Protein AF-A0A947JL37-F1 (afdb_monomer)

Structure (mmCIF, N/CA/C/O backbone):
data_AF-A0A947JL37-F1
#
_entry.id   AF-A0A947JL37-F1
#
loop_
_atom_site.group_PDB
_atom_site.id
_atom_site.type_symbol
_atom_site.label_atom_id
_atom_site.label_alt_id
_atom_site.label_comp_id
_atom_site.label_asym_id
_atom_site.label_entity_id
_atom_site.label_seq_id
_atom_site.pdbx_PDB_ins_code
_atom_site.Cartn_x
_atom_site.Cartn_y
_atom_site.Cartn_z
_atom_site.occupancy
_atom_site.B_iso_or_equiv
_atom_site.auth_seq_id
_atom_site.auth_comp_id
_atom_site.auth_asym_id
_atom_site.auth_atom_id
_atom_site.pdbx_PDB_model_num
ATOM 1 N N . MET A 1 1 ? 0.013 11.831 -14.196 1.00 80.06 1 MET A N 1
ATOM 2 C CA . MET A 1 1 ? 1.381 11.402 -14.538 1.00 80.06 1 MET A CA 1
ATOM 3 C C . MET A 1 1 ? 1.893 10.666 -13.314 1.00 80.06 1 MET A C 1
ATOM 5 O O . MET A 1 1 ? 1.554 11.117 -12.227 1.00 80.06 1 MET A O 1
ATOM 9 N N . GLY A 1 2 ? 2.532 9.510 -13.460 1.00 93.44 2 GLY A N 1
ATOM 10 C CA . GLY A 1 2 ? 3.187 8.797 -12.359 1.00 93.44 2 GLY A CA 1
ATOM 11 C C . GLY A 1 2 ? 4.707 8.927 -12.438 1.00 93.44 2 GLY A C 1
ATOM 12 O O . GLY A 1 2 ? 5.221 9.512 -13.392 1.00 93.44 2 GLY A O 1
ATOM 13 N N . ALA A 1 3 ? 5.422 8.359 -11.465 1.00 97.00 3 ALA A N 1
ATOM 14 C CA . ALA A 1 3 ? 6.880 8.365 -11.437 1.00 97.00 3 ALA A CA 1
ATOM 15 C C . ALA A 1 3 ? 7.470 7.023 -10.971 1.00 97.00 3 ALA A C 1
ATOM 17 O O . ALA A 1 3 ? 6.905 6.344 -10.113 1.00 97.00 3 ALA A O 1
ATOM 18 N N . PHE A 1 4 ? 8.621 6.639 -11.530 1.00 97.12 4 PHE A N 1
ATOM 19 C CA . PHE A 1 4 ? 9.271 5.352 -11.266 1.00 97.12 4 PHE A CA 1
ATOM 20 C C . PHE A 1 4 ? 10.782 5.494 -11.081 1.00 97.12 4 PHE A C 1
ATOM 22 O O . PHE A 1 4 ? 11.431 6.266 -11.783 1.00 97.12 4 PHE A O 1
ATOM 29 N N . ILE A 1 5 ? 11.357 4.677 -10.196 1.00 96.56 5 ILE A N 1
ATOM 30 C CA . ILE A 1 5 ? 12.802 4.444 -10.099 1.00 96.56 5 ILE A CA 1
ATOM 31 C C . ILE A 1 5 ? 13.090 3.023 -10.585 1.00 96.56 5 ILE A C 1
ATOM 33 O O . ILE A 1 5 ? 12.584 2.046 -10.027 1.00 96.56 5 ILE A O 1
ATOM 37 N N . CYS A 1 6 ? 13.915 2.914 -11.624 1.00 96.06 6 CYS A N 1
ATOM 38 C CA . CYS A 1 6 ? 14.295 1.654 -12.252 1.00 96.06 6 CYS A CA 1
ATOM 39 C C . CYS A 1 6 ? 15.770 1.345 -11.979 1.00 96.06 6 CYS A C 1
ATOM 41 O O . CYS A 1 6 ? 16.661 2.111 -12.338 1.00 96.06 6 CYS A O 1
ATOM 43 N N . GLN A 1 7 ? 16.039 0.211 -11.351 1.00 94.50 7 GLN A N 1
ATOM 44 C CA . GLN A 1 7 ? 17.378 -0.296 -11.113 1.00 94.50 7 GLN A CA 1
ATOM 45 C C . GLN A 1 7 ? 17.944 -0.908 -12.395 1.00 94.50 7 GLN A C 1
ATOM 47 O O . GLN A 1 7 ? 17.289 -1.730 -13.043 1.00 94.50 7 GLN A O 1
ATOM 52 N N . ILE A 1 8 ? 19.180 -0.540 -12.723 1.00 93.25 8 ILE A N 1
ATOM 53 C CA . ILE A 1 8 ? 19.919 -1.033 -13.885 1.00 93.25 8 ILE A CA 1
ATOM 54 C C . ILE A 1 8 ? 21.416 -1.116 -13.560 1.00 93.25 8 ILE A C 1
ATOM 56 O O . ILE A 1 8 ? 21.914 -0.372 -12.715 1.00 93.25 8 ILE A O 1
ATOM 60 N N . SER A 1 9 ? 22.140 -2.041 -14.192 1.00 91.88 9 SER A N 1
ATOM 61 C CA . SER A 1 9 ? 23.600 -2.092 -14.073 1.00 91.88 9 SER A CA 1
ATOM 62 C C . SER A 1 9 ? 24.244 -0.945 -14.858 1.00 91.88 9 SER A C 1
ATOM 64 O O . SER A 1 9 ? 23.676 -0.451 -15.833 1.00 91.88 9 SER A O 1
ATOM 66 N N . GLU A 1 10 ? 25.452 -0.533 -14.481 1.00 91.19 10 GLU A N 1
ATOM 67 C CA . GLU A 1 10 ? 26.192 0.467 -15.259 1.00 91.19 10 GLU A CA 1
ATOM 68 C C . GLU A 1 10 ? 26.470 0.028 -16.705 1.00 91.19 10 GLU A C 1
ATOM 70 O O . GLU A 1 10 ? 26.347 0.840 -17.623 1.00 91.19 10 GLU A O 1
ATOM 75 N N . ARG A 1 11 ? 26.766 -1.260 -16.922 1.00 91.50 11 ARG A N 1
ATOM 76 C CA . ARG A 1 11 ? 26.969 -1.830 -18.263 1.00 91.50 11 ARG A CA 1
ATOM 77 C C . ARG A 1 11 ? 25.733 -1.629 -19.139 1.00 91.50 11 ARG A C 1
ATOM 79 O O . ARG A 1 11 ? 25.836 -1.145 -20.264 1.00 91.50 11 ARG A O 1
ATOM 86 N N . ASP A 1 12 ? 24.566 -1.989 -18.613 1.00 94.00 12 ASP A N 1
ATOM 87 C CA . ASP A 1 12 ? 23.320 -1.989 -19.381 1.00 94.00 12 ASP A CA 1
ATOM 88 C C . ASP A 1 12 ? 22.749 -0.570 -19.536 1.00 94.00 12 ASP A C 1
ATOM 90 O O . ASP A 1 12 ? 22.078 -0.278 -20.529 1.00 94.00 12 ASP A O 1
ATOM 94 N N . TRP A 1 13 ? 23.078 0.340 -18.608 1.00 95.06 13 TRP A N 1
ATOM 95 C CA . TRP A 1 13 ? 22.674 1.748 -18.649 1.00 95.06 13 TRP A CA 1
ATOM 96 C C . TRP A 1 13 ? 23.113 2.458 -19.931 1.00 95.06 13 TRP A C 1
ATOM 98 O O . TRP A 1 13 ? 22.328 3.198 -20.526 1.00 95.06 13 TRP A O 1
ATOM 108 N N . LEU A 1 14 ? 24.348 2.216 -20.379 1.00 93.44 14 LEU A N 1
ATOM 109 C CA . LEU A 1 14 ? 24.900 2.855 -21.575 1.00 93.44 14 LEU A CA 1
ATOM 110 C C . LEU A 1 14 ? 24.077 2.532 -22.828 1.00 93.44 14 LEU A C 1
ATOM 112 O O . LEU A 1 14 ? 23.792 3.426 -23.622 1.00 93.44 14 LEU A O 1
ATOM 116 N N . VAL A 1 15 ? 23.654 1.274 -22.966 1.00 96.06 15 VAL A N 1
ATOM 117 C CA . VAL A 1 15 ? 22.804 0.815 -24.072 1.00 96.06 15 VAL A CA 1
ATOM 118 C C . VAL A 1 15 ? 21.384 1.357 -23.908 1.00 96.06 15 VAL A C 1
ATOM 120 O O . VAL A 1 15 ? 20.814 1.917 -24.845 1.00 96.06 15 VAL A O 1
ATOM 123 N N . SER A 1 16 ? 20.821 1.246 -22.702 1.00 97.00 16 SER A N 1
ATOM 124 C CA . SER A 1 16 ? 19.453 1.672 -22.404 1.00 97.00 16 SER A CA 1
ATOM 125 C C . SER A 1 16 ? 19.209 3.154 -22.661 1.00 97.00 16 SER A C 1
ATOM 127 O O . SER A 1 16 ? 18.186 3.497 -23.253 1.00 97.00 16 SER A O 1
ATOM 129 N N . ARG A 1 17 ? 20.131 4.038 -22.257 1.00 95.50 17 ARG A N 1
ATOM 130 C CA . ARG A 1 17 ? 19.980 5.490 -22.448 1.00 95.50 17 ARG A CA 1
ATOM 131 C C . ARG A 1 17 ? 20.088 5.914 -23.913 1.00 95.50 17 ARG A C 1
ATOM 133 O O . ARG A 1 17 ? 19.388 6.832 -24.326 1.00 95.50 17 ARG A O 1
ATOM 140 N N . GLU A 1 18 ? 20.935 5.248 -24.704 1.00 95.94 18 GLU A N 1
ATOM 141 C CA . GLU A 1 18 ? 21.058 5.527 -26.139 1.00 95.94 18 GLU A CA 1
ATOM 142 C C . GLU A 1 18 ? 19.800 5.066 -26.877 1.00 95.94 18 GLU A C 1
ATOM 144 O O . GLU A 1 18 ? 19.229 5.833 -27.649 1.00 95.94 18 GLU A O 1
ATOM 149 N N . LEU A 1 19 ? 19.327 3.847 -26.607 1.00 97.69 19 LEU A N 1
ATOM 150 C CA . LEU A 1 19 ? 18.192 3.255 -27.318 1.00 97.69 19 LEU A CA 1
ATOM 151 C C . LEU A 1 19 ? 16.819 3.685 -26.776 1.00 97.69 19 LEU A C 1
ATO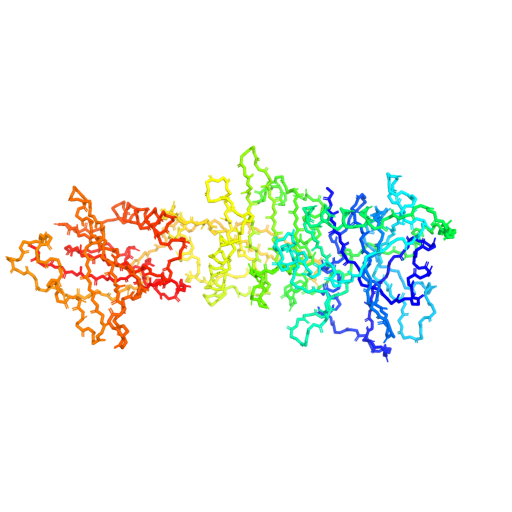M 153 O O . LEU A 1 19 ? 15.800 3.482 -27.440 1.00 97.69 19 LEU A O 1
ATOM 157 N N . GLY A 1 20 ? 16.768 4.279 -25.583 1.00 97.69 20 GLY A N 1
ATOM 158 C CA . GLY A 1 20 ? 15.524 4.667 -24.921 1.00 97.69 20 GLY A CA 1
ATOM 159 C C . GLY A 1 20 ? 14.643 3.462 -24.594 1.00 97.69 20 GLY A C 1
ATOM 160 O O . GLY A 1 20 ? 13.456 3.454 -24.933 1.00 97.69 20 GLY A O 1
ATOM 161 N N . ILE A 1 21 ? 15.239 2.428 -23.993 1.00 98.38 21 ILE A N 1
ATOM 162 C CA . ILE A 1 21 ? 14.574 1.177 -23.602 1.00 98.38 21 ILE A CA 1
ATOM 163 C C . ILE A 1 21 ? 15.078 0.686 -22.247 1.00 98.38 21 ILE A C 1
ATOM 165 O O . ILE A 1 21 ? 16.282 0.609 -21.993 1.00 98.38 21 ILE A O 1
ATOM 169 N N . TYR A 1 22 ? 14.142 0.314 -21.381 1.00 98.31 22 TYR A N 1
ATOM 170 C CA . TYR A 1 22 ? 14.415 -0.419 -20.152 1.00 98.31 22 TYR A CA 1
ATOM 171 C C . TYR A 1 22 ? 13.924 -1.859 -20.288 1.00 98.31 22 TYR A C 1
ATOM 173 O O . TYR A 1 22 ? 12.905 -2.104 -20.933 1.00 98.31 22 TYR A O 1
ATOM 181 N N . GLY A 1 23 ? 14.632 -2.798 -19.662 1.00 96.81 23 GLY A N 1
ATOM 182 C CA . GLY A 1 23 ? 14.244 -4.199 -19.574 1.00 96.81 23 GLY A CA 1
ATOM 183 C C . GLY A 1 23 ? 14.437 -4.731 -18.159 1.00 96.81 23 GLY A C 1
ATOM 184 O O . GLY A 1 23 ? 15.379 -4.355 -17.465 1.00 96.81 23 GLY A O 1
ATOM 185 N N . ASN A 1 24 ? 13.557 -5.639 -17.748 1.00 95.44 24 ASN A N 1
ATOM 186 C CA . ASN A 1 24 ? 13.650 -6.359 -16.487 1.00 95.44 24 ASN A CA 1
ATOM 187 C C . ASN A 1 24 ? 13.675 -7.874 -16.721 1.00 95.44 24 ASN A C 1
ATOM 189 O O . ASN A 1 24 ? 13.157 -8.387 -17.717 1.00 95.44 24 ASN A O 1
ATOM 193 N N . ARG A 1 25 ? 14.307 -8.575 -15.784 1.00 92.31 25 ARG A N 1
ATOM 194 C CA . ARG A 1 25 ? 14.711 -9.979 -15.893 1.00 92.31 25 ARG A CA 1
ATOM 195 C C . ARG A 1 25 ? 13.526 -10.934 -16.052 1.00 92.31 25 ARG A C 1
ATOM 197 O O . ARG A 1 25 ? 12.427 -10.667 -15.559 1.00 92.31 25 ARG A O 1
ATOM 204 N N . ILE A 1 26 ? 13.773 -12.063 -16.700 1.00 93.31 26 ILE A N 1
ATOM 205 C CA . ILE A 1 26 ? 12.921 -13.262 -16.648 1.00 93.31 26 ILE A CA 1
ATOM 206 C C . ILE A 1 26 ? 13.646 -14.428 -15.974 1.00 93.31 26 ILE A C 1
ATOM 208 O O . ILE A 1 26 ? 12.989 -15.335 -15.471 1.00 93.31 26 ILE A O 1
ATOM 212 N N . ASN A 1 27 ? 14.974 -14.356 -15.879 1.00 92.38 27 ASN A N 1
ATOM 213 C CA . ASN A 1 27 ? 15.826 -15.360 -15.270 1.00 92.38 27 ASN A CA 1
ATOM 214 C C . ASN A 1 27 ? 16.365 -14.902 -13.910 1.00 92.38 27 ASN A C 1
ATOM 216 O O . ASN A 1 27 ? 16.351 -13.719 -13.537 1.00 92.38 27 ASN A O 1
ATOM 220 N N . LYS A 1 28 ? 16.839 -15.868 -13.125 1.00 88.62 28 LYS A N 1
ATOM 221 C CA . LYS A 1 28 ? 17.571 -15.609 -11.887 1.00 88.62 28 LYS A CA 1
ATOM 222 C C . LYS A 1 28 ? 18.888 -14.885 -12.206 1.00 88.62 28 LYS A C 1
ATOM 224 O O . LYS A 1 28 ? 19.481 -15.126 -13.253 1.00 88.62 28 LYS A O 1
ATOM 229 N N . PRO A 1 29 ? 19.366 -13.995 -11.316 1.00 84.38 29 PRO A N 1
ATOM 230 C CA . PRO A 1 29 ? 20.639 -13.315 -11.534 1.00 84.38 29 PRO A CA 1
ATOM 231 C C . PRO A 1 29 ? 21.773 -14.318 -11.773 1.00 84.38 29 PRO A C 1
ATOM 233 O O . PRO A 1 29 ? 21.864 -15.310 -11.053 1.00 84.38 29 PRO A O 1
ATOM 236 N N . GLU A 1 30 ? 22.604 -14.035 -12.780 1.00 85.25 30 GLU A N 1
ATOM 237 C CA . GLU A 1 30 ? 23.769 -14.850 -13.169 1.00 85.25 30 GLU A CA 1
ATOM 238 C C . GLU A 1 30 ? 23.425 -16.308 -13.525 1.00 85.25 30 GLU A C 1
ATOM 240 O O . GLU A 1 30 ? 24.244 -17.214 -13.392 1.00 85.25 30 GLU A O 1
ATOM 245 N N . SER A 1 31 ? 22.194 -16.554 -13.982 1.00 89.88 31 SER A N 1
ATOM 246 C CA . SER A 1 31 ? 21.707 -17.886 -14.326 1.00 89.88 31 SER A CA 1
ATOM 247 C C . SER A 1 31 ? 20.745 -17.838 -15.510 1.00 89.88 31 SER A C 1
ATOM 249 O O . SER A 1 31 ? 20.025 -16.866 -15.707 1.00 89.88 31 SER A O 1
ATOM 251 N N . ARG A 1 32 ? 20.703 -18.923 -16.292 1.00 91.50 32 ARG A N 1
ATOM 252 C CA . ARG A 1 32 ? 19.689 -19.136 -17.344 1.00 91.50 32 ARG A CA 1
ATOM 253 C C . ARG A 1 32 ? 18.392 -19.747 -16.810 1.00 91.50 32 ARG A C 1
ATOM 255 O O . ARG A 1 32 ? 17.484 -20.024 -17.583 1.00 91.50 32 ARG A O 1
ATOM 262 N N . GLU A 1 33 ? 18.328 -20.023 -15.511 1.00 93.88 33 GLU A N 1
ATOM 263 C CA . GLU A 1 33 ? 17.132 -20.553 -14.869 1.00 93.88 33 GLU A CA 1
ATOM 264 C C . GLU A 1 33 ? 16.067 -19.459 -14.755 1.00 93.88 33 GLU A C 1
ATOM 266 O O . GLU A 1 33 ? 16.339 -18.387 -14.210 1.00 93.88 33 GLU A O 1
ATOM 271 N N . GLU A 1 34 ? 14.852 -19.742 -15.223 1.00 92.88 34 GLU A N 1
ATOM 272 C CA . GLU A 1 34 ? 13.731 -18.810 -15.124 1.00 92.88 34 GLU A CA 1
ATOM 273 C C . GLU A 1 34 ? 13.366 -18.489 -13.665 1.00 92.88 34 GLU A C 1
ATOM 275 O O . GLU A 1 34 ? 13.536 -19.283 -12.730 1.00 92.88 34 GLU A O 1
ATOM 280 N N . LEU A 1 35 ? 12.833 -17.288 -13.463 1.00 92.12 35 LEU A N 1
ATOM 281 C CA . LEU A 1 35 ? 12.198 -16.901 -12.215 1.00 92.12 35 LEU A CA 1
ATOM 282 C C . LEU A 1 35 ? 11.005 -17.814 -11.915 1.00 92.12 35 LEU A C 1
ATOM 284 O O . LEU A 1 35 ? 10.245 -18.203 -12.802 1.00 92.12 35 LEU A O 1
ATOM 288 N N . ARG A 1 36 ? 10.768 -18.082 -10.625 1.00 93.31 36 ARG A N 1
ATOM 289 C CA . ARG A 1 36 ? 9.523 -18.737 -10.203 1.00 93.31 36 ARG A CA 1
ATOM 290 C C . ARG A 1 36 ? 8.344 -17.875 -10.644 1.00 93.31 36 ARG A C 1
ATOM 292 O O . ARG A 1 36 ? 8.440 -16.647 -10.650 1.00 93.31 36 ARG A O 1
ATOM 299 N N . ASN A 1 37 ? 7.197 -18.499 -10.913 1.00 93.06 37 ASN A N 1
ATOM 300 C CA . ASN A 1 37 ? 6.044 -17.766 -11.440 1.00 93.06 37 ASN A CA 1
ATOM 301 C C . ASN A 1 37 ? 5.618 -16.583 -10.539 1.00 93.06 37 ASN A C 1
ATOM 303 O O . ASN A 1 37 ? 5.293 -15.508 -11.032 1.00 93.06 37 ASN A O 1
ATOM 307 N N . GLN A 1 38 ? 5.704 -16.740 -9.214 1.00 92.75 38 GLN A N 1
ATOM 308 C CA . GLN A 1 38 ? 5.426 -15.661 -8.259 1.00 92.75 38 GLN A CA 1
ATOM 309 C C . GLN A 1 38 ? 6.381 -14.462 -8.393 1.00 92.75 38 GLN A C 1
ATOM 311 O O . GLN A 1 38 ? 5.929 -13.319 -8.297 1.00 92.75 38 GLN A O 1
ATOM 316 N N . ASP A 1 39 ? 7.671 -14.712 -8.634 1.00 92.56 39 ASP A N 1
ATOM 317 C CA . ASP A 1 39 ? 8.686 -13.666 -8.795 1.00 92.56 39 ASP A CA 1
ATOM 318 C C . ASP A 1 39 ? 8.513 -12.965 -10.155 1.00 92.56 39 ASP A C 1
ATOM 320 O O . ASP A 1 39 ? 8.577 -11.741 -10.242 1.00 92.56 39 ASP A O 1
ATOM 324 N N . ARG A 1 40 ? 8.191 -13.720 -11.215 1.00 94.94 40 ARG A N 1
ATOM 325 C CA . ARG A 1 40 ? 7.839 -13.154 -12.529 1.00 94.94 40 ARG A CA 1
ATOM 326 C C . ARG A 1 40 ? 6.605 -12.249 -12.439 1.00 94.94 40 ARG A C 1
ATOM 328 O O . ARG A 1 40 ? 6.603 -11.148 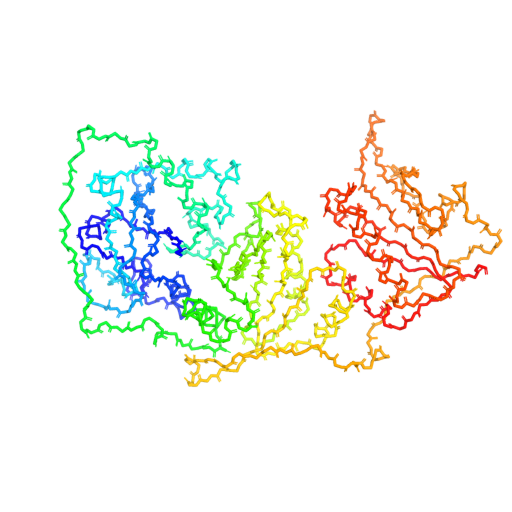-12.981 1.00 94.94 40 ARG A O 1
ATOM 335 N N . LEU A 1 41 ? 5.561 -12.676 -11.728 1.00 96.06 41 LEU A N 1
ATOM 336 C CA . LEU A 1 41 ? 4.359 -11.864 -11.516 1.00 96.06 41 LEU A CA 1
ATOM 337 C C . LEU A 1 41 ? 4.632 -10.632 -10.638 1.00 96.06 41 LEU A C 1
ATOM 339 O O . LEU A 1 41 ? 3.982 -9.610 -10.837 1.00 96.06 41 LEU A O 1
ATOM 343 N N . SER A 1 42 ? 5.609 -10.691 -9.725 1.00 94.94 42 SER A N 1
ATOM 344 C CA . SER A 1 42 ? 6.110 -9.517 -8.988 1.00 94.94 42 SER A CA 1
ATOM 345 C C . SER A 1 42 ? 6.753 -8.494 -9.938 1.00 94.94 42 SER A C 1
ATOM 347 O O . SER A 1 42 ? 6.398 -7.316 -9.910 1.00 94.94 42 SER A O 1
ATOM 349 N N . VAL A 1 43 ? 7.597 -8.952 -10.876 1.00 95.44 43 VAL A N 1
ATOM 350 C CA . VAL A 1 43 ? 8.173 -8.102 -11.938 1.00 95.44 43 VAL A CA 1
ATOM 351 C C . VAL A 1 43 ? 7.080 -7.463 -12.798 1.00 95.44 43 VAL A C 1
ATOM 353 O O . VAL A 1 43 ? 7.129 -6.263 -13.070 1.00 95.44 43 VAL A O 1
ATOM 356 N N . ILE A 1 44 ? 6.068 -8.240 -13.200 1.00 97.25 44 ILE A N 1
ATOM 357 C CA . ILE A 1 44 ? 4.937 -7.723 -13.980 1.00 97.25 44 ILE A CA 1
ATOM 358 C C . ILE A 1 44 ? 4.154 -6.681 -13.172 1.00 97.25 44 ILE A C 1
ATOM 360 O O . ILE A 1 44 ? 3.897 -5.599 -13.691 1.00 97.25 44 ILE A O 1
ATOM 364 N N . ARG A 1 45 ? 3.816 -6.962 -11.905 1.00 96.56 45 ARG A N 1
ATOM 365 C CA . ARG A 1 45 ? 3.115 -6.034 -10.996 1.00 96.56 45 ARG A CA 1
ATOM 366 C C . ARG A 1 45 ? 3.821 -4.678 -10.903 1.00 96.56 45 ARG A C 1
ATOM 368 O O . ARG A 1 45 ? 3.148 -3.653 -10.920 1.00 96.56 45 ARG A O 1
ATOM 375 N N . ASP A 1 46 ? 5.150 -4.677 -10.826 1.00 95.50 46 ASP A N 1
ATOM 376 C CA . ASP A 1 46 ? 5.950 -3.456 -10.688 1.00 95.50 46 ASP A CA 1
ATOM 377 C C . ASP A 1 46 ? 5.986 -2.605 -11.974 1.00 95.50 46 ASP A C 1
ATOM 379 O O . ASP A 1 46 ? 6.067 -1.380 -11.902 1.00 95.50 46 ASP A O 1
ATOM 383 N N . LEU A 1 47 ? 5.904 -3.237 -13.150 1.00 97.06 47 LEU A N 1
ATOM 384 C CA . LEU A 1 47 ? 6.003 -2.576 -14.460 1.00 97.06 47 LEU A CA 1
ATOM 385 C C . LEU A 1 47 ? 4.650 -2.217 -15.081 1.00 97.06 47 LEU A C 1
ATOM 387 O O . LEU A 1 47 ? 4.545 -1.239 -15.819 1.00 97.06 47 LEU A O 1
ATOM 391 N N . ILE A 1 48 ? 3.611 -3.013 -14.824 1.00 97.50 48 ILE A N 1
ATOM 392 C CA . ILE A 1 48 ? 2.337 -2.932 -15.550 1.00 97.50 48 ILE A CA 1
ATOM 393 C C . ILE A 1 48 ? 1.619 -1.595 -15.340 1.00 97.50 48 ILE A C 1
ATOM 395 O O . ILE A 1 48 ? 0.806 -1.213 -16.176 1.00 97.50 48 ILE A O 1
ATOM 399 N N . GLY A 1 49 ? 1.944 -0.864 -14.271 1.00 96.56 49 GLY A N 1
ATOM 400 C CA . GLY A 1 49 ? 1.408 0.466 -13.989 1.00 96.56 49 GLY A CA 1
ATOM 401 C C . GLY A 1 49 ? 1.979 1.602 -14.851 1.00 96.56 49 GLY A C 1
ATOM 402 O O . GLY A 1 49 ? 1.408 2.688 -14.812 1.00 96.56 49 GLY A O 1
ATOM 403 N N . ILE A 1 50 ? 3.064 1.374 -15.607 1.00 97.38 50 ILE A N 1
ATOM 404 C CA . ILE A 1 50 ? 3.709 2.390 -16.460 1.00 97.38 50 ILE A CA 1
ATOM 405 C C . ILE A 1 50 ? 2.820 2.741 -17.655 1.00 97.38 50 ILE A C 1
ATOM 407 O O . ILE A 1 50 ? 2.314 1.854 -18.356 1.00 97.38 50 ILE A O 1
ATOM 411 N N . ARG A 1 51 ? 2.696 4.039 -17.930 1.00 94.75 51 ARG A N 1
ATOM 412 C CA . ARG A 1 51 ? 2.062 4.599 -19.128 1.00 94.75 51 ARG A CA 1
ATOM 413 C C . ARG A 1 51 ? 2.901 5.726 -19.728 1.00 94.75 51 ARG A C 1
ATOM 415 O O . ARG A 1 51 ? 3.825 6.242 -19.109 1.00 94.75 51 ARG A O 1
ATOM 422 N N . GLU A 1 52 ? 2.538 6.115 -20.942 1.00 96.88 52 GLU A N 1
ATOM 423 C CA . GLU A 1 52 ? 3.142 7.254 -21.629 1.00 96.88 52 GLU A CA 1
ATOM 424 C C . GLU A 1 52 ? 3.005 8.543 -20.811 1.00 96.88 52 GLU A C 1
ATOM 426 O O . GLU A 1 52 ? 1.971 8.790 -20.182 1.00 96.88 52 GLU A O 1
ATOM 431 N N . GLY A 1 53 ? 4.070 9.340 -20.802 1.00 96.88 53 GLY A N 1
ATOM 432 C CA . GLY A 1 53 ? 4.188 10.558 -20.011 1.00 96.88 53 GLY A CA 1
ATOM 433 C C . GLY A 1 53 ? 4.720 10.346 -18.593 1.00 96.88 53 GLY A C 1
ATOM 434 O O . GLY A 1 53 ? 5.107 11.318 -17.960 1.00 96.88 53 GLY A O 1
ATOM 435 N N . ASP A 1 54 ? 4.755 9.121 -18.055 1.00 97.75 54 ASP A N 1
ATOM 436 C CA . ASP A 1 54 ? 5.251 8.907 -16.689 1.00 97.75 54 ASP A CA 1
ATOM 437 C C . ASP A 1 54 ? 6.748 9.240 -16.565 1.00 97.75 54 ASP A C 1
ATOM 439 O O . ASP A 1 54 ? 7.543 8.941 -17.457 1.00 97.75 54 ASP A O 1
ATOM 443 N N . LEU A 1 55 ? 7.143 9.824 -15.433 1.00 98.12 55 LEU A N 1
ATOM 444 C CA . LEU A 1 55 ? 8.534 10.155 -15.143 1.00 98.12 55 LEU A CA 1
ATOM 445 C C . LEU A 1 55 ? 9.330 8.903 -14.771 1.00 98.12 55 LEU A C 1
ATOM 447 O O . LEU A 1 55 ? 8.871 8.044 -14.015 1.00 98.12 55 LEU A O 1
ATOM 451 N N . VAL A 1 56 ? 10.559 8.816 -15.266 1.00 98.06 56 VAL A N 1
ATOM 452 C CA . VAL A 1 56 ? 11.444 7.675 -15.043 1.00 98.06 56 VAL A CA 1
ATOM 453 C C . VAL A 1 56 ? 12.822 8.158 -14.613 1.00 98.06 56 VAL A C 1
ATOM 455 O O . VAL A 1 56 ? 13.491 8.923 -15.310 1.00 98.06 56 VAL A O 1
ATOM 458 N N . PHE A 1 57 ? 13.258 7.649 -13.467 1.00 97.75 57 PHE A N 1
ATOM 459 C CA . PHE A 1 57 ? 14.598 7.806 -12.921 1.00 97.75 57 PHE A CA 1
ATOM 460 C C . PHE A 1 57 ? 15.304 6.453 -12.924 1.00 97.75 57 PHE A C 1
ATOM 462 O O . PHE A 1 57 ? 14.664 5.406 -12.786 1.00 97.75 57 PHE A O 1
ATOM 469 N N . PHE A 1 58 ? 16.631 6.459 -13.027 1.00 97.19 58 PHE A N 1
ATOM 470 C CA . PHE A 1 58 ? 17.414 5.224 -13.032 1.00 97.19 58 PHE A CA 1
ATOM 471 C C . PHE A 1 58 ? 18.357 5.149 -11.840 1.00 97.19 58 PHE A C 1
ATOM 473 O O . PHE A 1 58 ? 19.250 5.981 -11.708 1.00 97.19 58 PHE A O 1
ATOM 480 N N . HIS A 1 59 ? 18.186 4.125 -11.004 1.00 95.62 59 HIS A N 1
ATOM 481 C CA . HIS A 1 59 ? 19.179 3.723 -10.015 1.00 95.62 59 HIS A CA 1
ATOM 482 C C . HIS A 1 59 ? 20.243 2.874 -10.724 1.00 95.62 59 HIS A C 1
ATOM 484 O O . HIS A 1 59 ? 20.051 1.680 -10.961 1.00 95.62 59 HIS A O 1
ATOM 490 N N . VAL A 1 60 ? 21.353 3.505 -11.101 1.00 94.38 60 VAL A N 1
ATOM 491 C CA . VAL A 1 60 ? 22.469 2.841 -11.779 1.00 94.38 60 VAL A CA 1
ATOM 492 C C . VAL A 1 60 ? 23.413 2.268 -10.729 1.00 94.38 60 VAL A C 1
ATOM 494 O O . VAL A 1 60 ? 24.116 3.015 -10.039 1.00 94.38 60 VAL A O 1
ATOM 497 N N . VAL A 1 61 ? 23.409 0.940 -10.623 1.00 90.25 61 VAL A N 1
ATOM 498 C CA . VAL A 1 61 ? 24.211 0.185 -9.658 1.00 90.25 61 VAL A CA 1
ATOM 499 C C . VAL A 1 61 ? 25.628 0.018 -10.184 1.00 90.25 61 VAL A C 1
ATOM 501 O O . VAL A 1 61 ? 25.830 -0.472 -11.300 1.00 90.25 61 VAL A O 1
ATOM 504 N N . ARG A 1 62 ? 26.602 0.400 -9.355 1.00 85.25 62 ARG A N 1
ATOM 505 C CA . ARG A 1 62 ? 28.036 0.283 -9.635 1.00 85.25 62 ARG A CA 1
ATOM 506 C C . ARG A 1 62 ? 28.692 -0.649 -8.620 1.00 85.25 62 ARG A C 1
ATOM 508 O O . ARG A 1 62 ? 28.410 -0.562 -7.431 1.00 85.25 62 ARG A O 1
ATOM 515 N N . SER A 1 63 ? 29.556 -1.543 -9.096 1.00 72.50 63 SER A N 1
ATOM 516 C CA . SER A 1 63 ? 30.229 -2.542 -8.250 1.00 72.50 63 SER A CA 1
ATOM 517 C C . SER A 1 63 ? 31.467 -1.992 -7.535 1.00 72.50 63 SER A C 1
ATOM 519 O O . SER A 1 63 ? 31.846 -2.521 -6.496 1.00 72.50 63 SER A O 1
ATOM 521 N N . ALA A 1 64 ? 32.108 -0.966 -8.105 1.00 68.69 64 ALA A N 1
ATOM 522 C CA . ALA A 1 64 ? 33.370 -0.399 -7.619 1.00 68.69 64 ALA A CA 1
ATOM 523 C C . ALA A 1 64 ? 33.229 1.007 -7.004 1.00 68.69 64 ALA A C 1
ATOM 525 O O . ALA A 1 64 ? 34.121 1.438 -6.284 1.00 68.69 64 ALA A O 1
ATOM 526 N N . ASP A 1 65 ? 32.105 1.687 -7.252 1.00 76.31 65 ASP A N 1
ATOM 527 C CA . ASP A 1 65 ? 31.856 3.081 -6.871 1.00 76.31 65 ASP A CA 1
ATOM 528 C C . ASP A 1 65 ? 30.475 3.243 -6.222 1.00 76.31 65 ASP A C 1
ATOM 530 O O . ASP A 1 65 ? 29.652 2.325 -6.217 1.00 76.31 65 ASP A O 1
ATOM 534 N N . GLN A 1 66 ? 30.181 4.446 -5.717 1.00 84.19 66 GLN A N 1
ATOM 535 C CA . GLN A 1 66 ? 28.839 4.772 -5.242 1.00 84.19 66 GLN A CA 1
ATOM 536 C C . GLN A 1 66 ? 27.806 4.653 -6.371 1.00 84.19 66 GLN A C 1
ATOM 538 O O . GLN A 1 66 ? 27.993 5.157 -7.482 1.00 84.19 66 GLN A O 1
ATOM 543 N N . SER A 1 67 ? 26.691 3.984 -6.065 1.00 91.62 67 SER A N 1
ATOM 544 C CA . SER A 1 67 ? 25.542 3.904 -6.967 1.00 91.62 67 SER A CA 1
ATOM 545 C C . SER A 1 67 ? 24.872 5.273 -7.101 1.00 91.62 67 SER A C 1
ATOM 547 O O . SER A 1 67 ? 24.932 6.112 -6.198 1.00 91.62 67 SER A O 1
ATOM 549 N N . THR A 1 68 ? 24.233 5.504 -8.245 1.00 93.88 68 THR A N 1
ATOM 550 C CA . THR A 1 68 ? 23.739 6.836 -8.633 1.00 93.88 68 THR A CA 1
ATOM 551 C C . THR A 1 68 ? 22.268 6.803 -9.017 1.00 93.88 68 THR A C 1
ATOM 553 O O . THR A 1 68 ? 21.780 5.782 -9.498 1.00 93.88 68 THR A O 1
ATOM 556 N N . ILE A 1 69 ? 21.567 7.922 -8.839 1.00 95.00 69 ILE A N 1
ATOM 557 C CA . ILE A 1 69 ? 20.242 8.150 -9.428 1.00 95.00 69 ILE A CA 1
ATOM 558 C C . ILE A 1 69 ? 20.410 9.113 -10.595 1.00 95.00 69 ILE A C 1
ATOM 560 O O . ILE A 1 69 ? 21.014 10.172 -10.432 1.00 95.00 69 ILE A O 1
ATOM 564 N N . ARG A 1 70 ? 19.903 8.740 -11.771 1.00 93.50 70 ARG A N 1
ATOM 565 C CA . ARG A 1 70 ? 20.127 9.474 -13.020 1.00 93.50 70 ARG A CA 1
ATOM 566 C C . ARG A 1 70 ? 18.845 9.896 -13.716 1.00 93.50 70 ARG A C 1
ATOM 568 O O . ARG A 1 70 ? 17.858 9.156 -13.725 1.00 93.50 70 ARG A O 1
ATOM 575 N N . GLY A 1 71 ? 18.975 11.023 -14.418 1.00 82.19 71 GLY A N 1
ATOM 576 C CA . GLY A 1 71 ? 18.045 11.506 -15.431 1.00 82.19 71 GLY A CA 1
ATOM 577 C C . GLY A 1 71 ? 16.776 12.161 -14.919 1.00 82.19 71 GLY A C 1
ATOM 578 O O . GLY A 1 71 ? 16.494 12.165 -13.732 1.00 82.19 71 GLY A O 1
ATOM 579 N N . ILE A 1 72 ? 16.002 12.679 -15.866 1.00 94.94 72 ILE A N 1
ATOM 580 C CA . ILE A 1 72 ? 14.573 12.963 -15.734 1.00 94.94 72 ILE A CA 1
ATOM 581 C C . ILE A 1 72 ? 13.981 12.505 -17.069 1.00 94.94 72 ILE A C 1
ATOM 583 O O . ILE A 1 72 ? 13.944 13.265 -18.030 1.00 94.94 72 ILE A O 1
ATOM 587 N N . TYR A 1 73 ? 13.668 11.217 -17.197 1.00 97.81 73 TYR A N 1
ATOM 588 C CA . TYR A 1 73 ? 13.164 10.645 -18.449 1.00 97.81 73 TYR A CA 1
ATOM 589 C C . TYR A 1 73 ? 11.640 10.568 -18.434 1.00 97.81 73 TYR A C 1
ATOM 591 O O . TYR A 1 73 ? 11.016 10.616 -17.380 1.00 97.81 73 TYR A O 1
ATOM 599 N N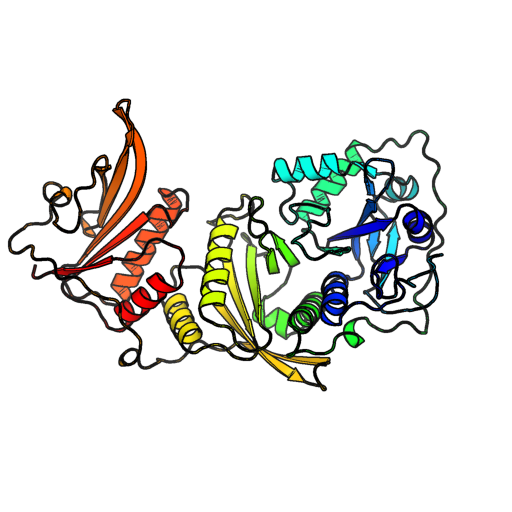 . GLU A 1 74 ? 11.053 10.413 -19.612 1.00 98.00 74 GLU A N 1
ATOM 600 C CA . GLU A 1 74 ? 9.619 10.236 -19.810 1.00 98.00 74 GLU A CA 1
ATOM 601 C C . GLU A 1 74 ? 9.374 8.889 -20.500 1.00 98.00 74 GLU A C 1
ATOM 603 O O . GLU A 1 74 ? 9.998 8.579 -21.522 1.00 98.00 74 GLU A O 1
ATOM 608 N N . ALA A 1 75 ? 8.479 8.070 -19.952 1.00 98.25 75 ALA A N 1
ATOM 609 C CA . ALA A 1 75 ? 8.009 6.860 -20.609 1.00 98.25 75 ALA A CA 1
ATOM 610 C C . ALA A 1 75 ? 7.248 7.230 -21.891 1.00 98.25 75 ALA A C 1
ATOM 612 O O . ALA A 1 75 ? 6.380 8.096 -21.892 1.00 98.25 75 ALA A O 1
ATOM 613 N N . ARG A 1 76 ? 7.553 6.545 -22.995 1.00 97.75 76 ARG A N 1
ATOM 614 C CA . ARG A 1 76 ? 6.903 6.738 -24.307 1.00 97.75 76 ARG A CA 1
ATOM 615 C C . ARG A 1 76 ? 6.212 5.480 -24.822 1.00 97.75 76 ARG A C 1
ATOM 617 O O . ARG A 1 76 ? 5.869 5.397 -25.994 1.00 97.75 76 ARG A O 1
ATOM 624 N N . SER A 1 77 ? 6.059 4.484 -23.958 1.00 97.81 77 SER A N 1
ATOM 625 C CA . SER A 1 77 ? 5.193 3.343 -24.209 1.00 97.81 77 SER A CA 1
ATOM 626 C C . SER A 1 77 ? 4.610 2.820 -22.902 1.00 97.81 77 SER A C 1
ATOM 628 O O . SER A 1 77 ? 5.185 2.999 -21.826 1.00 97.81 77 SER A O 1
ATOM 630 N N . LYS A 1 78 ? 3.515 2.065 -23.008 1.00 96.94 78 LYS A N 1
ATOM 631 C CA . LYS A 1 78 ? 3.122 1.108 -21.964 1.00 96.94 78 LYS A CA 1
ATOM 632 C C . LYS A 1 78 ? 4.184 0.006 -21.839 1.00 96.94 78 LYS A C 1
ATOM 634 O O . LYS A 1 78 ? 4.990 -0.196 -22.753 1.00 96.94 78 LYS A O 1
ATOM 639 N N . ALA A 1 79 ? 4.176 -0.718 -20.723 1.00 97.75 79 ALA A N 1
ATOM 640 C CA . ALA A 1 79 ? 5.039 -1.882 -20.563 1.00 97.75 79 ALA A CA 1
ATOM 641 C C . ALA A 1 79 ? 4.598 -3.051 -21.471 1.00 97.75 79 ALA A C 1
ATOM 643 O O . ALA A 1 79 ? 3.404 -3.300 -21.646 1.00 97.75 79 ALA A O 1
ATOM 644 N N . PHE A 1 80 ? 5.560 -3.783 -22.029 1.00 98.19 80 PHE A N 1
ATOM 645 C CA . PHE A 1 80 ? 5.356 -4.889 -22.967 1.00 98.19 80 PHE A CA 1
ATOM 646 C C . PHE A 1 80 ? 6.347 -6.032 -22.720 1.00 98.19 80 PHE A C 1
ATOM 648 O O . PHE A 1 80 ? 7.302 -5.903 -21.955 1.00 98.19 80 PHE A O 1
ATOM 655 N N . PHE A 1 81 ? 6.109 -7.166 -23.370 1.00 98.19 81 PHE A N 1
ATOM 656 C CA . PHE A 1 81 ? 6.989 -8.326 -23.374 1.00 98.19 81 PHE A CA 1
ATOM 657 C C . PHE A 1 81 ? 7.637 -8.509 -24.750 1.00 98.19 81 PHE A C 1
ATOM 659 O O . PHE A 1 81 ? 6.928 -8.645 -25.748 1.00 98.19 81 PHE A O 1
ATOM 666 N N . ASP A 1 82 ? 8.968 -8.557 -24.804 1.00 97.81 82 ASP A N 1
ATOM 667 C CA . ASP A 1 82 ? 9.745 -8.807 -26.024 1.00 97.81 82 ASP A CA 1
ATOM 668 C C . ASP A 1 82 ? 11.094 -9.459 -25.687 1.00 97.81 82 ASP A C 1
ATOM 670 O O . ASP A 1 82 ? 11.909 -8.877 -24.982 1.00 97.81 82 ASP A O 1
ATOM 674 N N . SER A 1 83 ? 11.358 -10.653 -26.216 1.00 95.94 83 SER A N 1
ATOM 675 C CA . SER A 1 83 ? 12.584 -11.420 -25.956 1.00 95.94 83 SER A CA 1
ATOM 676 C C . SER A 1 83 ? 13.728 -11.142 -26.942 1.00 95.94 83 SER A C 1
ATOM 678 O O . SER A 1 83 ? 14.730 -11.855 -26.933 1.00 95.94 83 SER A O 1
ATOM 680 N N . THR A 1 84 ? 13.606 -10.143 -27.821 1.00 95.81 84 THR A N 1
ATOM 681 C CA . THR A 1 84 ? 14.661 -9.782 -28.788 1.00 95.81 84 THR A CA 1
ATOM 682 C C . THR A 1 84 ? 15.933 -9.340 -28.059 1.00 95.81 84 THR A C 1
ATOM 684 O O . THR A 1 84 ? 15.858 -8.438 -27.233 1.00 95.81 84 THR A O 1
ATOM 687 N N . LYS A 1 85 ? 17.111 -9.912 -28.345 1.00 95.56 85 LYS A N 1
ATOM 688 C CA . LYS A 1 85 ? 18.361 -9.546 -27.644 1.00 95.56 85 LYS A CA 1
ATOM 689 C C . LYS A 1 85 ? 18.755 -8.083 -27.934 1.00 95.56 85 LYS A C 1
ATOM 691 O O . LYS A 1 85 ? 18.988 -7.734 -29.086 1.00 95.56 85 LYS A O 1
ATOM 696 N N . ILE A 1 86 ? 18.834 -7.257 -26.885 1.00 96.31 86 ILE A N 1
ATOM 697 C CA . ILE A 1 86 ? 19.255 -5.839 -26.942 1.00 96.31 86 ILE A CA 1
ATOM 698 C C . ILE A 1 86 ? 20.564 -5.628 -26.180 1.00 96.31 86 ILE A C 1
ATOM 700 O O . ILE A 1 86 ? 21.497 -5.022 -26.699 1.00 96.31 86 ILE A O 1
ATOM 704 N N . TRP A 1 87 ? 20.636 -6.149 -24.955 1.00 95.81 87 TRP A N 1
ATOM 705 C CA . TRP A 1 87 ? 21.833 -6.100 -24.121 1.00 95.81 87 TRP A CA 1
ATOM 706 C C . TRP A 1 87 ? 22.716 -7.319 -24.372 1.00 95.81 87 TRP A C 1
ATOM 708 O O . TRP A 1 87 ? 22.223 -8.408 -24.689 1.00 95.81 87 TRP A O 1
ATOM 718 N N . ASP A 1 88 ? 24.026 -7.146 -24.208 1.00 93.94 88 ASP A N 1
ATOM 719 C CA . ASP A 1 88 ? 24.974 -8.255 -24.275 1.00 93.94 88 ASP A CA 1
ATOM 720 C C . ASP A 1 88 ? 25.116 -8.944 -22.913 1.00 93.94 88 ASP A C 1
ATOM 722 O O . ASP A 1 88 ? 26.144 -8.875 -22.240 1.00 93.94 88 ASP A O 1
ATOM 726 N N . ASP A 1 89 ? 24.025 -9.576 -22.485 1.00 92.06 89 ASP A N 1
ATOM 727 C CA . ASP A 1 89 ? 23.995 -10.422 -21.300 1.00 92.06 89 ASP A CA 1
ATOM 728 C C . ASP A 1 89 ? 23.928 -11.909 -21.709 1.00 92.06 89 ASP A C 1
ATOM 730 O O . ASP A 1 89 ? 23.142 -12.276 -22.591 1.00 92.06 89 ASP A O 1
ATOM 734 N N . PRO A 1 90 ? 24.778 -12.783 -21.135 1.00 92.38 90 PRO A N 1
ATOM 735 C CA . PRO A 1 90 ? 24.815 -14.201 -21.496 1.00 92.38 90 PRO A CA 1
ATOM 736 C C . PRO A 1 90 ? 23.712 -15.045 -20.829 1.00 92.38 90 PRO A C 1
ATOM 738 O O . PRO A 1 90 ? 23.557 -16.228 -21.174 1.00 92.38 90 PRO A O 1
ATOM 741 N N . TYR A 1 91 ? 22.978 -14.468 -19.874 1.00 92.81 91 TYR A N 1
ATOM 742 C CA . TYR A 1 91 ? 22.003 -15.149 -19.027 1.00 92.81 91 TYR A CA 1
ATOM 743 C C . TYR A 1 91 ? 20.565 -14.706 -19.290 1.00 92.81 91 TYR A C 1
ATOM 745 O O . TYR A 1 91 ? 19.673 -15.546 -19.199 1.00 92.81 91 TYR A O 1
ATOM 753 N N . ASP A 1 92 ? 20.318 -13.440 -19.632 1.00 93.44 92 ASP A N 1
ATOM 754 C CA . ASP A 1 92 ? 18.962 -12.898 -19.785 1.00 93.44 92 ASP A CA 1
ATOM 755 C C . ASP A 1 92 ? 18.817 -11.974 -21.013 1.00 93.44 92 ASP A C 1
ATOM 757 O O . ASP A 1 92 ? 19.765 -11.369 -21.503 1.00 93.44 92 ASP A O 1
ATOM 761 N N . THR A 1 93 ? 17.593 -11.868 -21.526 1.00 94.88 93 THR A N 1
ATOM 762 C CA . THR A 1 93 ? 17.206 -10.923 -22.590 1.00 94.88 93 THR A CA 1
ATOM 763 C C . THR A 1 93 ? 16.503 -9.683 -22.038 1.00 94.88 93 THR A C 1
ATOM 765 O O . THR A 1 93 ? 16.274 -8.729 -22.780 1.00 94.88 93 THR A O 1
ATOM 768 N N . PHE A 1 94 ? 16.153 -9.692 -20.750 1.00 96.25 94 PHE A N 1
ATOM 769 C CA . PHE A 1 94 ? 15.367 -8.686 -20.045 1.00 96.25 94 PHE A CA 1
ATOM 770 C C . PHE A 1 94 ? 14.055 -8.356 -20.779 1.00 96.25 94 PHE A C 1
ATOM 772 O O . PHE A 1 94 ? 13.896 -7.250 -21.311 1.00 96.25 94 PHE A O 1
ATOM 779 N N . PRO A 1 95 ? 13.122 -9.322 -20.892 1.00 97.25 95 PRO A N 1
ATOM 780 C CA . PRO A 1 95 ? 12.019 -9.212 -21.837 1.00 97.25 95 PRO A CA 1
ATOM 781 C C . PRO A 1 95 ? 10.861 -8.332 -21.367 1.00 97.25 95 PRO A C 1
ATOM 783 O O . PRO A 1 95 ? 10.063 -7.899 -22.193 1.00 97.25 95 PRO A O 1
ATOM 786 N N . HIS A 1 96 ? 10.752 -8.045 -20.068 1.00 97.81 96 HIS A N 1
ATOM 787 C CA . HIS A 1 96 ? 9.715 -7.163 -19.531 1.00 97.81 96 HIS A CA 1
ATOM 788 C C . HIS A 1 96 ? 10.174 -5.709 -19.677 1.00 97.81 96 HIS A C 1
ATOM 790 O O . HIS A 1 96 ? 11.050 -5.261 -18.938 1.00 97.81 96 HIS A O 1
ATOM 796 N N . ARG A 1 97 ? 9.634 -4.989 -20.659 1.00 98.00 97 ARG A N 1
ATOM 797 C CA . ARG A 1 97 ? 10.215 -3.744 -21.176 1.00 98.00 97 ARG A CA 1
ATOM 798 C C . ARG A 1 97 ? 9.243 -2.583 -21.170 1.00 98.00 97 ARG A C 1
ATOM 800 O O . ARG A 1 97 ? 8.033 -2.774 -21.176 1.00 98.00 97 ARG A O 1
ATOM 807 N N . PHE A 1 98 ? 9.793 -1.380 -21.236 1.00 98.50 98 PHE A N 1
ATOM 808 C CA . PHE A 1 98 ? 9.094 -0.185 -21.699 1.00 98.50 98 PHE A CA 1
ATOM 809 C C . PHE A 1 98 ? 10.092 0.728 -22.417 1.00 98.50 98 PHE A C 1
ATOM 811 O O . PHE A 1 98 ? 11.307 0.630 -22.216 1.00 98.50 98 PHE A O 1
ATOM 818 N N . LEU A 1 99 ? 9.582 1.611 -23.269 1.00 98.69 99 LEU A N 1
ATOM 819 C CA . LEU A 1 99 ? 10.381 2.612 -23.959 1.00 98.69 99 LEU A CA 1
ATOM 820 C C . LEU A 1 99 ? 10.331 3.940 -23.210 1.00 98.69 99 LEU A C 1
ATOM 822 O O . LEU A 1 99 ? 9.295 4.324 -22.668 1.00 98.69 99 LEU A O 1
ATOM 826 N N . PHE A 1 100 ? 11.435 4.676 -23.236 1.00 98.38 100 PHE A N 1
ATOM 827 C CA . PHE A 1 100 ? 11.530 6.015 -22.662 1.00 98.38 100 PHE A CA 1
ATOM 828 C C . PHE A 1 100 ? 12.282 6.971 -23.593 1.00 98.38 100 PHE A C 1
ATOM 830 O O . PHE A 1 100 ? 12.899 6.551 -24.576 1.00 98.38 100 PHE A O 1
ATOM 837 N N . LYS A 1 101 ? 12.196 8.267 -23.303 1.00 97.75 101 LYS A N 1
ATOM 838 C CA . LYS A 1 101 ? 12.922 9.353 -23.973 1.00 97.75 101 LYS A CA 1
ATOM 839 C C . LYS A 1 101 ? 13.388 10.386 -22.938 1.00 97.75 101 LYS A C 1
ATOM 841 O O . LYS A 1 101 ? 12.822 10.437 -21.847 1.00 97.75 101 LYS A O 1
ATOM 846 N N . PRO A 1 102 ? 14.416 11.201 -23.231 1.00 97.25 102 PRO A N 1
ATOM 847 C CA . PRO A 1 102 ? 14.724 12.379 -22.418 1.00 97.25 102 PRO A CA 1
ATOM 848 C C . PRO A 1 102 ? 13.488 13.272 -22.260 1.00 97.25 102 PRO A C 1
ATOM 850 O O . PRO A 1 102 ? 12.806 13.517 -23.256 1.00 97.25 102 PRO A O 1
ATOM 853 N N . HIS A 1 103 ? 13.212 13.763 -21.049 1.00 96.19 103 HIS A N 1
ATOM 854 C CA . HIS A 1 103 ? 12.129 14.726 -20.839 1.00 96.19 103 HIS A CA 1
ATOM 855 C C . HIS A 1 103 ? 12.436 16.033 -21.574 1.00 96.19 103 HIS A C 1
ATOM 857 O O . HIS A 1 103 ? 13.580 16.495 -21.572 1.00 96.19 103 HIS A O 1
ATOM 863 N N . GLU A 1 104 ? 11.426 16.637 -22.199 1.00 93.19 104 GLU A N 1
ATOM 864 C CA . GLU A 1 104 ? 11.615 17.784 -23.097 1.00 93.19 104 GLU A CA 1
ATOM 865 C C . GLU A 1 104 ? 12.190 19.002 -22.365 1.00 93.19 104 GLU A C 1
ATOM 867 O O . GLU A 1 104 ? 13.176 19.583 -22.818 1.00 93.19 104 GLU A O 1
ATOM 872 N N . GLU A 1 105 ? 11.655 19.316 -21.185 1.00 93.44 105 GLU A N 1
ATOM 873 C CA . GLU A 1 105 ? 12.106 20.452 -20.365 1.00 93.44 105 GLU A CA 1
ATOM 874 C C . GLU A 1 105 ? 13.479 20.233 -19.706 1.00 93.44 105 GLU A C 1
ATOM 876 O O . GLU A 1 105 ? 14.196 21.188 -19.424 1.00 93.44 105 GLU A O 1
ATOM 881 N N . PHE A 1 106 ? 13.883 18.976 -19.490 1.00 92.50 106 PHE A N 1
ATOM 882 C CA . PHE A 1 106 ? 15.128 18.616 -18.791 1.00 92.50 106 PHE A CA 1
ATOM 883 C C . PHE A 1 106 ? 16.130 17.924 -19.720 1.00 92.50 106 PHE A C 1
ATOM 885 O O . PHE A 1 106 ? 16.992 17.153 -19.283 1.00 92.50 106 PHE A O 1
ATOM 892 N N . LYS A 1 107 ? 16.011 18.180 -21.026 1.00 90.25 107 LYS A N 1
ATOM 893 C CA . LYS A 1 107 ? 16.756 17.470 -22.065 1.00 90.25 107 LYS A CA 1
ATOM 894 C C . LYS A 1 107 ? 18.264 17.580 -21.876 1.00 90.25 107 LYS A C 1
ATOM 896 O O . LYS A 1 107 ? 18.960 16.581 -22.028 1.00 90.25 107 LYS A O 1
ATOM 901 N N . ASP A 1 108 ? 18.772 18.754 -21.513 1.00 88.62 108 ASP A N 1
ATOM 902 C CA . ASP A 1 108 ? 20.208 18.948 -21.300 1.00 88.62 108 ASP A CA 1
ATOM 903 C C . ASP A 1 108 ? 20.743 18.114 -20.136 1.00 88.62 108 ASP A C 1
ATOM 905 O O . ASP A 1 108 ? 21.767 17.451 -20.297 1.00 88.62 108 ASP A O 1
ATOM 909 N N . LEU A 1 109 ? 20.008 18.062 -19.021 1.00 90.19 109 LEU A N 1
ATOM 910 C CA . LEU A 1 109 ? 20.344 17.252 -17.849 1.00 90.19 109 LEU A CA 1
ATOM 911 C C . LEU A 1 109 ? 20.377 15.760 -18.195 1.00 90.19 109 LEU A C 1
ATOM 913 O O . LEU A 1 109 ? 21.289 15.036 -17.786 1.00 90.19 109 LEU A O 1
ATOM 917 N N . CYS A 1 110 ? 19.401 15.313 -18.987 1.00 91.31 110 CYS A N 1
ATOM 918 C CA . CYS A 1 110 ? 19.337 13.939 -19.465 1.00 91.31 110 CYS A CA 1
ATOM 919 C C . CYS A 1 110 ? 20.515 13.614 -20.373 1.00 91.31 110 CYS A C 1
ATOM 921 O O . CYS A 1 110 ? 21.218 12.646 -20.114 1.00 91.31 110 CYS A O 1
ATOM 923 N N . LEU A 1 111 ? 20.748 14.419 -21.415 1.00 90.31 111 LEU A N 1
ATOM 924 C CA . LEU A 1 111 ? 21.778 14.168 -22.426 1.00 90.31 111 LEU A CA 1
ATOM 925 C C . LEU A 1 111 ? 23.198 14.281 -21.872 1.00 90.31 111 LEU A C 1
ATOM 927 O O . LEU A 1 111 ? 24.100 13.634 -22.398 1.00 90.31 111 LEU A O 1
ATOM 931 N N . SER A 1 112 ? 23.395 15.075 -20.820 1.00 88.31 112 SER A N 1
ATOM 932 C CA . SER A 1 112 ? 24.663 15.179 -20.100 1.00 88.31 112 SER A CA 1
ATOM 933 C C . SER A 1 112 ? 24.870 14.063 -19.070 1.00 88.31 112 SER A C 1
ATOM 935 O O . SER A 1 112 ? 25.835 14.134 -18.313 1.00 88.31 112 SER A O 1
ATOM 937 N N . ASP A 1 113 ? 23.950 13.091 -18.981 1.00 87.06 113 ASP A N 1
ATOM 938 C CA . ASP A 1 113 ? 24.004 11.969 -18.036 1.00 87.06 113 ASP A CA 1
ATOM 939 C C . ASP A 1 113 ? 24.187 12.430 -16.581 1.00 87.06 113 ASP A C 1
ATOM 941 O O . ASP A 1 113 ? 24.965 11.870 -15.809 1.00 87.06 113 ASP A O 1
ATOM 945 N N . SER A 1 114 ? 23.487 13.507 -16.213 1.00 89.19 114 SER A N 1
ATOM 946 C CA . SER A 1 114 ? 23.559 14.047 -14.859 1.00 89.19 114 SER A CA 1
ATOM 947 C C . SER A 1 114 ? 22.940 13.095 -13.843 1.00 89.19 114 SER A C 1
ATOM 949 O O . SER A 1 114 ? 21.986 12.361 -14.128 1.00 89.19 114 SER A O 1
ATOM 951 N N . TYR A 1 115 ? 23.521 13.113 -12.650 1.00 92.62 115 TYR A N 1
ATOM 952 C CA . TYR A 1 115 ? 23.214 12.174 -11.593 1.00 92.62 115 TYR A CA 1
ATOM 953 C C . TYR A 1 115 ? 23.415 12.802 -10.219 1.00 92.62 115 TYR A C 1
ATOM 955 O O . TYR A 1 115 ? 24.158 13.770 -10.080 1.00 92.62 115 TYR A O 1
ATOM 963 N N . ILE A 1 116 ? 22.797 12.177 -9.224 1.00 93.88 116 ILE A N 1
ATOM 964 C CA . ILE A 1 116 ? 23.093 12.358 -7.802 1.00 93.88 116 ILE A CA 1
ATOM 965 C C . ILE A 1 116 ? 23.580 11.039 -7.208 1.00 93.88 116 ILE A C 1
ATOM 967 O O . ILE A 1 116 ? 23.295 9.959 -7.745 1.00 93.88 116 ILE A O 1
ATOM 971 N N . ASN A 1 117 ? 24.297 11.105 -6.091 1.00 92.81 117 ASN A N 1
ATOM 972 C CA . ASN A 1 117 ? 24.663 9.898 -5.352 1.00 92.81 117 ASN A CA 1
ATOM 973 C C . ASN A 1 117 ? 23.441 9.366 -4.589 1.00 92.81 117 ASN A C 1
ATOM 975 O O . ASN A 1 117 ? 22.647 10.136 -4.049 1.00 92.81 117 ASN A O 1
ATOM 979 N N . VAL A 1 118 ? 23.293 8.040 -4.496 1.00 91.75 118 VAL A N 1
ATOM 980 C CA . VAL A 1 118 ? 22.176 7.416 -3.751 1.00 91.75 118 VAL A CA 1
ATOM 981 C C . VAL A 1 118 ? 22.164 7.830 -2.270 1.00 91.75 118 VAL A C 1
ATOM 983 O O . VAL A 1 118 ? 21.097 7.920 -1.667 1.00 91.75 118 VAL A O 1
ATOM 986 N N . SER A 1 119 ? 23.320 8.165 -1.689 1.00 91.38 119 SER A N 1
ATOM 987 C CA . SER A 1 119 ? 23.420 8.695 -0.322 1.00 91.38 119 SER A CA 1
ATOM 988 C C . SER A 1 119 ? 22.601 9.974 -0.108 1.00 91.38 119 SER A C 1
ATOM 990 O O . SER A 1 119 ? 22.026 10.165 0.960 1.00 91.38 119 SER A O 1
ATOM 992 N N . GLU A 1 120 ? 22.474 10.829 -1.122 1.00 93.12 120 GLU A N 1
ATOM 993 C CA . GLU A 1 120 ? 21.689 12.064 -1.027 1.00 93.12 120 GLU A CA 1
ATOM 994 C C . GLU A 1 120 ? 20.186 11.799 -1.083 1.00 93.12 120 GLU A C 1
ATOM 996 O O . GLU A 1 120 ? 19.398 12.478 -0.423 1.00 93.12 120 GLU A O 1
ATOM 1001 N N . PHE A 1 121 ? 19.785 10.766 -1.825 1.00 92.50 121 PHE A N 1
ATOM 1002 C CA . PHE A 1 121 ? 18.421 10.253 -1.796 1.00 92.50 121 PHE A CA 1
ATOM 1003 C C . PHE A 1 121 ? 18.078 9.684 -0.413 1.00 92.50 121 PHE A C 1
ATOM 1005 O O . PHE A 1 121 ? 17.017 9.991 0.129 1.00 92.50 121 PHE A O 1
ATOM 1012 N N . TYR A 1 122 ? 18.991 8.933 0.210 1.00 92.00 122 TYR A N 1
ATOM 1013 C CA . TYR A 1 122 ? 18.806 8.453 1.583 1.00 92.00 122 TYR A CA 1
ATOM 1014 C C . TYR A 1 122 ? 18.734 9.589 2.601 1.00 92.00 122 TYR A C 1
ATOM 1016 O O . TYR A 1 122 ? 17.840 9.577 3.444 1.00 92.00 122 TYR A O 1
ATOM 1024 N N . ALA A 1 123 ? 19.543 10.639 2.452 1.00 93.38 123 ALA A N 1
ATOM 1025 C CA . ALA A 1 123 ? 19.418 11.831 3.287 1.00 93.38 123 ALA A CA 1
ATOM 1026 C C . ALA A 1 123 ? 18.021 12.480 3.180 1.00 93.38 123 ALA A C 1
ATOM 1028 O O . ALA A 1 123 ? 17.502 13.008 4.161 1.00 93.38 123 ALA A O 1
ATOM 1029 N N . LYS A 1 124 ? 17.361 12.425 2.012 1.00 93.19 124 LYS A N 1
ATOM 1030 C CA . LYS A 1 124 ? 15.972 12.899 1.860 1.00 93.19 124 LYS A CA 1
ATOM 1031 C C . LYS A 1 124 ? 14.938 11.985 2.511 1.00 93.19 124 LYS A C 1
ATOM 1033 O O . LYS A 1 124 ? 13.933 12.500 3.001 1.00 93.19 124 LYS A O 1
ATOM 1038 N N . ILE A 1 125 ? 15.173 10.673 2.534 1.00 90.00 125 ILE A N 1
ATOM 1039 C CA . ILE A 1 125 ? 14.344 9.726 3.294 1.00 90.00 125 ILE A CA 1
ATOM 1040 C C . ILE A 1 125 ? 14.455 10.025 4.791 1.00 90.00 125 ILE A C 1
ATOM 1042 O O . ILE A 1 125 ? 13.431 10.159 5.457 1.00 90.00 125 ILE A O 1
ATOM 1046 N N . GLU A 1 126 ? 15.673 10.207 5.306 1.00 89.19 126 GLU A N 1
ATOM 1047 C CA . GLU A 1 126 ? 15.921 10.553 6.715 1.00 89.19 126 GLU A CA 1
ATOM 1048 C C . GLU A 1 126 ? 15.284 11.895 7.102 1.00 89.19 126 GLU A C 1
ATOM 1050 O O . GLU A 1 126 ? 14.702 12.029 8.175 1.00 89.19 126 GLU A O 1
ATOM 1055 N N . GLN A 1 127 ? 15.312 12.874 6.192 1.00 90.25 127 GLN A N 1
ATOM 1056 C CA . GLN A 1 127 ? 14.609 14.156 6.336 1.00 90.25 127 GLN A CA 1
ATOM 1057 C C . GLN A 1 127 ? 13.089 14.058 6.131 1.00 90.25 127 GLN A C 1
ATOM 1059 O O . GLN A 1 127 ? 12.418 15.088 6.131 1.00 90.25 127 GLN A O 1
ATOM 1064 N N . LYS A 1 128 ? 12.555 12.859 5.881 1.00 87.81 128 LYS A N 1
ATOM 1065 C CA . LYS A 1 128 ? 11.139 12.583 5.597 1.00 87.81 128 LYS A CA 1
ATOM 1066 C C . LYS A 1 128 ? 10.544 13.304 4.387 1.00 87.81 128 LYS A C 1
ATOM 1068 O O . LYS A 1 128 ? 9.330 13.356 4.223 1.00 87.81 128 LYS A O 1
ATOM 1073 N N . LYS A 1 129 ? 11.400 13.796 3.492 1.00 90.62 129 LYS A N 1
ATOM 1074 C CA . LYS A 1 129 ? 11.001 14.433 2.227 1.00 90.62 129 LYS A CA 1
ATOM 1075 C C . LYS A 1 129 ? 10.678 13.417 1.138 1.00 90.62 129 LYS A C 1
ATOM 1077 O O . LYS A 1 129 ? 9.950 13.744 0.213 1.00 90.62 129 LYS A O 1
ATOM 1082 N N . ILE A 1 130 ? 11.225 12.207 1.259 1.00 91.19 130 ILE A N 1
ATOM 1083 C CA . ILE A 1 130 ? 10.861 11.049 0.444 1.00 91.19 130 ILE A CA 1
ATOM 1084 C C . ILE A 1 130 ? 10.164 10.045 1.353 1.00 91.19 130 ILE A C 1
ATOM 1086 O O . ILE A 1 130 ? 10.732 9.599 2.354 1.00 91.19 130 ILE A O 1
ATOM 1090 N N . TRP A 1 131 ? 8.915 9.719 1.030 1.00 89.06 131 TRP A N 1
ATOM 1091 C CA . TRP A 1 131 ? 8.044 8.956 1.928 1.00 89.06 131 TRP A CA 1
ATOM 1092 C C . TRP A 1 131 ? 7.593 7.612 1.357 1.00 89.06 131 TRP A C 1
ATOM 1094 O O . TRP A 1 131 ? 7.213 6.722 2.130 1.00 89.06 131 TRP A O 1
ATOM 1104 N N . SER A 1 132 ? 7.601 7.459 0.027 1.00 88.75 132 SER A N 1
ATOM 1105 C CA . SER A 1 132 ? 7.133 6.244 -0.652 1.00 88.75 132 SER A CA 1
ATOM 1106 C C . SER A 1 132 ? 8.171 5.117 -0.628 1.00 88.75 132 SER A C 1
ATOM 1108 O O . SER A 1 132 ? 7.813 3.949 -0.784 1.00 88.75 132 SER A O 1
ATOM 1110 N N . GLN A 1 133 ? 9.445 5.445 -0.377 1.00 86.50 133 GLN A N 1
ATOM 1111 C CA . GLN A 1 133 ? 10.574 4.512 -0.315 1.00 86.50 133 GLN A CA 1
ATOM 1112 C C . GLN A 1 133 ? 11.325 4.637 1.016 1.00 86.50 133 GLN A C 1
ATOM 1114 O O . GLN A 1 133 ? 11.475 5.737 1.535 1.00 86.50 133 GLN A O 1
ATOM 1119 N N . ALA A 1 134 ? 11.836 3.516 1.537 1.00 80.06 134 ALA A N 1
ATOM 1120 C CA . ALA A 1 134 ? 12.733 3.495 2.701 1.00 80.06 134 ALA A CA 1
ATOM 1121 C C . ALA A 1 134 ? 14.184 3.121 2.346 1.00 80.06 134 ALA A C 1
ATOM 1123 O O . ALA A 1 134 ? 15.110 3.416 3.088 1.00 80.06 134 ALA A O 1
ATOM 1124 N N . THR A 1 135 ? 14.395 2.463 1.208 1.00 79.81 135 THR A N 1
ATOM 1125 C CA . THR A 1 135 ? 15.716 2.057 0.706 1.00 79.81 135 THR A CA 1
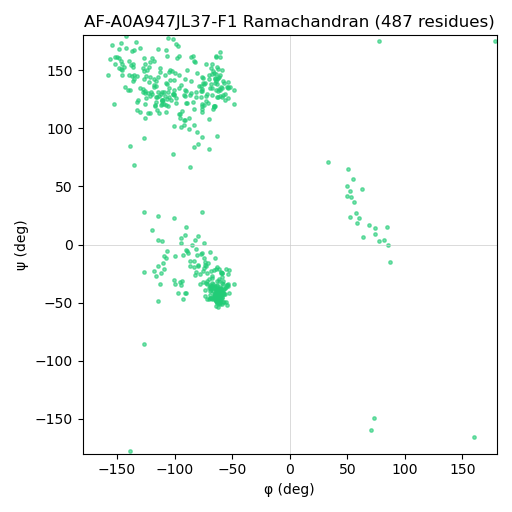ATOM 1126 C C . THR A 1 135 ? 15.630 1.882 -0.805 1.00 79.81 135 THR A C 1
ATOM 1128 O O . THR A 1 135 ? 14.526 1.698 -1.302 1.00 79.81 135 THR A O 1
ATOM 1131 N N . LEU A 1 136 ? 16.735 1.910 -1.550 1.00 78.62 136 LEU A N 1
ATOM 1132 C CA . LEU A 1 136 ? 16.803 1.443 -2.945 1.00 78.62 136 LEU A CA 1
ATOM 1133 C C . LEU A 1 136 ? 17.549 0.112 -3.063 1.00 78.62 136 LEU A C 1
ATOM 1135 O O . LEU A 1 136 ? 17.582 -0.490 -4.137 1.00 78.62 136 LEU A O 1
ATOM 1139 N N . GLU A 1 137 ? 18.111 -0.370 -1.959 1.00 68.56 137 GLU A N 1
ATOM 1140 C CA . GLU A 1 137 ? 18.858 -1.612 -1.900 1.00 68.56 137 GLU A CA 1
ATOM 1141 C C . GLU A 1 137 ? 17.947 -2.832 -1.770 1.00 68.56 137 GLU A C 1
ATOM 1143 O O . GLU A 1 137 ? 16.793 -2.771 -1.330 1.00 68.56 137 GLU A O 1
ATOM 1148 N N . ASN A 1 138 ? 18.506 -3.967 -2.182 1.00 56.97 138 ASN A N 1
ATOM 1149 C CA . ASN A 1 138 ? 17.902 -5.280 -2.033 1.00 56.97 138 ASN A CA 1
ATOM 1150 C C . ASN A 1 138 ? 18.195 -5.807 -0.621 1.00 56.97 138 ASN A C 1
ATOM 1152 O O . ASN A 1 138 ? 19.156 -6.553 -0.422 1.00 56.97 138 ASN A O 1
ATOM 1156 N N . GLU A 1 139 ? 17.393 -5.421 0.372 1.00 48.66 139 GLU A N 1
ATOM 1157 C CA . GLU A 1 139 ? 17.506 -6.020 1.704 1.00 48.66 139 GLU A CA 1
ATOM 1158 C C . GLU A 1 139 ? 17.145 -7.516 1.659 1.00 48.66 139 GLU A C 1
ATOM 1160 O O . GLU A 1 139 ? 16.223 -7.921 0.955 1.00 48.66 139 GLU A O 1
ATOM 1165 N N . ARG A 1 140 ? 17.834 -8.353 2.452 1.00 41.00 140 ARG A N 1
ATOM 1166 C CA . ARG A 1 140 ? 17.654 -9.825 2.467 1.00 41.00 140 ARG A CA 1
ATOM 1167 C C . ARG A 1 140 ? 16.202 -10.300 2.672 1.00 41.00 140 ARG A C 1
ATOM 1169 O O . ARG A 1 140 ? 15.900 -11.424 2.289 1.00 41.00 140 ARG A O 1
ATOM 1176 N N . ASN A 1 141 ? 15.337 -9.461 3.250 1.00 40.50 141 ASN A N 1
ATOM 1177 C CA . ASN A 1 141 ? 13.947 -9.783 3.595 1.00 40.50 141 ASN A CA 1
ATOM 1178 C C . ASN A 1 141 ? 12.901 -8.974 2.803 1.00 40.50 141 ASN A C 1
ATOM 1180 O O . ASN A 1 141 ? 11.713 -9.093 3.088 1.00 40.50 141 ASN A O 1
ATOM 1184 N N . ILE A 1 142 ? 13.322 -8.146 1.844 1.00 52.34 142 ILE A N 1
ATOM 1185 C CA . ILE A 1 142 ? 12.434 -7.390 0.952 1.00 52.34 142 ILE A CA 1
ATOM 1186 C C . ILE A 1 142 ? 12.531 -8.043 -0.433 1.00 52.34 142 ILE A C 1
ATOM 1188 O O . ILE A 1 142 ? 13.619 -8.454 -0.842 1.00 52.34 142 ILE A O 1
ATOM 1192 N N . GLU A 1 143 ? 11.408 -8.194 -1.150 1.00 54.28 143 GLU A N 1
ATOM 1193 C CA . GLU A 1 143 ? 11.432 -8.691 -2.535 1.00 54.28 143 GLU A CA 1
ATOM 1194 C C . GLU A 1 143 ? 12.501 -7.917 -3.336 1.00 54.28 143 GLU A C 1
ATOM 1196 O O . GLU A 1 143 ? 12.584 -6.691 -3.243 1.00 54.28 143 GLU A O 1
ATOM 1201 N N . LYS A 1 144 ? 13.349 -8.617 -4.106 1.00 64.62 144 LYS A N 1
ATOM 1202 C CA . LYS A 1 144 ? 14.398 -7.981 -4.924 1.00 64.62 144 LYS A CA 1
ATOM 1203 C C . LYS A 1 144 ? 13.761 -7.227 -6.095 1.00 64.62 144 LYS A C 1
ATOM 1205 O O . LYS A 1 144 ? 13.658 -7.760 -7.200 1.00 64.62 144 LYS A O 1
ATOM 1210 N N . ARG A 1 145 ? 13.295 -6.005 -5.838 1.00 77.44 145 ARG A N 1
ATOM 1211 C CA . ARG A 1 145 ? 12.514 -5.192 -6.777 1.00 77.44 145 ARG A CA 1
ATOM 1212 C C . ARG A 1 145 ? 13.408 -4.256 -7.569 1.00 77.44 145 ARG A C 1
ATOM 1214 O O . ARG A 1 145 ? 13.985 -3.317 -7.022 1.00 77.44 145 ARG A O 1
ATOM 1221 N N . ALA A 1 146 ? 13.468 -4.496 -8.875 1.00 87.94 146 ALA A N 1
ATOM 1222 C CA . ALA A 1 146 ? 14.206 -3.640 -9.794 1.00 87.94 146 ALA A CA 1
ATOM 1223 C C . ALA A 1 146 ? 13.401 -2.413 -10.245 1.00 87.94 146 ALA A C 1
ATOM 1225 O O . ALA A 1 146 ? 13.999 -1.449 -10.693 1.00 87.94 146 ALA A O 1
ATOM 1226 N N . VAL A 1 147 ? 12.072 -2.411 -10.130 1.00 93.62 147 VAL A N 1
ATOM 1227 C CA . VAL A 1 147 ? 11.232 -1.270 -10.523 1.00 93.62 147 VAL A CA 1
ATOM 1228 C C . VAL A 1 147 ? 10.373 -0.879 -9.338 1.00 93.62 147 VAL A C 1
ATOM 1230 O O . VAL A 1 147 ? 9.753 -1.732 -8.705 1.00 93.62 147 VAL A O 1
ATOM 1233 N N . ARG A 1 148 ? 10.358 0.412 -9.018 1.00 92.94 148 ARG A N 1
ATOM 1234 C CA . ARG A 1 148 ? 9.597 0.943 -7.890 1.00 92.94 148 ARG A CA 1
ATOM 1235 C C . ARG A 1 148 ? 8.826 2.161 -8.340 1.00 92.94 148 ARG A C 1
ATOM 1237 O O . ARG A 1 148 ? 9.425 3.121 -8.819 1.00 92.94 148 ARG A O 1
ATOM 1244 N N . LYS A 1 149 ? 7.508 2.126 -8.174 1.00 94.19 149 LYS A N 1
ATOM 1245 C CA . LYS A 1 149 ? 6.688 3.319 -8.340 1.00 94.19 149 LYS A CA 1
ATOM 1246 C C . LYS A 1 149 ? 6.860 4.216 -7.114 1.00 94.19 149 LYS A C 1
ATOM 1248 O O . LYS A 1 149 ? 6.847 3.720 -5.987 1.00 94.19 149 LYS A O 1
ATOM 1253 N N . ILE A 1 150 ? 7.056 5.506 -7.348 1.00 94.50 150 ILE A N 1
ATOM 1254 C CA . ILE A 1 150 ? 7.202 6.530 -6.312 1.00 94.50 150 ILE A CA 1
ATOM 1255 C C . ILE A 1 150 ? 6.095 7.569 -6.460 1.00 94.50 150 ILE A C 1
ATOM 1257 O O . ILE A 1 150 ? 5.482 7.680 -7.524 1.00 94.50 150 ILE A O 1
ATOM 1261 N N . SER A 1 151 ? 5.852 8.323 -5.393 1.00 93.69 151 SER A N 1
ATOM 1262 C CA . SER A 1 151 ? 4.894 9.423 -5.432 1.00 93.69 151 SER A CA 1
ATOM 1263 C C . SER A 1 151 ? 5.393 10.554 -6.335 1.00 93.69 151 SER A C 1
ATOM 1265 O O . SER A 1 151 ? 6.599 10.737 -6.544 1.00 93.69 151 SER A O 1
ATOM 1267 N N . ASN A 1 152 ? 4.462 11.351 -6.852 1.00 92.81 152 ASN A N 1
ATOM 1268 C CA . ASN A 1 152 ? 4.810 12.546 -7.621 1.00 92.81 152 ASN A CA 1
ATOM 1269 C C . ASN A 1 152 ? 5.570 13.584 -6.774 1.00 92.81 152 ASN A C 1
ATOM 1271 O O . ASN A 1 152 ? 6.426 14.297 -7.296 1.00 92.81 152 ASN A O 1
ATOM 1275 N N . GLU A 1 153 ? 5.298 13.659 -5.470 1.00 92.75 153 GLU A N 1
ATOM 1276 C CA . GLU A 1 153 ? 6.039 14.518 -4.544 1.00 92.75 153 GLU A CA 1
ATOM 1277 C C . GLU A 1 153 ? 7.496 14.069 -4.390 1.00 92.75 153 GLU A C 1
ATOM 1279 O O . GLU A 1 153 ? 8.404 14.899 -4.484 1.00 92.75 153 GLU A O 1
ATOM 1284 N N . ASP A 1 154 ? 7.730 12.762 -4.234 1.00 94.88 154 ASP A N 1
ATOM 1285 C CA . ASP A 1 154 ? 9.079 12.198 -4.130 1.00 94.88 154 ASP A CA 1
ATOM 1286 C C . ASP A 1 154 ? 9.861 12.428 -5.433 1.00 94.88 154 ASP A C 1
ATOM 1288 O O . ASP A 1 154 ? 11.041 12.782 -5.400 1.00 94.88 154 ASP A O 1
ATOM 1292 N N . ALA A 1 155 ? 9.200 12.299 -6.590 1.00 96.38 155 ALA A N 1
ATOM 1293 C CA . ALA A 1 155 ? 9.791 12.632 -7.886 1.00 96.38 155 ALA A CA 1
ATOM 1294 C C . ALA A 1 155 ? 10.231 14.104 -7.955 1.00 96.38 155 ALA A C 1
ATOM 1296 O O . ALA A 1 155 ? 11.326 14.401 -8.436 1.00 96.38 155 ALA A O 1
ATOM 1297 N N . GLY A 1 156 ? 9.419 15.020 -7.419 1.00 96.06 156 GLY A N 1
ATOM 1298 C CA . GLY A 1 156 ? 9.764 16.436 -7.305 1.00 96.06 156 GLY A CA 1
ATOM 1299 C C . GLY A 1 156 ? 11.021 16.683 -6.465 1.00 96.06 156 GLY A C 1
ATOM 1300 O O . GLY A 1 156 ? 11.850 17.516 -6.831 1.00 96.06 156 GLY A O 1
ATOM 1301 N N . GLU A 1 157 ? 11.217 15.944 -5.371 1.00 96.31 157 GLU A N 1
ATOM 1302 C CA . GLU A 1 157 ? 12.439 16.043 -4.562 1.00 96.31 157 GLU A CA 1
ATOM 1303 C C . GLU A 1 157 ? 13.681 15.514 -5.289 1.00 96.31 157 GLU A C 1
ATOM 1305 O O . GLU A 1 157 ? 14.746 16.127 -5.188 1.00 96.31 157 GLU A O 1
ATOM 1310 N N . ILE A 1 158 ? 13.553 14.435 -6.069 1.00 96.25 158 ILE A N 1
ATOM 1311 C CA . ILE A 1 158 ? 14.653 13.917 -6.900 1.00 96.25 158 ILE A CA 1
ATOM 1312 C C . ILE A 1 158 ? 15.035 14.937 -7.981 1.00 96.25 158 ILE A C 1
ATOM 1314 O O . ILE A 1 158 ? 16.219 15.209 -8.176 1.00 96.25 158 ILE A O 1
ATOM 1318 N N . ILE A 1 159 ? 14.049 15.554 -8.642 1.00 96.44 159 ILE A N 1
ATOM 1319 C CA . ILE A 1 159 ? 14.283 16.604 -9.646 1.00 96.44 159 ILE A CA 1
ATOM 1320 C C . ILE A 1 159 ? 15.043 17.784 -9.029 1.00 96.44 159 ILE A C 1
ATOM 1322 O O . ILE A 1 159 ? 16.031 18.239 -9.603 1.00 96.44 159 ILE A O 1
ATOM 1326 N N . LYS A 1 160 ? 14.638 18.254 -7.840 1.00 95.56 160 LYS A N 1
ATOM 1327 C CA . LYS A 1 160 ? 15.338 19.345 -7.136 1.00 95.56 160 LYS A CA 1
ATOM 1328 C C . LYS A 1 160 ? 16.803 19.009 -6.862 1.00 95.56 160 LYS A C 1
ATOM 1330 O O . LYS A 1 160 ? 17.657 19.874 -7.032 1.00 95.56 160 LYS A O 1
ATOM 1335 N N . LEU A 1 161 ? 17.094 17.776 -6.441 1.00 94.81 161 LEU A N 1
ATOM 1336 C CA . LEU A 1 161 ? 18.467 17.324 -6.204 1.00 94.81 161 LEU A CA 1
ATOM 1337 C C . LEU A 1 161 ? 19.289 17.307 -7.500 1.00 94.81 161 LEU A C 1
ATOM 1339 O O . LEU A 1 161 ? 20.376 17.873 -7.544 1.00 94.81 161 LEU A O 1
ATOM 1343 N N . LEU A 1 162 ? 18.742 16.734 -8.574 1.00 93.38 162 LEU A N 1
ATOM 1344 C CA . LEU A 1 162 ? 19.413 16.675 -9.874 1.00 93.38 162 LEU A CA 1
ATOM 1345 C C . LEU A 1 162 ? 19.696 18.065 -10.459 1.00 93.38 162 LEU A C 1
ATOM 1347 O O . LEU A 1 162 ? 20.749 18.265 -11.057 1.00 93.38 162 LEU A O 1
ATOM 1351 N N . LEU A 1 163 ? 18.775 19.018 -10.289 1.00 92.25 163 LEU A N 1
ATOM 1352 C CA . LEU A 1 163 ? 18.956 20.402 -10.734 1.00 92.25 163 LEU A CA 1
ATOM 1353 C C . LEU A 1 163 ? 19.994 21.154 -9.897 1.00 92.25 163 LEU A C 1
ATOM 1355 O O . LEU A 1 163 ? 20.750 21.945 -10.452 1.00 92.25 163 LEU A O 1
ATOM 1359 N N . ARG A 1 164 ? 20.050 20.909 -8.581 1.00 90.94 164 ARG A N 1
ATOM 1360 C CA . ARG A 1 164 ? 21.039 21.527 -7.683 1.00 90.94 164 ARG A CA 1
ATOM 1361 C C . ARG A 1 164 ? 22.470 21.191 -8.108 1.00 90.94 164 ARG A C 1
ATOM 1363 O O . ARG A 1 164 ? 23.322 22.073 -8.095 1.00 90.94 164 ARG A O 1
ATOM 1370 N N . ASP A 1 165 ? 22.710 19.942 -8.502 1.00 81.62 165 ASP A N 1
ATOM 1371 C CA . ASP A 1 165 ? 24.051 19.443 -8.845 1.00 81.62 165 ASP A CA 1
ATOM 1372 C C . ASP A 1 165 ? 24.352 19.527 -10.348 1.00 81.62 165 ASP A C 1
ATOM 1374 O O . ASP A 1 165 ? 25.383 19.049 -10.837 1.00 81.62 165 ASP A O 1
ATOM 1378 N N . PHE A 1 166 ? 23.442 20.131 -11.113 1.00 82.50 166 PHE A N 1
ATOM 1379 C CA . PHE A 1 166 ? 23.627 20.320 -12.535 1.00 82.50 166 PHE A CA 1
ATOM 1380 C C . PHE A 1 166 ? 24.611 21.462 -12.804 1.00 82.50 166 PHE A C 1
ATOM 1382 O O . PHE A 1 166 ? 24.315 22.633 -12.586 1.00 82.50 166 PHE A O 1
ATOM 1389 N N . SER A 1 167 ? 25.767 21.110 -13.367 1.00 71.44 167 SER A N 1
ATOM 1390 C CA . SER A 1 167 ? 26.649 22.053 -14.052 1.00 71.44 167 SER A CA 1
ATOM 1391 C C . SER A 1 167 ? 26.652 21.747 -15.547 1.00 71.44 167 SER A C 1
ATOM 1393 O O . SER A 1 167 ? 26.923 20.613 -15.959 1.00 71.44 167 SER A O 1
ATOM 1395 N N . ALA A 1 168 ? 26.317 22.761 -16.350 1.00 63.16 168 ALA A N 1
ATOM 1396 C CA . ALA A 1 168 ? 26.286 22.682 -17.810 1.00 63.16 168 ALA A CA 1
ATOM 1397 C C . ALA A 1 168 ? 27.693 22.691 -18.431 1.00 63.16 168 ALA A C 1
ATOM 1399 O O . ALA A 1 168 ? 27.877 22.267 -19.574 1.00 63.16 168 ALA A O 1
ATOM 1400 N N . GLU A 1 169 ? 28.694 23.161 -17.689 1.00 57.31 169 GLU A N 1
ATOM 1401 C CA . GLU A 1 169 ? 30.060 23.281 -18.174 1.00 57.31 169 GLU A CA 1
ATOM 1402 C C . GLU A 1 169 ? 30.729 21.896 -18.180 1.00 57.31 169 GLU A C 1
ATOM 1404 O O . GLU A 1 169 ? 30.752 21.200 -17.168 1.00 57.31 169 GLU A O 1
ATOM 1409 N N . SER A 1 170 ? 31.288 21.498 -19.331 1.00 51.91 170 SER A N 1
ATOM 1410 C CA . SER A 1 170 ? 32.179 20.336 -19.556 1.00 51.91 170 SER A CA 1
ATOM 1411 C C . SER A 1 170 ? 31.601 18.918 -19.749 1.00 51.91 170 SER A C 1
ATOM 1413 O O . SER A 1 170 ? 32.383 17.989 -19.953 1.00 51.91 170 SER A O 1
ATOM 1415 N N . LYS A 1 171 ? 30.279 18.692 -19.791 1.00 66.88 171 LYS A N 1
ATOM 1416 C CA . LYS A 1 171 ? 29.748 17.319 -19.974 1.00 66.88 171 LYS A CA 1
ATOM 1417 C C . LYS A 1 171 ? 29.551 16.925 -21.445 1.00 66.88 171 LYS A C 1
ATOM 1419 O O . LYS A 1 171 ? 28.769 17.538 -22.172 1.00 66.88 171 LYS A O 1
ATOM 1424 N N . GLN A 1 172 ? 30.216 15.849 -21.877 1.00 73.06 172 GLN A N 1
ATOM 1425 C CA . GLN A 1 172 ? 30.002 15.240 -23.194 1.00 73.06 172 GLN A CA 1
ATOM 1426 C C . GLN A 1 172 ? 28.585 14.656 -23.281 1.00 73.06 172 GLN A C 1
ATOM 1428 O O . GLN A 1 172 ? 28.227 13.753 -22.526 1.00 73.06 172 GLN A O 1
ATOM 1433 N N . LYS A 1 173 ? 27.779 15.158 -24.222 1.00 84.25 173 LYS A N 1
ATOM 1434 C CA . LYS A 1 173 ? 26.426 14.641 -24.464 1.00 84.25 173 LYS A CA 1
ATOM 1435 C C . LYS A 1 173 ? 26.480 13.295 -25.187 1.00 84.25 173 LYS A C 1
ATOM 1437 O O . LYS A 1 173 ? 27.243 13.142 -26.143 1.00 84.25 173 LYS A O 1
ATOM 1442 N N . TYR A 1 174 ? 25.648 12.338 -24.778 1.00 85.56 174 TYR A N 1
ATOM 1443 C CA . TYR A 1 174 ? 25.494 11.086 -25.524 1.00 85.56 174 TYR A CA 1
ATOM 1444 C C . TYR A 1 174 ? 24.509 11.241 -26.690 1.00 85.56 174 TYR A C 1
ATOM 1446 O O . TYR A 1 174 ? 23.654 12.131 -26.711 1.00 85.56 174 TYR A O 1
ATOM 1454 N N . LYS A 1 175 ? 24.631 10.357 -27.685 1.00 89.38 175 LYS A N 1
ATOM 1455 C CA . LYS A 1 175 ? 23.720 10.309 -28.830 1.00 89.38 175 LYS A CA 1
ATOM 1456 C C . LYS A 1 175 ? 22.504 9.456 -28.489 1.00 89.38 175 LYS A C 1
ATOM 1458 O O . LYS A 1 175 ? 22.652 8.322 -28.054 1.00 89.38 175 LYS A O 1
ATOM 1463 N N . VAL A 1 176 ? 21.315 9.987 -28.744 1.00 92.81 176 VAL A N 1
ATOM 1464 C CA . VAL A 1 176 ? 20.056 9.245 -28.624 1.00 92.81 176 VAL A CA 1
ATOM 1465 C C . VAL A 1 176 ? 19.716 8.602 -29.972 1.00 92.81 176 VAL A C 1
ATOM 1467 O O . VAL A 1 176 ? 19.766 9.262 -31.012 1.00 92.81 176 VAL A O 1
ATOM 1470 N N . ARG A 1 177 ? 19.349 7.321 -29.951 1.00 96.12 177 ARG A N 1
ATOM 1471 C CA . ARG A 1 177 ? 18.855 6.521 -31.079 1.00 96.12 177 ARG A CA 1
ATOM 1472 C C . ARG A 1 177 ? 17.644 5.707 -30.628 1.00 96.12 177 ARG A C 1
ATOM 1474 O O . ARG A 1 177 ? 17.721 4.489 -30.498 1.00 96.12 177 ARG A O 1
ATOM 1481 N N . LEU A 1 178 ? 16.544 6.406 -30.358 1.00 96.88 178 LEU A N 1
ATOM 1482 C CA . LEU A 1 178 ? 15.314 5.785 -29.874 1.00 96.88 178 LEU A CA 1
ATOM 1483 C C . LEU A 1 178 ? 14.870 4.657 -30.812 1.00 96.88 178 LEU A C 1
ATOM 1485 O O . LEU A 1 178 ? 14.721 4.872 -32.014 1.00 96.88 178 LEU A O 1
ATOM 1489 N N . ILE A 1 179 ? 14.665 3.467 -30.255 1.00 96.88 179 ILE A N 1
ATOM 1490 C CA . ILE A 1 179 ? 14.132 2.319 -30.999 1.00 96.88 179 ILE A CA 1
ATOM 1491 C C . ILE A 1 179 ? 12.604 2.341 -31.022 1.00 96.88 179 ILE A C 1
ATOM 1493 O O . ILE A 1 179 ? 11.980 2.968 -30.174 1.00 96.88 179 ILE A O 1
ATOM 1497 N N . GLU A 1 180 ? 11.975 1.614 -31.934 1.00 96.69 180 GLU A N 1
ATOM 1498 C CA . GLU A 1 180 ? 10.520 1.430 -31.920 1.00 96.69 180 GLU A CA 1
ATOM 1499 C C . GLU A 1 180 ? 10.123 0.103 -31.274 1.00 96.69 180 GLU A C 1
ATOM 1501 O O . GLU A 1 180 ? 10.936 -0.820 -31.163 1.00 96.69 180 GLU A O 1
ATOM 1506 N N . ILE A 1 181 ? 8.862 0.003 -30.839 1.00 94.00 181 ILE A N 1
ATOM 1507 C CA . ILE A 1 181 ? 8.320 -1.256 -30.317 1.00 94.00 181 ILE A CA 1
ATOM 1508 C C . ILE A 1 181 ? 8.386 -2.310 -31.426 1.00 94.00 181 ILE A C 1
ATOM 1510 O O . ILE A 1 181 ? 7.902 -2.106 -32.542 1.00 94.00 181 ILE A O 1
ATOM 1514 N N . SER A 1 182 ? 8.985 -3.458 -31.112 1.00 92.25 182 SER A N 1
ATOM 1515 C CA . SER A 1 182 ? 9.089 -4.576 -32.045 1.00 92.25 182 SER A CA 1
ATOM 1516 C C . SER A 1 182 ? 7.709 -5.112 -32.431 1.00 92.25 182 SER A C 1
ATOM 1518 O O . SER A 1 182 ? 6.824 -5.243 -31.588 1.00 92.25 182 SER A O 1
ATOM 1520 N N . LYS A 1 183 ? 7.529 -5.523 -33.692 1.00 91.3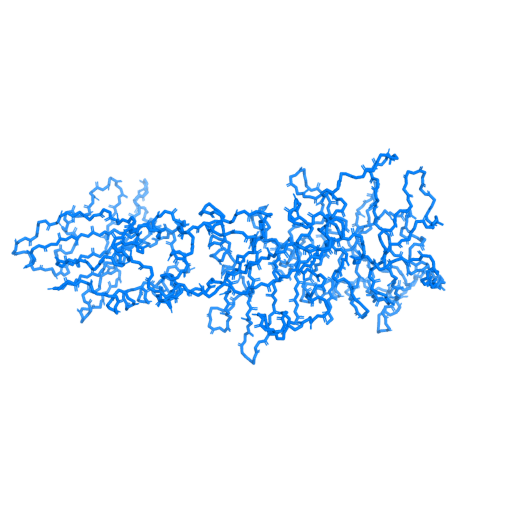8 183 LYS A N 1
ATOM 1521 C CA . LYS A 1 183 ? 6.265 -6.121 -34.169 1.00 91.38 183 LYS A CA 1
ATOM 1522 C C . LYS A 1 183 ? 5.892 -7.420 -33.445 1.00 91.38 183 LYS A C 1
ATOM 1524 O O . LYS A 1 183 ? 4.733 -7.816 -33.483 1.00 91.38 183 LYS A O 1
ATOM 1529 N N . VAL A 1 184 ? 6.865 -8.096 -32.827 1.00 93.12 184 VAL A N 1
ATOM 1530 C CA . VAL A 1 184 ? 6.635 -9.328 -32.050 1.00 93.12 184 VAL A CA 1
ATOM 1531 C C . VAL A 1 184 ? 6.351 -9.061 -30.570 1.00 93.12 184 VAL A C 1
ATOM 1533 O O . VAL A 1 184 ? 6.069 -10.006 -29.830 1.00 93.12 184 VAL A O 1
ATOM 1536 N N . ALA A 1 185 ? 6.433 -7.800 -30.131 1.00 96.31 185 ALA A N 1
ATOM 1537 C CA . ALA A 1 185 ? 6.146 -7.419 -28.759 1.00 96.31 185 ALA A CA 1
ATOM 1538 C C . ALA A 1 185 ? 4.679 -7.698 -28.413 1.00 96.31 185 ALA A C 1
ATOM 1540 O O . ALA A 1 185 ? 3.773 -7.507 -29.226 1.00 96.31 185 ALA A O 1
ATOM 1541 N N . LYS A 1 186 ? 4.442 -8.144 -27.180 1.00 97.25 186 LYS A N 1
ATOM 1542 C CA . LYS A 1 186 ? 3.103 -8.427 -26.650 1.00 97.25 186 LYS A CA 1
ATOM 1543 C C . LYS A 1 186 ? 2.790 -7.463 -25.520 1.00 97.25 186 LYS A C 1
ATOM 1545 O O . LYS A 1 186 ? 3.676 -7.149 -24.731 1.00 97.25 186 LYS A O 1
ATOM 1550 N N . ASP A 1 187 ? 1.535 -7.037 -25.397 1.00 95.81 187 ASP A N 1
ATOM 1551 C CA . ASP A 1 187 ? 1.103 -6.281 -24.218 1.00 95.81 187 ASP A CA 1
ATOM 1552 C C . ASP A 1 187 ? 1.401 -7.102 -22.955 1.00 95.81 187 ASP A C 1
ATOM 1554 O O . ASP A 1 187 ? 1.046 -8.284 -22.870 1.00 95.81 187 ASP A O 1
ATOM 1558 N N . LEU A 1 188 ? 2.055 -6.478 -21.974 1.00 96.81 188 LEU A N 1
ATOM 1559 C CA . LEU A 1 188 ? 2.424 -7.126 -20.721 1.00 96.81 188 LEU A CA 1
ATOM 1560 C C . LEU A 1 188 ? 1.192 -7.652 -19.961 1.00 96.81 188 LEU A C 1
ATOM 1562 O O . LEU A 1 188 ? 1.290 -8.632 -19.222 1.00 96.81 188 LEU A O 1
ATOM 1566 N N . ARG A 1 189 ? 0.006 -7.077 -20.199 1.00 96.69 189 ARG A N 1
ATOM 1567 C CA . ARG A 1 189 ? -1.280 -7.570 -19.686 1.00 96.69 189 ARG A CA 1
ATOM 1568 C C . ARG A 1 189 ? -1.548 -9.030 -20.047 1.00 96.69 189 ARG A C 1
ATOM 1570 O O . ARG A 1 189 ? -2.161 -9.743 -19.249 1.00 96.69 189 ARG A O 1
ATOM 1577 N N . LEU A 1 190 ? -1.107 -9.479 -21.223 1.00 96.19 190 LEU A N 1
ATOM 1578 C CA . LEU A 1 190 ? -1.284 -10.859 -21.690 1.00 96.19 190 LEU A CA 1
ATOM 1579 C C . LEU A 1 190 ? -0.372 -11.851 -20.957 1.00 96.19 190 LEU A C 1
ATOM 1581 O O . LEU A 1 190 ? -0.595 -13.058 -21.034 1.00 96.19 190 LEU A O 1
ATOM 1585 N N . CYS A 1 191 ? 0.641 -11.352 -20.246 1.00 96.12 191 CYS A N 1
ATOM 1586 C CA . CYS A 1 191 ? 1.566 -12.151 -19.450 1.00 96.12 191 CYS A CA 1
ATOM 1587 C C . CYS A 1 191 ? 1.075 -12.387 -18.014 1.00 96.12 191 CYS A C 1
ATOM 1589 O O . CYS A 1 191 ? 1.710 -13.162 -17.296 1.00 96.12 191 CYS A O 1
ATOM 1591 N N . ILE A 1 192 ? -0.022 -11.740 -17.594 1.00 97.25 192 ILE A N 1
ATOM 1592 C CA . ILE A 1 192 ? -0.666 -11.994 -16.301 1.00 97.25 192 ILE A CA 1
ATOM 1593 C C . ILE A 1 192 ? -1.452 -13.305 -16.391 1.00 97.25 192 ILE A C 1
ATOM 1595 O O . ILE A 1 192 ? -2.373 -13.444 -17.197 1.00 97.25 192 ILE A O 1
ATOM 1599 N N . ASP A 1 193 ? -1.104 -14.253 -15.528 1.00 96.38 193 ASP A N 1
ATOM 1600 C CA . ASP A 1 193 ? -1.778 -15.541 -15.382 1.00 96.38 193 ASP A CA 1
ATOM 1601 C C . ASP A 1 193 ? -1.919 -15.921 -13.906 1.00 96.38 193 ASP A C 1
ATOM 1603 O O . ASP A 1 193 ? -1.523 -15.171 -13.015 1.00 96.38 193 ASP A O 1
ATOM 1607 N N . SER A 1 194 ? -2.481 -17.103 -13.644 1.00 96.94 194 SER A N 1
ATOM 1608 C CA . SER A 1 194 ? -2.569 -17.680 -12.298 1.00 96.94 194 SER A CA 1
ATOM 1609 C C . SER A 1 194 ? -3.351 -16.822 -11.295 1.00 96.94 194 SER A C 1
ATOM 1611 O O . SER A 1 194 ? -3.187 -16.979 -10.080 1.00 96.94 194 SER A O 1
ATOM 1613 N N . ILE A 1 195 ? -4.236 -15.938 -11.772 1.00 97.19 195 ILE A N 1
ATOM 1614 C CA . ILE A 1 195 ? -5.137 -15.166 -10.918 1.00 97.19 195 ILE A CA 1
ATOM 1615 C C . ILE A 1 195 ? -5.992 -16.128 -10.105 1.00 97.19 195 ILE A C 1
ATOM 1617 O O . ILE A 1 195 ? -6.639 -17.040 -10.622 1.00 97.19 195 ILE A O 1
ATOM 1621 N N . GLY A 1 196 ? -5.963 -15.917 -8.793 1.00 94.50 196 GLY A N 1
ATOM 1622 C CA . GLY A 1 196 ? -6.603 -16.785 -7.826 1.00 94.50 196 GLY A CA 1
ATOM 1623 C C . GLY A 1 196 ? -5.772 -17.987 -7.378 1.00 94.50 196 GLY A C 1
ATOM 1624 O O . GLY A 1 196 ? -6.252 -18.744 -6.541 1.00 94.50 196 GLY A O 1
ATOM 1625 N N . SER A 1 197 ? -4.557 -18.160 -7.886 1.00 95.69 197 SER A N 1
ATOM 1626 C CA . SER A 1 197 ? -3.588 -19.127 -7.350 1.00 95.69 197 SER A CA 1
ATOM 1627 C C . SER A 1 197 ? -2.340 -18.437 -6.799 1.00 95.69 197 SER A C 1
ATOM 1629 O O . SER A 1 197 ? -1.717 -18.951 -5.876 1.00 95.69 197 SER A O 1
ATOM 1631 N N . ILE A 1 198 ? -2.001 -17.250 -7.314 1.00 95.81 198 ILE A N 1
ATOM 1632 C CA . ILE A 1 198 ? -0.853 -16.452 -6.873 1.00 95.81 198 ILE A CA 1
ATOM 1633 C C . ILE A 1 198 ? -1.316 -15.031 -6.534 1.00 95.81 198 ILE A C 1
ATOM 1635 O O . ILE A 1 198 ? -2.038 -14.403 -7.305 1.00 95.81 198 ILE A O 1
ATOM 1639 N N . GLU A 1 199 ? -0.872 -14.504 -5.393 1.00 94.88 199 GLU A N 1
ATOM 1640 C CA . GLU A 1 199 ? -1.291 -13.185 -4.894 1.00 94.88 199 GLU A CA 1
ATOM 1641 C C . GLU A 1 199 ? -0.800 -12.050 -5.810 1.00 94.88 199 GLU A C 1
ATOM 1643 O O . GLU A 1 199 ? -1.570 -11.173 -6.201 1.00 94.88 199 GLU A O 1
ATOM 1648 N N . ASN A 1 200 ? 0.454 -12.127 -6.270 1.00 95.81 200 ASN A N 1
ATOM 1649 C CA . ASN A 1 200 ? 1.023 -11.156 -7.210 1.00 95.81 200 ASN A CA 1
ATOM 1650 C C . ASN A 1 200 ? 0.260 -11.081 -8.542 1.00 95.81 200 ASN A C 1
ATOM 1652 O O . ASN A 1 200 ? 0.287 -10.037 -9.187 1.00 95.81 200 ASN A O 1
ATOM 1656 N N . ALA A 1 201 ? -0.474 -12.129 -8.937 1.00 97.50 201 ALA A N 1
ATOM 1657 C CA . ALA A 1 201 ? -1.300 -12.092 -10.141 1.00 97.50 201 ALA A CA 1
ATOM 1658 C C . ALA A 1 201 ? -2.489 -11.131 -10.006 1.00 97.50 201 ALA A C 1
ATOM 1660 O O . ALA A 1 201 ? -2.729 -10.318 -10.899 1.00 97.50 201 ALA A O 1
ATOM 1661 N N . ILE A 1 202 ? -3.225 -11.192 -8.886 1.00 97.88 202 ILE A N 1
ATOM 1662 C CA . ILE A 1 202 ? -4.362 -10.287 -8.669 1.00 97.88 202 ILE A CA 1
ATOM 1663 C C . ILE A 1 202 ? -3.887 -8.856 -8.393 1.00 97.88 202 ILE A C 1
ATOM 1665 O O . ILE A 1 202 ? -4.508 -7.911 -8.876 1.00 97.88 202 ILE A O 1
ATOM 1669 N N . LYS A 1 203 ? -2.741 -8.691 -7.712 1.00 97.69 203 LYS A N 1
ATOM 1670 C CA . LYS A 1 203 ? -2.090 -7.382 -7.543 1.00 97.69 203 LYS A CA 1
ATOM 1671 C C . LYS A 1 203 ? -1.713 -6.774 -8.899 1.00 97.69 203 LYS A C 1
ATOM 1673 O O . LYS A 1 203 ? -2.043 -5.622 -9.159 1.00 97.69 203 LYS A O 1
ATOM 1678 N N . ALA A 1 204 ? -1.074 -7.547 -9.783 1.00 97.94 204 ALA A N 1
ATOM 1679 C CA . ALA A 1 204 ? -0.715 -7.094 -11.127 1.00 97.94 204 ALA A CA 1
ATOM 1680 C C . ALA A 1 204 ? -1.947 -6.715 -11.962 1.00 97.94 204 ALA A C 1
ATOM 1682 O O . ALA A 1 204 ? -1.930 -5.689 -12.642 1.00 97.94 204 ALA A O 1
ATOM 1683 N N . LEU A 1 205 ? -3.029 -7.501 -11.885 1.00 98.19 205 LEU A N 1
ATOM 1684 C CA . LEU A 1 205 ? -4.276 -7.159 -12.566 1.00 98.19 205 LEU A CA 1
ATOM 1685 C C . LEU A 1 205 ? -4.853 -5.840 -12.040 1.00 98.19 205 LEU A C 1
ATOM 1687 O O . LEU A 1 205 ? -5.199 -4.980 -12.838 1.00 98.19 205 LEU A O 1
ATOM 1691 N N . LEU A 1 206 ? -4.921 -5.642 -10.721 1.00 98.25 206 LEU A N 1
ATOM 1692 C CA . LEU A 1 206 ? -5.444 -4.393 -10.169 1.00 98.25 206 LEU A CA 1
ATOM 1693 C C . LEU A 1 206 ? -4.582 -3.182 -10.565 1.00 98.25 206 LEU A C 1
ATOM 1695 O O . LEU A 1 206 ? -5.126 -2.143 -10.925 1.00 98.25 206 LEU A O 1
ATOM 1699 N N . MET A 1 207 ? -3.253 -3.319 -10.573 1.00 97.94 207 MET A N 1
ATOM 1700 C CA . MET A 1 207 ? -2.344 -2.268 -11.052 1.00 97.94 207 MET A CA 1
ATOM 1701 C C . MET A 1 207 ? -2.589 -1.909 -12.525 1.00 97.94 207 MET A C 1
ATOM 1703 O O . MET A 1 207 ? -2.538 -0.734 -12.888 1.00 97.94 207 MET A O 1
ATOM 1707 N N . TYR A 1 208 ? -2.892 -2.902 -13.368 1.00 97.81 208 TYR A N 1
ATOM 1708 C CA . TYR A 1 208 ? -3.310 -2.673 -14.752 1.00 97.81 208 TYR A CA 1
ATOM 1709 C C . TYR A 1 208 ? -4.642 -1.913 -14.832 1.00 97.81 208 TYR A C 1
ATOM 1711 O O . TYR A 1 208 ? -4.730 -0.914 -15.540 1.00 97.81 208 TYR A O 1
ATOM 1719 N N . GLU A 1 209 ? -5.663 -2.346 -14.087 1.00 97.56 209 GLU A N 1
ATOM 1720 C CA . GLU A 1 209 ? -6.984 -1.699 -14.076 1.00 97.56 209 GLU A CA 1
ATOM 1721 C C . GLU A 1 209 ? -6.891 -0.235 -13.609 1.00 97.56 209 GLU A C 1
ATOM 1723 O O . GLU A 1 209 ? -7.519 0.645 -14.200 1.00 97.56 209 GLU A O 1
ATOM 1728 N N . LEU A 1 210 ? -6.063 0.039 -12.590 1.00 97.56 210 LEU A N 1
ATOM 1729 C CA . LEU A 1 210 ? -5.781 1.388 -12.077 1.00 97.56 210 LEU A CA 1
ATOM 1730 C C . LEU A 1 210 ? -5.127 2.279 -13.137 1.00 97.56 210 LEU A C 1
ATOM 1732 O O . LEU A 1 210 ? -5.512 3.438 -13.290 1.00 97.56 210 LEU A O 1
ATOM 1736 N N . ARG A 1 211 ? -4.171 1.739 -13.904 1.00 95.69 211 ARG A N 1
ATOM 1737 C CA . ARG A 1 211 ? -3.539 2.454 -15.021 1.00 95.69 211 ARG A CA 1
ATOM 1738 C C . ARG A 1 211 ? -4.550 2.797 -16.114 1.00 95.69 211 ARG A C 1
ATOM 1740 O O . ARG A 1 211 ? -4.537 3.923 -16.610 1.00 95.69 211 ARG A O 1
ATOM 1747 N N . GLU A 1 212 ? -5.385 1.831 -16.500 1.00 95.62 212 GLU A N 1
ATOM 1748 C CA . GLU A 1 212 ? -6.381 1.992 -17.568 1.00 95.62 212 GLU A CA 1
ATOM 1749 C C . GLU A 1 212 ? -7.615 2.796 -17.137 1.00 95.62 212 GLU A C 1
ATOM 1751 O O . GLU A 1 212 ? -8.435 3.120 -17.991 1.00 95.62 212 GLU A O 1
ATOM 1756 N N . LYS A 1 213 ? -7.747 3.133 -15.844 1.00 94.88 213 LYS A N 1
ATOM 1757 C CA . LYS A 1 213 ? -8.912 3.833 -15.278 1.00 94.88 213 LYS A CA 1
ATOM 1758 C C . LYS A 1 213 ? -10.228 3.170 -15.692 1.00 94.88 213 LYS A C 1
ATOM 1760 O O . LYS A 1 213 ? -11.138 3.808 -16.213 1.00 94.88 213 LYS A O 1
ATOM 1765 N N . THR A 1 214 ? -10.322 1.855 -15.512 1.00 95.75 214 THR A N 1
ATOM 1766 C CA . THR A 1 214 ? -11.532 1.130 -15.917 1.00 95.75 214 THR A CA 1
ATOM 1767 C C . THR A 1 214 ? -12.749 1.577 -15.105 1.00 95.75 214 THR A C 1
ATOM 1769 O O . THR A 1 214 ? -12.622 2.106 -14.002 1.00 95.75 214 THR A O 1
ATOM 1772 N N . LYS A 1 215 ? -13.961 1.302 -15.607 1.00 94.81 215 LYS A N 1
ATOM 1773 C CA . LYS A 1 215 ? -15.212 1.644 -14.900 1.00 94.81 215 LYS A CA 1
ATOM 1774 C C . LYS A 1 215 ? -15.251 1.106 -13.469 1.00 94.81 215 LYS A C 1
ATOM 1776 O O . LYS A 1 215 ? -15.824 1.727 -12.585 1.00 94.81 215 LYS A O 1
ATOM 1781 N N . PHE A 1 216 ? -14.659 -0.066 -13.235 1.00 94.75 216 PHE A N 1
ATOM 1782 C CA . PHE A 1 216 ? -14.531 -0.618 -11.890 1.00 94.75 216 PHE A CA 1
ATOM 1783 C C . PHE A 1 216 ? -13.704 0.302 -10.982 1.00 94.75 216 PHE A C 1
ATOM 1785 O O . PHE A 1 216 ? -14.131 0.598 -9.868 1.00 94.75 216 PHE A O 1
ATOM 1792 N N . VAL A 1 217 ? -12.557 0.777 -11.469 1.00 96.44 217 VAL A N 1
ATOM 1793 C CA . VAL A 1 217 ? -11.686 1.698 -10.733 1.00 96.44 217 VAL A CA 1
ATOM 1794 C C . VAL A 1 217 ? -12.396 3.010 -10.437 1.00 96.44 217 VAL A C 1
ATOM 1796 O O . VAL A 1 217 ? -12.387 3.438 -9.287 1.00 96.44 217 VAL A O 1
ATOM 1799 N N . GLU A 1 218 ? -13.066 3.602 -11.424 1.00 95.00 218 GLU A N 1
ATOM 1800 C CA . GLU A 1 218 ? -13.834 4.838 -11.234 1.00 95.00 218 GLU A CA 1
ATOM 1801 C C . GLU A 1 218 ? -14.948 4.656 -10.192 1.00 95.00 218 GLU A C 1
ATOM 1803 O O . GLU A 1 218 ? -15.113 5.487 -9.302 1.00 95.00 218 GLU A O 1
ATOM 1808 N N . ASN A 1 219 ? -15.667 3.530 -10.241 1.00 94.19 219 ASN A N 1
ATOM 1809 C CA . ASN A 1 219 ? -16.760 3.238 -9.313 1.00 94.19 219 ASN A CA 1
ATOM 1810 C C . ASN A 1 219 ? -16.293 3.011 -7.866 1.00 94.19 219 ASN A C 1
ATOM 1812 O O . ASN A 1 219 ? -17.038 3.312 -6.935 1.00 94.19 219 ASN A O 1
ATOM 1816 N N . VAL A 1 220 ? -15.105 2.434 -7.661 1.00 95.06 220 VAL A N 1
ATOM 1817 C CA . VAL A 1 220 ? -14.595 2.106 -6.317 1.00 95.06 220 VAL A CA 1
ATOM 1818 C C . VAL A 1 220 ? -13.743 3.230 -5.737 1.00 95.06 220 VAL A C 1
ATOM 1820 O O . VAL A 1 220 ? -13.906 3.589 -4.572 1.00 95.06 220 VAL A O 1
ATOM 1823 N N . PHE A 1 221 ? -12.813 3.752 -6.533 1.00 95.88 221 PHE A N 1
ATOM 1824 C CA . PHE A 1 221 ? -11.754 4.652 -6.081 1.00 95.88 221 PHE A CA 1
ATOM 1825 C C . PHE A 1 221 ? -11.969 6.104 -6.533 1.00 95.88 221 PHE A C 1
ATOM 1827 O O . PHE A 1 221 ? -11.299 7.001 -6.019 1.00 95.88 221 PHE A O 1
ATOM 1834 N N . GLY A 1 222 ? -12.914 6.365 -7.444 1.00 93.50 222 GLY A N 1
ATOM 1835 C CA . GLY A 1 222 ? -13.157 7.687 -8.027 1.00 93.50 222 GLY A CA 1
ATOM 1836 C C . GLY A 1 222 ? -12.071 8.098 -9.026 1.00 93.50 222 GLY A C 1
ATOM 1837 O O . GLY A 1 222 ? -11.470 7.248 -9.685 1.00 93.50 222 GLY A O 1
ATOM 1838 N N . ASP A 1 223 ? -11.803 9.404 -9.141 1.00 93.38 223 ASP A N 1
ATOM 1839 C CA . ASP A 1 223 ? -10.714 9.902 -9.988 1.00 93.38 223 ASP A CA 1
ATOM 1840 C C . ASP A 1 223 ? -9.355 9.674 -9.317 1.00 93.38 223 ASP A C 1
ATOM 1842 O O . ASP A 1 223 ? -8.872 10.461 -8.501 1.00 93.38 223 ASP A O 1
ATOM 1846 N N . VAL A 1 224 ? -8.752 8.536 -9.649 1.00 95.19 224 VAL A N 1
ATOM 1847 C CA . VAL A 1 224 ? -7.425 8.160 -9.167 1.00 95.19 224 VAL A CA 1
ATOM 1848 C C . VAL A 1 224 ? -6.379 9.121 -9.731 1.00 95.19 224 VAL A C 1
ATOM 1850 O O . VAL A 1 224 ? -6.164 9.200 -10.949 1.00 95.19 224 VAL A O 1
ATOM 1853 N N . THR A 1 225 ? -5.697 9.818 -8.825 1.00 93.44 225 THR A N 1
ATOM 1854 C CA . THR A 1 225 ? -4.624 10.769 -9.135 1.00 93.44 225 THR A CA 1
ATOM 1855 C C . THR A 1 225 ? -3.250 10.120 -9.070 1.00 93.44 225 THR A C 1
ATOM 1857 O O . THR A 1 225 ? -2.388 10.447 -9.889 1.00 93.44 225 THR A O 1
ATOM 1860 N N . ASP A 1 226 ? -3.060 9.168 -8.157 1.00 94.50 226 ASP A N 1
ATOM 1861 C CA . ASP A 1 226 ? -1.853 8.353 -8.064 1.00 94.50 226 ASP A CA 1
ATOM 1862 C C . ASP A 1 226 ? -2.162 6.973 -7.464 1.00 94.50 226 ASP A C 1
ATOM 1864 O O . ASP A 1 226 ? -3.200 6.753 -6.845 1.00 94.50 226 ASP A O 1
ATOM 1868 N N . PHE A 1 227 ? -1.272 6.013 -7.665 1.00 96.12 227 PHE A N 1
ATOM 1869 C CA . PHE A 1 227 ? -1.360 4.683 -7.071 1.00 96.12 227 PHE A CA 1
ATOM 1870 C C . PHE A 1 227 ? 0.020 4.051 -7.051 1.00 96.12 227 PHE A C 1
ATOM 1872 O O . PHE A 1 227 ? 0.784 4.249 -7.982 1.00 96.12 227 PHE A O 1
ATOM 1879 N N . MET A 1 228 ? 0.346 3.250 -6.053 1.00 95.19 228 MET A N 1
ATOM 1880 C CA . MET A 1 228 ? 1.657 2.625 -5.904 1.00 95.19 228 MET A CA 1
ATOM 1881 C C . MET A 1 228 ? 1.488 1.231 -5.321 1.00 95.19 228 MET A C 1
ATOM 1883 O O . MET A 1 228 ? 0.540 0.976 -4.585 1.00 95.19 228 MET A O 1
ATOM 1887 N N . ASN A 1 229 ? 2.415 0.330 -5.617 1.00 93.19 229 ASN A N 1
ATOM 1888 C CA . ASN A 1 229 ? 2.431 -1.001 -5.033 1.00 93.19 229 ASN A CA 1
ATOM 1889 C C . ASN A 1 229 ? 3.637 -1.191 -4.116 1.00 93.19 229 ASN A C 1
ATOM 1891 O O . ASN A 1 229 ? 4.718 -0.658 -4.390 1.00 93.19 229 ASN A O 1
ATOM 1895 N N . GLU A 1 230 ? 3.454 -2.015 -3.084 1.00 89.31 230 GLU A N 1
ATOM 1896 C CA . GLU A 1 230 ? 4.495 -2.384 -2.125 1.00 89.31 230 GLU A CA 1
ATOM 1897 C C . GLU A 1 230 ? 5.124 -1.122 -1.499 1.00 89.31 230 GLU A C 1
ATOM 1899 O O . GLU A 1 230 ? 6.325 -0.864 -1.627 1.00 89.31 230 GLU A O 1
ATOM 1904 N N . VAL A 1 231 ? 4.268 -0.291 -0.892 1.00 87.44 231 VAL A N 1
ATOM 1905 C CA . VAL A 1 231 ? 4.610 1.017 -0.300 1.00 87.44 231 VAL A CA 1
ATOM 1906 C C . VAL A 1 231 ? 4.887 0.858 1.187 1.00 87.44 231 VAL A C 1
ATOM 1908 O O . VAL A 1 231 ? 4.132 0.187 1.884 1.00 87.44 231 VAL A O 1
ATOM 1911 N N . PHE A 1 232 ? 5.925 1.515 1.703 1.00 85.00 232 PHE A N 1
ATOM 1912 C CA . PHE A 1 232 ? 6.278 1.421 3.120 1.00 85.00 232 PHE A CA 1
ATOM 1913 C C . PHE A 1 232 ? 5.191 1.970 4.042 1.00 85.00 232 PHE A C 1
ATOM 1915 O O . PHE A 1 232 ? 4.782 3.132 3.926 1.00 85.00 232 PHE A O 1
ATOM 1922 N N . VAL A 1 233 ? 4.796 1.133 5.005 1.00 82.44 233 VAL A N 1
ATOM 1923 C CA . VAL A 1 233 ? 3.757 1.433 5.997 1.00 82.44 233 VAL A CA 1
ATOM 1924 C C . VAL A 1 233 ? 4.153 2.632 6.851 1.00 82.44 233 VAL A C 1
ATOM 1926 O O . VAL A 1 233 ? 3.424 3.613 6.946 1.00 82.44 233 VAL A O 1
ATOM 1929 N N . ALA A 1 234 ? 5.368 2.577 7.385 1.00 75.25 234 ALA A N 1
ATOM 1930 C CA . ALA A 1 234 ? 6.066 3.653 8.069 1.00 75.25 234 ALA A CA 1
ATOM 1931 C C . ALA A 1 234 ? 7.567 3.524 7.773 1.00 75.25 234 ALA A C 1
ATOM 1933 O O . ALA A 1 234 ? 8.044 2.424 7.491 1.00 75.25 234 ALA A O 1
ATOM 1934 N N . GLN A 1 235 ? 8.319 4.624 7.856 1.00 66.12 235 GLN A N 1
ATOM 1935 C CA . GLN A 1 235 ? 9.754 4.644 7.522 1.00 66.12 235 GLN A CA 1
ATOM 1936 C C . GLN A 1 235 ? 10.600 3.720 8.411 1.00 66.12 235 GLN A C 1
ATOM 1938 O O . GLN A 1 235 ? 11.600 3.174 7.961 1.00 66.12 235 GLN A O 1
ATOM 1943 N N . THR A 1 236 ? 10.181 3.506 9.658 1.00 65.00 236 THR A N 1
ATOM 1944 C CA . THR A 1 236 ? 10.870 2.636 10.624 1.00 65.00 236 THR A CA 1
ATOM 1945 C C . THR A 1 236 ? 10.452 1.170 10.515 1.00 65.00 236 THR A C 1
ATOM 1947 O O . THR A 1 236 ? 11.117 0.288 11.059 1.00 65.00 236 THR A O 1
ATOM 1950 N N . THR A 1 237 ? 9.355 0.875 9.812 1.00 68.62 237 THR A N 1
ATOM 1951 C CA . THR A 1 237 ? 8.845 -0.489 9.665 1.00 68.62 237 THR A CA 1
ATOM 1952 C C . THR A 1 237 ? 9.244 -1.054 8.312 1.00 68.62 237 THR A C 1
ATOM 1954 O O . THR A 1 237 ? 8.918 -0.487 7.275 1.00 68.62 237 THR A O 1
ATOM 1957 N N . ARG A 1 238 ? 9.838 -2.248 8.290 1.00 72.88 238 ARG A N 1
ATOM 1958 C CA . ARG A 1 238 ? 10.091 -2.999 7.044 1.00 72.88 238 ARG A CA 1
ATOM 1959 C C . ARG A 1 238 ? 8.831 -3.663 6.471 1.00 72.88 238 ARG A C 1
ATOM 1961 O O . ARG A 1 238 ? 8.909 -4.726 5.865 1.00 72.88 238 ARG A O 1
ATOM 1968 N N . LYS A 1 239 ? 7.656 -3.090 6.735 1.00 81.19 239 LYS A N 1
ATOM 1969 C CA . LYS A 1 239 ? 6.370 -3.605 6.266 1.00 81.19 239 LYS A CA 1
ATOM 1970 C C . LYS A 1 239 ? 5.875 -2.761 5.105 1.00 81.19 239 LYS A C 1
ATOM 1972 O O . LYS A 1 239 ? 6.018 -1.538 5.122 1.00 81.19 239 LYS A O 1
ATOM 1977 N N . LEU A 1 240 ? 5.281 -3.433 4.129 1.00 86.62 240 LEU A N 1
ATOM 1978 C CA . LEU A 1 240 ? 4.741 -2.834 2.920 1.00 86.62 240 LEU A CA 1
ATOM 1979 C C . LEU A 1 240 ? 3.224 -3.050 2.891 1.00 86.62 240 LEU A C 1
ATOM 1981 O O . LEU A 1 240 ? 2.746 -4.109 3.308 1.00 86.62 240 LEU A O 1
ATOM 1985 N N . PHE A 1 241 ? 2.483 -2.042 2.435 1.00 87.50 241 PHE A N 1
ATOM 1986 C CA . PHE A 1 241 ? 1.123 -2.231 1.935 1.00 87.50 241 PHE A CA 1
ATOM 1987 C C . PHE A 1 241 ? 1.207 -2.846 0.544 1.00 87.50 241 PHE A C 1
ATOM 1989 O O . PHE A 1 241 ? 2.062 -2.433 -0.242 1.00 87.50 241 PHE A O 1
ATOM 1996 N N . ASP A 1 242 ? 0.278 -3.731 0.195 1.00 94.00 242 ASP A N 1
ATOM 1997 C CA . ASP A 1 242 ? 0.273 -4.324 -1.141 1.00 94.00 242 ASP A CA 1
ATOM 1998 C C . ASP A 1 242 ? 0.075 -3.265 -2.229 1.00 94.00 242 ASP A C 1
ATOM 2000 O O . ASP A 1 242 ? 0.867 -3.183 -3.171 1.00 94.00 242 ASP A O 1
ATOM 2004 N N . ILE A 1 243 ? -0.983 -2.455 -2.111 1.00 96.94 243 ILE A N 1
ATOM 2005 C CA . ILE A 1 243 ? -1.303 -1.370 -3.045 1.00 96.94 243 ILE A CA 1
ATOM 2006 C C . ILE A 1 243 ? -1.876 -0.179 -2.266 1.00 96.94 243 ILE A C 1
ATOM 2008 O O . ILE A 1 243 ? -2.743 -0.336 -1.410 1.00 96.94 243 ILE A O 1
ATOM 2012 N N . LEU A 1 244 ? -1.410 1.020 -2.597 1.00 96.88 244 LEU A N 1
ATOM 2013 C CA . LEU A 1 244 ? -1.950 2.300 -2.156 1.00 96.88 244 LEU A CA 1
ATOM 2014 C C . LEU A 1 244 ? -2.569 3.007 -3.362 1.00 96.88 244 LEU A C 1
ATOM 2016 O O . LEU A 1 244 ? -1.906 3.147 -4.387 1.00 96.88 244 LEU A O 1
ATOM 2020 N N . VAL A 1 245 ? -3.805 3.483 -3.245 1.00 97.44 245 VAL A N 1
ATOM 2021 C CA . VAL A 1 245 ? -4.460 4.316 -4.268 1.00 97.44 245 VAL A CA 1
ATOM 2022 C C . VAL A 1 245 ? -4.784 5.675 -3.666 1.00 97.44 245 VAL A C 1
ATOM 2024 O O . VAL A 1 245 ? -5.247 5.754 -2.531 1.00 97.44 245 VAL A O 1
ATOM 2027 N N . ILE A 1 246 ? -4.533 6.741 -4.417 1.00 96.12 246 ILE A N 1
ATOM 2028 C CA . ILE A 1 246 ? -4.724 8.126 -3.996 1.00 96.12 246 ILE A CA 1
ATOM 2029 C C . ILE A 1 246 ? -5.726 8.785 -4.939 1.00 96.12 246 ILE A C 1
ATOM 2031 O O . ILE A 1 246 ? -5.609 8.703 -6.163 1.00 96.12 246 ILE A O 1
ATOM 2035 N N . ASN A 1 247 ? -6.711 9.449 -4.348 1.00 94.94 247 ASN A N 1
ATOM 2036 C CA . ASN A 1 247 ? -7.667 10.302 -5.040 1.00 94.94 247 ASN A CA 1
ATOM 2037 C C . ASN A 1 247 ? -7.646 11.681 -4.365 1.00 94.94 247 ASN A C 1
ATOM 2039 O O . ASN A 1 247 ? -7.899 11.790 -3.161 1.00 94.94 247 ASN A O 1
ATOM 2043 N N . ASN A 1 248 ? -7.323 12.729 -5.126 1.00 91.06 248 ASN A N 1
ATOM 2044 C CA . ASN A 1 248 ? -7.299 14.093 -4.603 1.00 91.06 248 ASN A CA 1
ATOM 2045 C C . ASN A 1 248 ? -8.712 14.681 -4.585 1.00 91.06 248 ASN A C 1
ATOM 2047 O O . ASN A 1 248 ? -9.418 14.681 -5.591 1.00 91.06 248 ASN A O 1
ATOM 2051 N N . LYS A 1 249 ? -9.092 15.263 -3.450 1.00 87.81 249 LYS A N 1
ATOM 2052 C CA . LYS A 1 249 ? -10.329 16.029 -3.296 1.00 87.81 249 LYS A CA 1
ATOM 2053 C C . LYS A 1 249 ? -10.032 17.523 -3.448 1.00 87.81 249 LYS A C 1
ATOM 2055 O O . LYS A 1 249 ? -8.882 17.951 -3.412 1.00 87.81 249 LYS A O 1
ATOM 2060 N N . LEU A 1 250 ? -11.092 18.335 -3.512 1.00 84.38 250 LEU A N 1
ATOM 2061 C CA . LEU A 1 250 ? -10.982 19.798 -3.394 1.00 84.38 250 LEU A CA 1
ATOM 2062 C C . LEU A 1 250 ? -10.238 20.223 -2.115 1.00 84.38 250 LEU A C 1
ATOM 2064 O O . LEU A 1 250 ? -9.505 21.206 -2.126 1.00 84.38 250 LEU A O 1
ATOM 2068 N N . LYS A 1 251 ? -10.433 19.476 -1.020 1.00 86.75 251 LYS A N 1
ATOM 2069 C CA . LYS A 1 251 ? -9.694 19.614 0.239 1.00 86.75 251 LYS A CA 1
ATOM 2070 C C . LYS A 1 251 ? -9.183 18.241 0.679 1.00 86.75 251 LYS A C 1
ATOM 2072 O O . LYS A 1 251 ? -9.985 17.350 0.967 1.00 86.75 251 LYS A O 1
ATOM 2077 N N . GLY A 1 252 ? -7.861 18.087 0.686 1.00 91.56 252 GLY A N 1
ATOM 2078 C CA . GLY A 1 252 ? -7.161 16.862 1.079 1.00 91.56 252 GLY A CA 1
ATOM 2079 C C . GLY A 1 252 ? -7.297 15.700 0.095 1.00 91.56 252 GLY A C 1
ATOM 2080 O O . GLY A 1 252 ? -7.575 15.881 -1.092 1.00 91.56 252 GLY A O 1
ATOM 2081 N N . ARG A 1 253 ? -7.062 14.486 0.589 1.00 94.88 253 ARG A N 1
ATOM 2082 C CA . ARG A 1 253 ? -6.898 13.261 -0.207 1.00 94.88 253 ARG A CA 1
ATOM 2083 C C . ARG A 1 253 ? -7.659 12.090 0.398 1.00 94.88 253 ARG A C 1
ATOM 2085 O O . ARG A 1 253 ? -7.905 12.035 1.598 1.00 94.88 253 ARG A O 1
ATOM 2092 N N . ASN A 1 254 ? -8.056 11.150 -0.445 1.00 96.00 254 ASN A N 1
ATOM 2093 C CA . ASN A 1 254 ? -8.502 9.828 -0.027 1.00 96.00 254 ASN A CA 1
ATOM 2094 C C . ASN A 1 254 ? -7.371 8.838 -0.310 1.00 96.00 254 ASN A C 1
ATOM 2096 O O . ASN A 1 254 ? -6.928 8.724 -1.454 1.00 96.00 254 ASN A O 1
ATOM 2100 N N . TYR A 1 255 ? -6.941 8.117 0.720 1.00 96.62 255 TYR A N 1
ATOM 2101 C CA . TYR A 1 255 ? -5.937 7.064 0.639 1.00 96.62 255 TYR A CA 1
ATOM 2102 C C . TYR A 1 255 ? -6.611 5.706 0.797 1.00 96.62 255 TYR A C 1
ATOM 2104 O O . TYR A 1 255 ? -7.120 5.388 1.868 1.00 96.62 255 TYR A O 1
ATOM 2112 N N . PHE A 1 256 ? -6.604 4.884 -0.246 1.00 97.69 256 PHE A N 1
ATOM 2113 C CA . PHE A 1 256 ? -7.087 3.511 -0.172 1.00 97.69 256 PHE A CA 1
ATOM 2114 C C . PHE A 1 256 ? -5.908 2.573 0.065 1.00 97.69 256 PHE A C 1
ATOM 2116 O O . PHE A 1 256 ? -5.059 2.414 -0.813 1.00 97.69 256 PHE A O 1
ATOM 2123 N N . ILE A 1 257 ? -5.864 1.952 1.241 1.00 97.50 257 ILE A N 1
ATOM 2124 C CA . ILE A 1 257 ? -4.843 0.966 1.606 1.00 97.50 257 ILE A CA 1
ATOM 2125 C C . ILE A 1 257 ? -5.415 -0.415 1.316 1.00 97.50 257 ILE A C 1
ATOM 2127 O O . ILE A 1 257 ? -6.339 -0.861 1.995 1.00 97.50 257 ILE A O 1
ATOM 2131 N N . ILE A 1 258 ? -4.893 -1.078 0.290 1.00 97.94 258 ILE A N 1
ATOM 2132 C CA . ILE A 1 258 ? -5.400 -2.358 -0.196 1.00 97.94 258 ILE A CA 1
ATOM 2133 C C . ILE A 1 258 ? -4.507 -3.485 0.312 1.00 97.94 258 ILE A C 1
ATOM 2135 O O . ILE A 1 258 ? -3.294 -3.440 0.124 1.00 97.94 258 ILE A O 1
ATOM 2139 N N . GLU A 1 259 ? -5.122 -4.512 0.896 1.00 97.56 259 GLU A N 1
ATOM 2140 C CA . GLU A 1 259 ? -4.481 -5.782 1.243 1.00 97.56 259 GLU A CA 1
ATOM 2141 C C . GLU A 1 259 ? -5.147 -6.904 0.436 1.00 97.56 259 GLU A C 1
ATOM 2143 O O . GLU A 1 259 ? -6.357 -7.147 0.541 1.00 97.56 259 GLU A O 1
ATOM 2148 N N . ALA A 1 260 ? -4.358 -7.584 -0.392 1.00 96.88 260 ALA A N 1
ATOM 2149 C CA . ALA A 1 260 ? -4.810 -8.625 -1.295 1.00 96.88 260 ALA A CA 1
ATOM 2150 C C . ALA A 1 260 ? -4.528 -10.016 -0.723 1.00 96.88 260 ALA A C 1
ATOM 2152 O O . ALA A 1 260 ? -3.481 -10.268 -0.133 1.00 96.88 260 ALA A O 1
ATOM 2153 N N . LYS A 1 261 ? -5.455 -10.954 -0.927 1.00 96.81 261 LYS A N 1
ATOM 2154 C CA . LYS A 1 261 ? -5.285 -12.371 -0.592 1.00 96.81 261 LYS A CA 1
ATOM 2155 C C . LYS A 1 261 ? -5.798 -13.256 -1.725 1.00 96.81 261 LYS A C 1
ATOM 2157 O O . LYS A 1 261 ? -6.832 -12.997 -2.345 1.00 96.81 261 LYS A O 1
ATOM 2162 N N . THR A 1 262 ? -5.074 -14.337 -1.995 1.00 94.06 262 THR A N 1
ATOM 2163 C CA . THR A 1 262 ? -5.370 -15.257 -3.108 1.00 94.06 262 THR A CA 1
ATOM 2164 C C . THR A 1 262 ? -6.705 -15.989 -2.958 1.00 94.06 262 THR A C 1
ATOM 2166 O O . THR A 1 262 ? -7.382 -16.251 -3.946 1.00 94.06 262 THR A O 1
ATOM 2169 N N . ASP A 1 263 ? -7.090 -16.348 -1.737 1.00 93.38 263 ASP A N 1
ATOM 2170 C CA . ASP A 1 263 ? -8.296 -17.138 -1.487 1.00 93.38 263 ASP A CA 1
ATOM 2171 C C . ASP A 1 263 ? -9.200 -16.454 -0.465 1.00 93.38 263 ASP A C 1
ATOM 2173 O O . ASP A 1 263 ? -10.093 -15.695 -0.847 1.00 93.38 263 ASP A O 1
ATOM 2177 N N . GLN A 1 264 ? -8.954 -16.682 0.825 1.00 96.00 264 GLN A N 1
ATOM 2178 C CA . GLN A 1 264 ? -9.786 -16.153 1.895 1.00 96.00 264 GLN A CA 1
ATOM 2179 C C . GLN A 1 264 ? -9.064 -15.058 2.680 1.00 96.00 264 GLN A C 1
ATOM 2181 O O . GLN A 1 264 ? -7.947 -15.268 3.142 1.00 96.00 264 GLN A O 1
ATOM 2186 N N . PHE A 1 265 ? -9.737 -13.926 2.887 1.00 97.31 265 PHE A N 1
ATOM 2187 C CA . PHE A 1 265 ? -9.301 -12.896 3.826 1.00 97.31 265 PHE A CA 1
ATOM 2188 C C . PHE A 1 265 ? -9.780 -13.239 5.237 1.00 97.31 265 PHE A C 1
ATOM 2190 O O . PHE A 1 265 ? -10.981 -13.444 5.460 1.00 97.31 265 PHE A O 1
ATOM 2197 N N . ARG A 1 266 ? -8.840 -13.340 6.176 1.00 95.94 266 ARG A N 1
ATOM 2198 C CA . ARG A 1 266 ? -9.050 -13.856 7.532 1.00 95.94 266 ARG A CA 1
ATOM 2199 C C . ARG A 1 266 ? -8.847 -12.771 8.600 1.00 95.94 266 ARG A C 1
ATOM 2201 O O . ARG A 1 266 ? -8.361 -11.683 8.288 1.00 95.94 266 ARG A O 1
ATOM 2208 N N . PRO A 1 267 ? -9.243 -13.028 9.860 1.00 93.62 267 PRO A N 1
ATOM 2209 C CA . PRO A 1 267 ? -9.169 -12.013 10.909 1.00 93.62 267 PRO A CA 1
ATOM 2210 C C . PRO A 1 267 ? -7.762 -11.486 11.230 1.00 93.62 267 PRO A C 1
ATOM 2212 O O . PRO A 1 267 ? -7.607 -10.315 11.565 1.00 93.62 267 PRO A O 1
ATOM 2215 N N . ASP A 1 268 ? -6.727 -12.310 11.084 1.00 93.88 268 ASP A N 1
ATOM 2216 C CA . ASP A 1 268 ? -5.324 -11.900 11.198 1.00 93.88 268 ASP A CA 1
ATOM 2217 C C . ASP A 1 268 ? -4.937 -10.878 10.117 1.00 93.88 268 ASP A C 1
ATOM 2219 O O . ASP A 1 268 ? -4.271 -9.884 10.416 1.00 93.88 268 ASP A O 1
ATOM 2223 N N . ASN A 1 269 ? -5.429 -11.058 8.885 1.00 95.00 269 ASN A N 1
ATOM 2224 C CA . ASN A 1 269 ? -5.218 -10.103 7.792 1.00 95.00 269 ASN A CA 1
ATOM 2225 C C . ASN A 1 269 ? -5.959 -8.785 8.053 1.00 95.00 269 ASN A C 1
ATOM 2227 O O . ASN A 1 269 ? -5.447 -7.711 7.747 1.00 95.00 269 ASN A O 1
ATOM 2231 N N . LEU A 1 270 ? -7.144 -8.846 8.669 1.00 95.69 270 LEU A N 1
ATOM 2232 C CA . LEU A 1 270 ? -7.884 -7.649 9.068 1.00 95.69 270 LEU A CA 1
ATOM 2233 C C . LEU A 1 270 ? -7.145 -6.873 10.158 1.00 95.69 270 LEU A C 1
ATOM 2235 O O . LEU A 1 270 ? -7.003 -5.660 10.048 1.00 95.69 270 LEU A O 1
ATOM 2239 N N . SER A 1 271 ? -6.626 -7.564 11.175 1.00 93.50 271 SER A N 1
ATOM 2240 C CA . SER A 1 271 ? -5.801 -6.934 12.210 1.00 93.50 271 SER A CA 1
ATOM 2241 C C . SER A 1 271 ? -4.577 -6.236 11.611 1.00 93.50 271 SER A C 1
ATOM 2243 O O . SER A 1 271 ? -4.246 -5.111 11.993 1.00 93.50 271 SER A O 1
ATOM 2245 N N . GLN A 1 272 ? -3.929 -6.868 10.627 1.00 92.69 272 GLN A N 1
ATOM 2246 C CA . GLN A 1 272 ? -2.825 -6.270 9.880 1.00 92.69 272 GLN A CA 1
ATOM 2247 C C . GLN A 1 272 ? -3.259 -5.009 9.120 1.00 92.69 272 GLN A C 1
ATOM 2249 O O . GLN A 1 272 ? -2.624 -3.974 9.298 1.00 92.69 272 GLN A O 1
ATOM 2254 N N . LEU A 1 273 ? -4.354 -5.064 8.353 1.00 95.12 273 LEU A N 1
ATOM 2255 C CA . LEU A 1 273 ? -4.887 -3.916 7.608 1.00 95.12 273 LEU A CA 1
ATOM 2256 C C . LEU A 1 273 ? -5.255 -2.736 8.524 1.00 95.12 273 LEU A C 1
ATOM 2258 O O . LEU A 1 273 ? -4.953 -1.589 8.212 1.00 95.12 273 LEU A O 1
ATOM 2262 N N . LEU A 1 274 ? -5.867 -2.995 9.678 1.00 93.62 274 LEU A N 1
ATOM 2263 C CA . LEU A 1 274 ? -6.212 -1.940 10.638 1.00 93.62 274 LEU A CA 1
ATOM 2264 C C . LEU A 1 274 ? -4.961 -1.320 11.273 1.00 93.62 274 LEU A C 1
ATOM 2266 O O . LEU A 1 274 ? -4.870 -0.105 11.402 1.00 93.62 274 LEU A O 1
ATOM 2270 N N . SER A 1 275 ? -3.952 -2.140 11.579 1.00 89.88 275 SER A N 1
ATOM 2271 C CA . SER A 1 275 ? -2.652 -1.646 12.062 1.00 89.88 275 SER A CA 1
ATOM 2272 C C . SER A 1 275 ? -1.946 -0.780 11.017 1.00 89.88 275 SER A C 1
ATOM 2274 O O . SER A 1 275 ? -1.252 0.174 11.345 1.00 89.88 275 SER A O 1
ATOM 2276 N N . TYR A 1 276 ? -2.097 -1.141 9.746 1.00 91.62 276 TYR A N 1
ATOM 2277 C CA . TYR A 1 276 ? -1.570 -0.413 8.601 1.00 91.62 276 TYR A CA 1
ATOM 2278 C C . TYR A 1 276 ? -2.209 0.968 8.450 1.00 91.62 276 TYR A C 1
ATOM 2280 O O . TYR A 1 276 ? -1.488 1.939 8.232 1.00 91.62 276 TYR A O 1
ATOM 2288 N N . ILE A 1 277 ? -3.525 1.065 8.640 1.00 91.31 277 ILE A N 1
ATOM 2289 C CA . ILE A 1 277 ? -4.255 2.339 8.679 1.00 91.31 277 ILE A CA 1
ATOM 2290 C C . ILE A 1 277 ? -3.744 3.225 9.822 1.00 91.31 277 ILE A C 1
ATOM 2292 O O . ILE A 1 277 ? -3.395 4.381 9.583 1.00 91.31 277 ILE A O 1
ATOM 2296 N N . ASP A 1 278 ? -3.632 2.672 11.034 1.00 86.81 278 ASP A N 1
ATOM 2297 C CA . ASP A 1 278 ? -3.165 3.414 12.212 1.00 86.81 278 ASP A CA 1
ATOM 2298 C C . ASP A 1 278 ? -1.730 3.945 12.020 1.00 86.81 278 ASP A C 1
ATOM 2300 O O . ASP A 1 278 ? -1.458 5.109 12.302 1.00 86.81 278 ASP A O 1
ATOM 2304 N N . LEU A 1 279 ? -0.820 3.134 11.468 1.00 86.94 279 LEU A N 1
ATOM 2305 C CA . LEU A 1 279 ? 0.558 3.558 11.184 1.00 86.94 279 LEU A CA 1
ATOM 2306 C C . LEU A 1 279 ? 0.645 4.590 10.052 1.00 86.94 279 LEU A C 1
ATOM 2308 O O . LEU A 1 279 ? 1.479 5.492 10.110 1.00 86.94 279 LEU A O 1
ATOM 2312 N N . PHE A 1 280 ? -0.198 4.482 9.020 1.00 88.62 280 PHE A N 1
ATOM 2313 C CA . PHE A 1 280 ? -0.204 5.456 7.926 1.00 88.62 280 PHE A CA 1
ATOM 2314 C C . PHE A 1 280 ? -0.648 6.842 8.400 1.00 88.62 280 PHE A C 1
ATOM 2316 O O . PHE A 1 280 ? -0.081 7.846 7.973 1.00 88.62 280 PHE A O 1
ATOM 2323 N N . ARG A 1 281 ? -1.618 6.894 9.321 1.00 86.31 281 ARG A N 1
ATOM 2324 C CA . ARG A 1 281 ? -2.130 8.131 9.929 1.00 86.31 281 ARG A CA 1
ATOM 2325 C C . ARG A 1 281 ? -1.046 8.936 10.655 1.00 86.31 281 ARG A C 1
ATOM 2327 O O . ARG A 1 281 ? -1.173 10.147 10.769 1.00 86.31 281 ARG A O 1
ATOM 2334 N N . GLN A 1 282 ? 0.024 8.280 11.104 1.00 82.31 282 GLN A N 1
ATOM 2335 C CA . GLN A 1 282 ? 1.158 8.917 11.785 1.00 82.31 282 GLN A CA 1
ATOM 2336 C C . GLN A 1 282 ? 2.174 9.554 10.820 1.00 82.31 282 GLN A C 1
ATOM 2338 O O . GLN A 1 282 ? 3.159 10.148 11.261 1.00 82.31 282 GLN A O 1
ATOM 2343 N N . LYS A 1 283 ? 1.999 9.419 9.497 1.00 83.56 283 LYS A N 1
ATOM 2344 C CA . LYS A 1 283 ? 2.899 10.054 8.528 1.00 83.56 283 LYS A CA 1
ATOM 2345 C C . LYS A 1 283 ? 2.657 11.561 8.465 1.00 83.56 283 LYS A C 1
ATOM 2347 O O . LYS A 1 283 ? 1.523 11.999 8.349 1.00 83.56 283 LYS A O 1
ATOM 2352 N N . GLU A 1 284 ? 3.738 12.338 8.387 1.00 82.94 284 GLU A N 1
ATOM 2353 C CA . GLU A 1 284 ? 3.689 13.811 8.290 1.00 82.94 284 GLU A CA 1
ATOM 2354 C C . GLU A 1 284 ? 2.917 14.329 7.067 1.00 82.94 284 GLU A C 1
ATOM 2356 O O . GLU A 1 284 ? 2.404 15.443 7.082 1.00 82.94 284 GLU A O 1
ATOM 2361 N N . LEU A 1 285 ? 2.811 13.521 6.008 1.00 87.19 285 LEU A N 1
ATOM 2362 C CA . LEU A 1 285 ? 2.041 13.864 4.811 1.00 87.19 285 LEU A CA 1
ATOM 2363 C C . LEU A 1 285 ? 0.519 13.789 5.015 1.00 87.19 285 LEU A C 1
ATOM 2365 O O . LEU A 1 285 ? -0.219 14.287 4.169 1.00 87.19 285 LEU A O 1
ATOM 2369 N N . PHE A 1 286 ? 0.052 13.112 6.068 1.00 88.56 286 PHE A N 1
ATOM 2370 C CA . PHE A 1 286 ? -1.364 12.875 6.313 1.00 88.56 286 PHE A CA 1
ATOM 2371 C C . PHE A 1 286 ? -1.961 14.009 7.149 1.00 88.56 286 PHE A C 1
ATOM 2373 O O . PHE A 1 286 ? -1.533 14.270 8.272 1.00 88.56 286 PHE A O 1
ATOM 2380 N N . SER A 1 287 ? -2.987 14.671 6.618 1.00 88.69 287 SER A N 1
ATOM 2381 C CA . SER A 1 287 ? -3.732 15.709 7.333 1.00 88.69 287 SER A CA 1
ATOM 2382 C C . SER A 1 287 ? -4.982 15.122 7.983 1.00 88.69 287 SER A C 1
ATOM 2384 O O . SER A 1 287 ? -5.930 14.785 7.283 1.00 88.69 287 SER A O 1
ATOM 2386 N N . ILE A 1 288 ? -5.035 15.069 9.318 1.00 83.56 288 ILE A N 1
ATOM 2387 C CA . ILE A 1 288 ? -6.199 14.544 10.065 1.00 83.56 288 ILE A CA 1
ATOM 2388 C C . ILE A 1 288 ? -7.505 15.263 9.684 1.00 83.56 288 ILE A C 1
ATOM 2390 O O . ILE A 1 288 ? -8.556 14.634 9.600 1.00 83.56 288 ILE A O 1
ATOM 2394 N N . GLU A 1 289 ? -7.438 16.570 9.423 1.00 84.44 289 GLU A N 1
ATOM 2395 C CA . GLU A 1 289 ? -8.611 17.392 9.105 1.00 84.44 289 GLU A CA 1
ATOM 2396 C C . GLU A 1 289 ? -9.106 17.220 7.665 1.00 84.44 289 GLU A C 1
ATOM 2398 O O . GLU A 1 289 ? -10.302 17.335 7.396 1.00 84.44 289 GLU A O 1
ATOM 2403 N N . ASN A 1 290 ? -8.191 16.991 6.718 1.00 89.44 290 ASN A N 1
ATOM 2404 C CA . ASN A 1 290 ? -8.501 17.068 5.290 1.00 89.44 290 ASN A CA 1
ATOM 2405 C C . ASN A 1 290 ? -8.457 15.708 4.589 1.00 89.44 290 ASN A C 1
ATOM 2407 O O . ASN A 1 290 ? -9.120 15.521 3.562 1.00 89.44 290 ASN A O 1
ATOM 2411 N N . ASP A 1 291 ? -7.707 14.750 5.120 1.00 93.38 291 ASP A N 1
ATOM 2412 C CA . ASP A 1 291 ? -7.465 13.463 4.488 1.00 93.38 291 ASP A CA 1
ATOM 2413 C C . ASP A 1 291 ? -8.318 12.351 5.098 1.00 93.38 291 ASP A C 1
ATOM 2415 O O . ASP A 1 291 ? -8.658 12.352 6.277 1.00 93.38 291 ASP A O 1
ATOM 2419 N N . ASN A 1 292 ? -8.655 11.363 4.271 1.00 93.31 292 ASN A N 1
ATOM 2420 C CA . ASN A 1 292 ? -9.354 10.157 4.698 1.00 93.31 292 ASN A CA 1
ATOM 2421 C C . ASN A 1 292 ? -8.522 8.928 4.354 1.00 93.31 292 ASN A C 1
ATOM 2423 O O . ASN A 1 292 ? -7.937 8.864 3.269 1.00 93.31 292 ASN A O 1
ATOM 2427 N N . ILE A 1 293 ? -8.558 7.917 5.219 1.00 94.94 293 ILE A N 1
ATOM 2428 C CA . ILE A 1 293 ? -8.044 6.588 4.900 1.00 94.94 293 ILE A CA 1
ATOM 2429 C C . ILE A 1 293 ? -9.239 5.658 4.685 1.00 94.94 293 ILE A C 1
ATOM 2431 O O . ILE A 1 293 ? -10.240 5.710 5.399 1.00 94.94 293 ILE A O 1
ATOM 2435 N N . ILE A 1 294 ? -9.151 4.808 3.669 1.00 96.62 294 ILE A N 1
ATOM 2436 C CA . ILE A 1 294 ? -10.099 3.733 3.411 1.00 96.62 294 ILE A CA 1
ATOM 2437 C C . ILE A 1 294 ? -9.312 2.425 3.367 1.00 96.62 294 ILE A C 1
ATOM 2439 O O . ILE A 1 294 ? -8.510 2.192 2.463 1.00 96.62 294 ILE A O 1
ATOM 2443 N N . GLY A 1 295 ? -9.545 1.547 4.339 1.00 97.12 295 GLY A N 1
ATOM 2444 C CA . GLY A 1 295 ? -9.034 0.182 4.280 1.00 97.12 295 GLY A CA 1
ATOM 2445 C C . GLY A 1 295 ? -9.746 -0.597 3.183 1.00 97.12 295 GLY A C 1
ATOM 2446 O O . GLY A 1 295 ? -10.960 -0.493 3.037 1.00 97.12 295 GLY A O 1
ATOM 2447 N N . CYS A 1 296 ? -9.029 -1.399 2.411 1.00 97.75 296 CYS A N 1
ATOM 2448 C CA . CYS A 1 296 ? -9.608 -2.149 1.312 1.00 97.75 296 CYS A CA 1
ATOM 2449 C C . CYS A 1 296 ? -9.158 -3.607 1.357 1.00 97.75 296 CYS A C 1
ATOM 2451 O O . CYS A 1 296 ? -7.989 -3.939 1.180 1.00 97.75 296 CYS A O 1
ATOM 2453 N N . ILE A 1 297 ? -10.123 -4.493 1.564 1.00 97.88 297 ILE A N 1
ATOM 2454 C CA . ILE A 1 297 ? -9.927 -5.939 1.512 1.00 97.88 297 ILE A CA 1
ATOM 2455 C C . ILE A 1 297 ? -10.085 -6.389 0.063 1.00 97.88 297 ILE A C 1
ATOM 2457 O O . ILE A 1 297 ? -11.108 -6.082 -0.542 1.00 97.88 297 ILE A O 1
ATOM 2461 N N . LEU A 1 298 ? -9.126 -7.143 -0.478 1.00 98.00 298 LEU A N 1
ATOM 2462 C CA . LEU A 1 298 ? -9.238 -7.757 -1.803 1.00 98.00 298 LEU A CA 1
ATOM 2463 C C . LEU A 1 298 ? -9.003 -9.271 -1.736 1.00 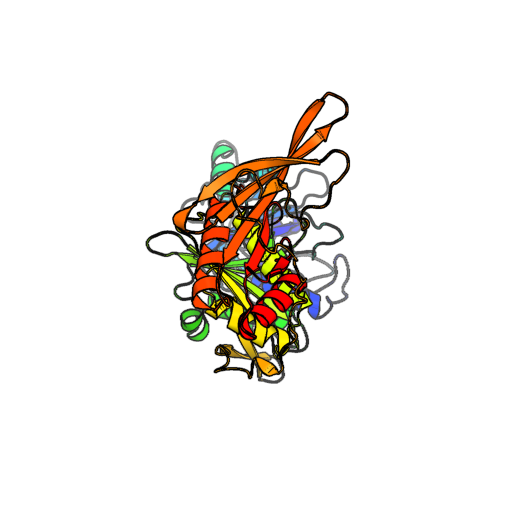98.00 298 LEU A C 1
ATOM 2465 O O . LEU A 1 298 ? -7.878 -9.726 -1.559 1.00 98.00 298 LEU A O 1
ATOM 2469 N N . SER A 1 299 ? -10.042 -10.083 -1.919 1.00 97.75 299 SER A N 1
ATOM 2470 C CA . SER A 1 299 ? -9.911 -11.551 -1.879 1.00 97.75 299 SER A CA 1
ATOM 2471 C C . SER A 1 299 ? -10.989 -12.266 -2.693 1.00 97.75 299 SER A C 1
ATOM 2473 O O . SER A 1 299 ? -11.933 -11.640 -3.155 1.00 97.75 299 SER A O 1
ATOM 2475 N N . LYS A 1 300 ? -10.910 -13.588 -2.885 1.00 96.69 300 LYS A N 1
ATOM 2476 C CA . LYS A 1 300 ? -12.051 -14.327 -3.465 1.00 96.69 300 LYS A CA 1
ATOM 2477 C C . LYS A 1 300 ? -13.180 -14.475 -2.457 1.00 96.69 300 LYS A C 1
ATOM 2479 O O . LYS A 1 300 ? -14.356 -14.313 -2.767 1.00 96.69 300 LYS A O 1
ATOM 2484 N N . ARG A 1 301 ? -12.797 -14.829 -1.232 1.00 96.19 301 ARG A N 1
ATOM 2485 C CA . ARG A 1 301 ? -13.682 -15.120 -0.106 1.00 96.19 301 ARG A CA 1
ATOM 2486 C C . ARG A 1 301 ? -13.272 -14.268 1.083 1.00 96.19 301 ARG A C 1
ATOM 2488 O O . ARG A 1 301 ? -12.098 -13.954 1.261 1.00 96.19 301 ARG A O 1
ATOM 2495 N N . ILE A 1 302 ? -14.224 -13.908 1.926 1.00 96.12 302 ILE A N 1
ATOM 2496 C CA . ILE A 1 302 ? -13.966 -13.157 3.158 1.00 96.12 302 ILE A CA 1
ATOM 2497 C C . ILE A 1 302 ? -14.584 -13.962 4.290 1.00 96.12 302 ILE A C 1
ATOM 2499 O O . ILE A 1 302 ? -15.707 -14.440 4.150 1.00 96.12 302 ILE A O 1
ATOM 2503 N N . HIS A 1 303 ? -13.827 -14.173 5.363 1.00 94.56 303 HIS A N 1
ATOM 2504 C CA . HIS A 1 303 ? -14.297 -14.907 6.531 1.00 94.56 303 HIS A CA 1
ATOM 2505 C C . HIS A 1 303 ? -15.460 -14.166 7.212 1.00 94.56 303 HIS A C 1
ATOM 2507 O O . HIS A 1 303 ? -15.398 -12.949 7.372 1.00 94.56 303 HIS A O 1
ATOM 2513 N N . ASP A 1 304 ? -16.481 -14.879 7.690 1.00 91.12 304 ASP A N 1
ATOM 2514 C CA . ASP A 1 304 ? -17.707 -14.258 8.218 1.00 91.12 304 ASP A CA 1
ATOM 2515 C C . ASP A 1 304 ? -17.445 -13.310 9.392 1.00 91.12 304 ASP A C 1
ATOM 2517 O O . ASP A 1 304 ? -17.931 -12.186 9.390 1.00 91.12 304 ASP A O 1
ATOM 2521 N N . ASN A 1 305 ? -16.581 -13.687 10.341 1.00 90.12 305 ASN A N 1
ATOM 2522 C CA . ASN A 1 305 ? -16.144 -12.776 11.411 1.00 90.12 305 ASN A CA 1
ATOM 2523 C C . ASN A 1 305 ? -15.551 -11.448 10.901 1.00 90.12 305 ASN A C 1
ATOM 2525 O O . ASN A 1 305 ? -15.763 -10.414 11.528 1.00 90.12 305 ASN A O 1
ATOM 2529 N N . VAL A 1 306 ? -14.836 -11.460 9.769 1.00 93.31 306 VAL A N 1
ATOM 2530 C CA . VAL A 1 306 ? -14.315 -10.232 9.146 1.00 93.31 306 VAL A CA 1
ATOM 2531 C C . VAL A 1 306 ? -15.471 -9.407 8.590 1.00 93.31 306 VAL A C 1
ATOM 2533 O O . VAL A 1 306 ? -15.537 -8.214 8.858 1.00 93.31 306 VAL A O 1
ATOM 2536 N N . ILE A 1 307 ? -16.409 -10.034 7.874 1.00 92.25 307 ILE A N 1
ATOM 2537 C CA . ILE A 1 307 ? -17.591 -9.354 7.319 1.00 92.25 307 ILE A CA 1
ATOM 2538 C C . ILE A 1 307 ? -18.428 -8.725 8.441 1.00 92.25 307 ILE A C 1
ATOM 2540 O O . ILE A 1 307 ? -18.805 -7.555 8.351 1.00 92.25 307 ILE A O 1
ATOM 2544 N N . ASN A 1 308 ? -18.688 -9.484 9.507 1.00 90.56 308 ASN A N 1
ATOM 2545 C CA . ASN A 1 308 ? -19.471 -9.051 10.663 1.00 90.56 308 ASN A CA 1
ATOM 2546 C C . ASN A 1 308 ? -18.805 -7.868 11.367 1.00 90.56 308 ASN A C 1
ATOM 2548 O O . ASN A 1 308 ? -19.459 -6.857 11.624 1.00 90.56 308 ASN A O 1
ATOM 2552 N N . PHE A 1 309 ? -17.496 -7.958 11.629 1.00 91.69 309 PHE A N 1
ATOM 2553 C CA . PHE A 1 309 ? -16.779 -6.857 12.256 1.00 91.69 309 PHE 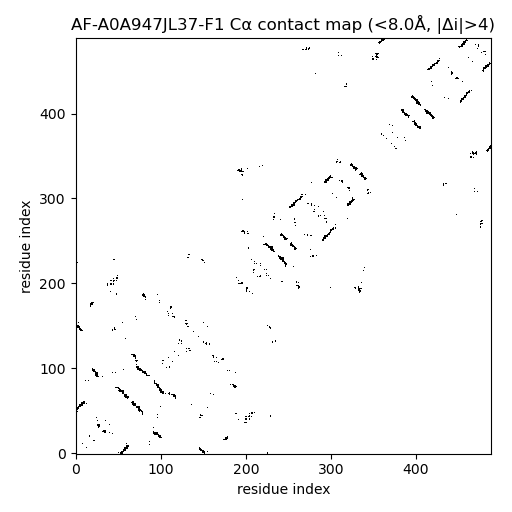A CA 1
ATOM 2554 C C . PHE A 1 309 ? -16.718 -5.622 11.361 1.00 91.69 309 PHE A C 1
ATOM 2556 O O . PHE A 1 309 ? -17.037 -4.540 11.835 1.00 91.69 309 PHE A O 1
ATOM 2563 N N . VAL A 1 310 ? -16.367 -5.761 10.078 1.00 93.50 310 VAL A N 1
ATOM 2564 C CA . VAL A 1 310 ? -16.311 -4.629 9.137 1.00 93.50 310 VAL A CA 1
ATOM 2565 C C . VAL A 1 310 ? -17.674 -3.948 9.013 1.00 93.50 310 VAL A C 1
ATOM 2567 O O . VAL A 1 310 ? -17.733 -2.722 8.968 1.00 93.50 310 VAL A O 1
ATOM 2570 N N . SER A 1 311 ? -18.770 -4.712 9.023 1.00 91.50 311 SER A N 1
ATOM 2571 C CA . SER A 1 311 ? -20.128 -4.152 8.990 1.00 91.50 311 SER A CA 1
ATOM 2572 C C . SER A 1 311 ? -20.412 -3.301 10.233 1.00 91.50 311 SER A C 1
ATOM 2574 O O . SER A 1 311 ? -20.782 -2.138 10.087 1.00 91.50 311 SER A O 1
ATOM 2576 N N . LEU A 1 312 ? -20.156 -3.828 11.439 1.00 90.94 312 LEU A N 1
ATOM 2577 C CA . LEU A 1 312 ? -20.314 -3.078 12.696 1.00 90.94 312 LEU A CA 1
ATOM 2578 C C . LEU A 1 312 ? -19.371 -1.866 12.776 1.00 90.94 312 LEU A C 1
ATOM 2580 O O . LEU A 1 312 ? -19.765 -0.791 13.215 1.00 90.94 312 LEU A O 1
ATOM 2584 N N . TYR A 1 313 ? -18.126 -2.028 12.332 1.00 92.00 313 TYR A N 1
ATOM 2585 C CA . TYR A 1 313 ? -17.095 -0.992 12.329 1.00 92.00 313 TYR A CA 1
ATOM 2586 C C . TYR A 1 313 ? -17.448 0.170 11.398 1.00 92.00 313 TYR A C 1
ATOM 2588 O O . TYR A 1 313 ? -17.355 1.329 11.795 1.00 92.00 313 TYR A O 1
ATOM 2596 N N . ASN A 1 314 ? -17.943 -0.132 10.197 1.00 92.94 314 ASN A N 1
ATOM 2597 C CA . ASN A 1 314 ? -18.439 0.879 9.268 1.00 92.94 314 ASN A CA 1
ATOM 2598 C C . ASN A 1 314 ? -19.735 1.532 9.765 1.00 92.94 314 ASN A C 1
ATOM 2600 O O . ASN A 1 314 ? -19.892 2.740 9.615 1.00 92.94 314 ASN A O 1
ATOM 2604 N N . GLN A 1 315 ? -20.653 0.757 10.355 1.00 90.69 315 GLN A N 1
ATOM 2605 C CA . GLN A 1 315 ? -21.895 1.277 10.937 1.00 90.69 315 GLN A CA 1
ATOM 2606 C C . GLN A 1 315 ? -21.619 2.226 12.107 1.00 90.69 315 GLN A C 1
ATOM 2608 O O . GLN A 1 315 ? -22.342 3.203 12.283 1.00 90.69 315 GLN A O 1
ATOM 2613 N N . LEU A 1 316 ? -20.568 1.964 12.894 1.00 91.56 316 LEU A N 1
ATOM 2614 C CA . LEU A 1 316 ? -20.156 2.845 13.982 1.00 91.56 316 LEU A CA 1
ATOM 2615 C C . LEU A 1 316 ? -19.867 4.258 13.453 1.00 91.56 316 LEU A C 1
ATOM 2617 O O . LEU A 1 316 ? -20.236 5.227 14.109 1.00 91.56 316 LEU A O 1
ATOM 2621 N N . GLY A 1 317 ? -19.263 4.378 12.264 1.00 88.75 317 GLY A N 1
ATOM 2622 C CA . GLY A 1 317 ? -19.060 5.660 11.577 1.00 88.75 317 GLY A CA 1
ATOM 2623 C C . GLY A 1 317 ? -18.046 6.589 12.253 1.00 88.75 317 GLY A C 1
ATOM 2624 O O . GLY A 1 317 ? -18.035 7.787 11.988 1.00 88.75 317 GLY A O 1
ATOM 2625 N N . VAL A 1 318 ? -17.215 6.051 13.149 1.00 88.25 318 VAL A N 1
ATOM 2626 C CA . VAL A 1 318 ? -16.229 6.816 13.933 1.00 88.25 318 VAL A CA 1
ATOM 2627 C C . VAL A 1 318 ? -14.839 6.763 13.307 1.00 88.25 318 VAL A C 1
ATOM 2629 O O . VAL A 1 318 ? -14.121 7.764 13.263 1.00 88.25 318 VAL A O 1
ATOM 2632 N N . PHE A 1 319 ? -14.448 5.583 12.837 1.00 87.62 319 PHE A N 1
ATOM 2633 C CA . PHE A 1 319 ? -13.115 5.317 12.315 1.00 87.62 319 PHE A CA 1
ATOM 2634 C C . PHE A 1 319 ? -13.080 5.319 10.785 1.00 87.62 319 PHE A C 1
ATOM 2636 O O . PHE A 1 319 ? -14.113 5.463 10.129 1.00 87.62 319 PHE A O 1
ATOM 2643 N N . ASP A 1 320 ? -11.879 5.153 10.230 1.00 90.44 320 ASP A N 1
ATOM 2644 C CA . ASP A 1 320 ? -11.666 4.978 8.795 1.00 90.44 320 ASP A CA 1
ATOM 2645 C C . ASP A 1 320 ? -12.515 3.841 8.247 1.00 90.44 320 ASP A C 1
ATOM 2647 O O . ASP A 1 320 ? -12.589 2.763 8.825 1.00 90.44 320 ASP A O 1
ATOM 2651 N N . ARG A 1 321 ? -13.164 4.059 7.109 1.00 93.50 321 ARG A N 1
ATOM 2652 C CA . ARG A 1 321 ? -14.039 3.043 6.525 1.00 93.50 321 ARG A CA 1
ATOM 2653 C C . ARG A 1 321 ? -13.216 1.872 5.992 1.00 93.50 321 ARG A C 1
ATOM 2655 O O . ARG A 1 321 ? -12.156 2.073 5.406 1.00 93.50 321 ARG A O 1
ATOM 2662 N N . VAL A 1 322 ? -13.752 0.656 6.086 1.00 96.00 322 VAL A N 1
ATOM 2663 C CA . VAL A 1 322 ? -13.201 -0.518 5.394 1.00 96.00 322 VAL A CA 1
ATOM 2664 C C . VAL A 1 322 ? -14.154 -0.974 4.292 1.00 96.00 322 VAL A C 1
ATOM 2666 O O . VAL A 1 322 ? -15.321 -1.262 4.547 1.00 96.00 322 VAL A O 1
ATOM 2669 N N . ILE A 1 323 ? -13.676 -1.060 3.054 1.00 95.88 323 ILE A N 1
ATOM 2670 C CA . ILE A 1 323 ? -14.418 -1.626 1.925 1.00 95.88 323 ILE A CA 1
ATOM 2671 C C . ILE A 1 323 ? -13.979 -3.064 1.656 1.00 95.88 323 ILE A C 1
ATOM 2673 O O . ILE A 1 323 ? -12.823 -3.440 1.856 1.00 95.88 323 ILE A O 1
ATOM 2677 N N . MET A 1 324 ? -14.923 -3.877 1.190 1.00 96.94 324 MET A N 1
ATOM 2678 C CA . MET A 1 324 ? -14.704 -5.284 0.874 1.00 96.94 324 MET A CA 1
ATOM 2679 C C . MET A 1 324 ? -14.859 -5.503 -0.625 1.00 96.94 324 MET A C 1
ATOM 2681 O O . MET A 1 324 ? -15.957 -5.387 -1.166 1.00 96.94 324 MET A O 1
ATOM 2685 N N . LEU A 1 325 ? -13.764 -5.842 -1.294 1.00 96.88 325 LEU A N 1
ATOM 2686 C CA . LEU A 1 325 ? -13.737 -6.208 -2.700 1.00 96.88 325 LEU A CA 1
ATOM 2687 C C . LEU A 1 325 ? -13.532 -7.714 -2.814 1.00 96.88 325 LEU A C 1
ATOM 2689 O O . LEU A 1 325 ? -12.574 -8.285 -2.291 1.00 96.88 325 LEU A O 1
ATOM 2693 N N . THR A 1 326 ? -14.448 -8.354 -3.528 1.00 97.31 326 THR A N 1
ATOM 2694 C CA . THR A 1 326 ? -14.315 -9.754 -3.915 1.00 97.31 326 THR A CA 1
ATOM 2695 C C . THR A 1 326 ? -13.931 -9.867 -5.378 1.00 97.31 326 THR A C 1
ATOM 2697 O O . THR A 1 326 ? -14.306 -9.006 -6.175 1.00 97.31 326 THR A O 1
ATOM 2700 N N . TYR A 1 327 ? -13.199 -10.913 -5.751 1.00 97.19 327 TYR A N 1
ATOM 2701 C CA . TYR A 1 327 ? -12.912 -11.188 -7.154 1.00 97.19 327 TYR A CA 1
ATOM 2702 C C . TYR A 1 327 ? -13.144 -12.650 -7.521 1.00 97.19 327 TYR A C 1
ATOM 2704 O O . TYR A 1 327 ? -12.859 -13.562 -6.747 1.00 97.19 327 TYR A O 1
ATOM 2712 N N . ASN A 1 328 ? -13.617 -12.863 -8.747 1.00 97.25 328 ASN A N 1
ATOM 2713 C CA . ASN A 1 328 ? -13.788 -14.186 -9.334 1.00 97.25 328 ASN A CA 1
ATOM 2714 C C . ASN A 1 328 ? -12.853 -14.332 -10.539 1.00 97.25 328 ASN A C 1
ATOM 2716 O O . ASN A 1 328 ? -13.036 -13.598 -11.515 1.00 97.25 328 ASN A O 1
ATOM 2720 N N . PRO A 1 329 ? -11.861 -15.243 -10.497 1.00 96.88 329 PRO A N 1
ATOM 2721 C CA . PRO A 1 329 ? -10.997 -15.506 -11.642 1.00 96.88 329 PRO A CA 1
ATOM 2722 C C . PRO A 1 329 ? -11.794 -15.936 -12.880 1.00 96.88 329 PRO A C 1
ATOM 2724 O O . PRO A 1 329 ? -12.743 -16.712 -12.780 1.00 96.88 329 PRO A O 1
ATOM 2727 N N . LYS A 1 330 ? -11.371 -15.455 -14.048 1.00 96.06 330 LYS A N 1
ATOM 2728 C CA . LYS A 1 330 ? -11.907 -15.781 -15.375 1.00 96.06 330 LYS A CA 1
ATOM 2729 C C . LYS A 1 330 ? -10.774 -16.165 -16.322 1.00 96.06 330 LYS A C 1
ATOM 2731 O O . LYS A 1 330 ? -9.597 -16.002 -15.991 1.00 96.06 330 LYS A O 1
ATOM 2736 N N . ASP A 1 331 ? -11.139 -16.691 -17.488 1.00 93.12 331 ASP A N 1
ATOM 2737 C CA . ASP A 1 331 ? -10.217 -16.979 -18.593 1.00 93.12 331 ASP A CA 1
ATOM 2738 C C . ASP A 1 331 ? -9.017 -17.827 -18.148 1.00 93.12 331 ASP A C 1
ATOM 2740 O O . ASP A 1 331 ? -7.858 -17.499 -18.405 1.00 93.12 331 ASP A O 1
ATOM 2744 N N . SER A 1 332 ? -9.301 -18.888 -17.385 1.00 92.19 332 SER A N 1
ATOM 2745 C CA . SER A 1 332 ? -8.290 -19.789 -16.815 1.00 92.19 332 SER A CA 1
ATOM 2746 C C . SER A 1 332 ? -7.228 -19.068 -15.968 1.00 92.19 332 SER A C 1
ATOM 2748 O O . SER A 1 332 ? -6.052 -19.422 -15.987 1.00 92.19 332 SER A O 1
ATOM 2750 N N . GLY A 1 333 ? -7.638 -18.034 -15.225 1.00 93.75 333 GLY A N 1
ATOM 2751 C CA . GLY A 1 333 ? -6.759 -17.261 -14.344 1.00 93.75 333 GLY A CA 1
ATOM 2752 C C . GLY A 1 333 ? -5.997 -16.136 -15.045 1.00 93.75 333 GLY A C 1
ATOM 2753 O O . GLY A 1 333 ? -5.044 -15.615 -14.474 1.00 93.75 333 GLY A O 1
ATOM 2754 N N . ARG A 1 334 ? -6.387 -15.742 -16.262 1.00 96.00 334 ARG A N 1
ATOM 2755 C CA . ARG A 1 334 ? -5.821 -14.573 -16.967 1.00 96.00 334 ARG A CA 1
ATOM 2756 C C . ARG A 1 334 ? -6.603 -13.284 -16.741 1.00 96.00 334 ARG A C 1
ATOM 2758 O O . ARG A 1 334 ? -6.154 -12.205 -17.138 1.00 96.00 334 ARG A O 1
ATOM 2765 N N . ASN A 1 335 ? -7.772 -13.369 -16.113 1.00 96.50 335 ASN A N 1
ATOM 2766 C CA . ASN A 1 335 ? -8.582 -12.210 -15.772 1.00 96.50 335 ASN A CA 1
ATOM 2767 C C . ASN A 1 335 ? -9.349 -12.424 -14.460 1.00 96.50 335 ASN A C 1
ATOM 2769 O O . ASN A 1 335 ? -9.341 -13.525 -13.903 1.00 96.50 335 ASN A O 1
ATOM 2773 N N . ALA A 1 336 ? -10.024 -11.388 -13.967 1.00 97.12 336 ALA A N 1
ATOM 2774 C CA . ALA A 1 336 ? -10.991 -11.504 -12.886 1.00 97.12 336 ALA A CA 1
ATOM 2775 C C . ALA A 1 336 ? -12.115 -10.476 -13.015 1.00 97.12 336 ALA A C 1
ATOM 2777 O O . ALA A 1 336 ? -11.934 -9.387 -13.547 1.00 97.12 336 ALA A O 1
ATOM 2778 N N . GLU A 1 337 ? -13.281 -10.829 -12.485 1.00 96.62 337 GLU A N 1
ATOM 2779 C CA . GLU A 1 337 ? -14.372 -9.886 -12.260 1.00 96.62 337 GLU A CA 1
ATOM 2780 C C . GLU A 1 337 ? -14.362 -9.449 -10.799 1.00 96.62 337 GLU A C 1
ATOM 2782 O O . GLU A 1 337 ? -14.487 -10.291 -9.905 1.00 96.62 337 GLU A O 1
ATOM 2787 N N . PHE A 1 338 ? -14.232 -8.144 -10.567 1.00 96.38 338 PHE A N 1
ATOM 2788 C CA . PHE A 1 338 ? -14.276 -7.548 -9.238 1.00 96.38 338 PHE A CA 1
ATOM 2789 C C . PHE A 1 338 ? -15.702 -7.146 -8.856 1.00 96.38 338 PHE A C 1
ATOM 2791 O O . PHE A 1 338 ? -16.468 -6.654 -9.684 1.00 96.38 338 PHE A O 1
ATOM 2798 N N . LYS A 1 339 ? -16.051 -7.322 -7.581 1.00 94.69 339 LYS A N 1
ATOM 2799 C CA . LYS A 1 339 ? -17.346 -6.934 -7.013 1.00 94.69 339 LYS A CA 1
ATOM 2800 C C . LYS A 1 339 ? -17.163 -6.314 -5.641 1.00 94.69 339 LYS A C 1
ATOM 2802 O O . LYS A 1 339 ? -16.496 -6.894 -4.783 1.00 94.69 339 LYS A O 1
ATOM 2807 N N . ILE A 1 340 ? -17.815 -5.178 -5.415 1.00 92.88 340 ILE A N 1
ATOM 2808 C CA . ILE A 1 340 ? -17.961 -4.615 -4.074 1.00 92.88 340 ILE A CA 1
ATOM 2809 C C . ILE A 1 340 ? -18.938 -5.509 -3.314 1.00 92.88 340 ILE A C 1
ATOM 2811 O O . ILE A 1 340 ? -20.077 -5.705 -3.742 1.00 92.88 340 ILE A O 1
ATOM 2815 N N . LYS A 1 341 ? -18.497 -6.058 -2.187 1.00 88.56 341 LYS A N 1
ATOM 2816 C CA . LYS A 1 341 ? -19.381 -6.747 -1.256 1.00 88.56 341 LYS A CA 1
ATOM 2817 C C . LYS A 1 341 ? -20.026 -5.692 -0.360 1.00 88.56 341 LYS A C 1
ATOM 2819 O O . LYS A 1 341 ? -19.324 -4.975 0.350 1.00 88.56 341 LYS A O 1
ATOM 2824 N N . GLY A 1 342 ? -21.351 -5.575 -0.441 1.00 75.12 342 GLY A N 1
ATOM 2825 C CA . GLY A 1 342 ? -22.122 -4.676 0.417 1.00 75.12 342 GLY A CA 1
ATOM 2826 C C . GLY A 1 342 ? -21.970 -5.024 1.900 1.00 75.12 342 GLY A C 1
ATOM 2827 O O . GLY A 1 342 ? -21.561 -6.135 2.250 1.00 75.12 342 GLY A O 1
ATOM 2828 N N . ASN A 1 343 ? -22.309 -4.068 2.768 1.00 65.31 343 ASN A N 1
ATOM 2829 C CA . ASN A 1 343 ? -22.486 -4.357 4.190 1.00 65.31 343 ASN A CA 1
ATOM 2830 C C . ASN A 1 343 ? -23.623 -5.379 4.341 1.00 65.31 343 ASN A C 1
ATOM 2832 O O . ASN A 1 343 ? -24.586 -5.338 3.573 1.00 65.31 343 ASN A O 1
ATOM 2836 N N . LEU A 1 344 ? -23.512 -6.297 5.304 1.00 57.16 344 LEU A N 1
ATOM 2837 C CA . LEU A 1 344 ? -24.626 -7.193 5.608 1.00 57.16 344 LEU A CA 1
ATOM 2838 C C . LEU A 1 344 ? -25.818 -6.365 6.096 1.00 57.16 344 LEU A C 1
ATOM 2840 O O . LEU A 1 344 ? -25.674 -5.538 6.998 1.00 57.16 344 LEU A O 1
ATOM 2844 N N . GLU A 1 345 ? -26.998 -6.633 5.543 1.00 51.19 345 GLU A N 1
ATOM 2845 C CA . GLU A 1 345 ? -28.240 -6.344 6.249 1.00 51.19 345 GLU A CA 1
ATOM 2846 C C . GLU A 1 345 ? -28.295 -7.278 7.462 1.00 51.19 345 GLU A C 1
ATOM 2848 O O . GLU A 1 345 ? -28.258 -8.496 7.307 1.00 51.19 345 GLU A O 1
ATOM 2853 N N . GLN A 1 346 ? -28.274 -6.682 8.660 1.00 49.69 346 GLN A N 1
ATOM 2854 C CA . GLN A 1 346 ? -28.596 -7.294 9.955 1.00 49.69 346 GLN A CA 1
ATOM 2855 C C . GLN A 1 346 ? -28.219 -8.781 10.074 1.00 49.69 346 GLN A C 1
ATOM 2857 O O . GLN A 1 346 ? -29.080 -9.658 10.146 1.00 49.69 346 GLN A O 1
ATOM 2862 N N . ALA A 1 347 ? -26.918 -9.084 10.154 1.00 52.97 347 ALA A N 1
ATOM 2863 C CA . ALA A 1 347 ? -26.511 -10.356 10.745 1.00 52.97 347 ALA A CA 1
ATOM 2864 C C . ALA A 1 347 ? -27.200 -10.482 12.115 1.00 52.97 347 ALA A C 1
ATOM 2866 O O . ALA A 1 347 ? -27.225 -9.510 12.872 1.00 52.97 347 ALA A O 1
ATOM 2867 N N . SER A 1 348 ? -27.764 -11.646 12.446 1.00 62.44 348 SER A N 1
ATOM 2868 C CA . SER A 1 348 ? -28.386 -11.862 13.754 1.00 62.44 348 SER A CA 1
ATOM 2869 C C . SER A 1 348 ? -27.313 -11.738 14.842 1.00 62.44 348 SER A C 1
ATOM 2871 O O . SER A 1 348 ? -26.607 -12.703 15.147 1.00 62.44 348 SER A O 1
ATOM 2873 N N . PHE A 1 349 ? -27.167 -10.538 15.412 1.00 67.38 349 PHE A N 1
ATOM 2874 C CA . PHE A 1 349 ? -26.130 -10.202 16.394 1.00 67.38 349 PHE A CA 1
ATOM 2875 C C . PHE A 1 349 ? -26.148 -11.139 17.608 1.00 67.38 3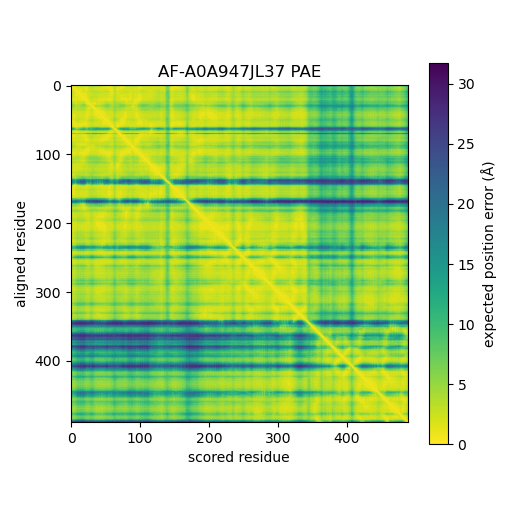49 PHE A C 1
ATOM 2877 O O . PHE A 1 349 ? -25.141 -11.299 18.291 1.00 67.38 349 PHE A O 1
ATOM 2884 N N . GLU A 1 350 ? -27.277 -11.803 17.855 1.00 68.31 350 GLU A N 1
ATOM 2885 C CA . GLU A 1 350 ? -27.450 -12.806 18.903 1.00 68.31 350 GLU A CA 1
ATOM 2886 C C . GLU A 1 350 ? -26.484 -13.991 18.804 1.00 68.31 350 GLU A C 1
ATOM 2888 O O . GLU A 1 350 ? -26.082 -14.513 19.843 1.00 68.31 350 GLU A O 1
ATOM 2893 N N . LEU A 1 351 ? -26.076 -14.374 17.589 1.00 75.00 351 LEU A N 1
ATOM 2894 C CA . LEU A 1 351 ? -25.172 -15.503 17.341 1.00 75.00 351 LEU A CA 1
ATOM 2895 C C . LEU A 1 351 ? -23.687 -15.111 17.358 1.00 75.00 351 LEU A C 1
ATOM 2897 O O . LEU A 1 351 ? -22.820 -15.978 17.246 1.00 75.00 351 LEU A O 1
ATOM 2901 N N . LEU A 1 352 ? -23.370 -13.819 17.474 1.00 81.00 352 LEU A N 1
ATOM 2902 C CA . LEU A 1 352 ? -21.987 -13.357 17.463 1.00 81.00 352 LEU A CA 1
ATOM 2903 C C . LEU A 1 352 ? -21.326 -13.538 18.838 1.00 81.00 352 LEU A C 1
ATOM 2905 O O . LEU A 1 352 ? -21.981 -13.363 19.870 1.00 81.00 352 LEU A O 1
ATOM 2909 N N . PRO A 1 353 ? -20.009 -13.813 18.878 1.00 83.00 353 PRO A N 1
ATOM 2910 C CA . PRO A 1 353 ? -19.243 -13.795 20.120 1.00 83.00 353 PRO A CA 1
ATOM 2911 C C . PRO A 1 353 ? -19.412 -12.461 20.861 1.00 83.00 353 PRO A C 1
ATOM 2913 O O . PRO A 1 353 ? -19.436 -11.402 20.232 1.00 83.00 353 PRO A O 1
ATOM 2916 N N . LYS A 1 354 ? -19.526 -12.506 22.193 1.00 88.56 354 LYS A N 1
ATOM 2917 C CA . LYS A 1 354 ? -19.786 -11.336 23.050 1.00 88.56 354 LYS A CA 1
ATOM 2918 C C . LYS A 1 354 ? -18.625 -11.109 24.012 1.00 88.56 354 LYS A C 1
ATOM 2920 O O . LYS A 1 354 ? -18.056 -12.068 24.528 1.00 88.56 354 LYS A O 1
ATOM 2925 N N . ALA A 1 355 ? -18.296 -9.845 24.265 1.00 89.38 355 ALA A N 1
ATOM 2926 C CA . ALA A 1 355 ? -17.237 -9.481 25.195 1.00 89.38 355 ALA A CA 1
ATOM 2927 C C . ALA A 1 355 ? -17.602 -9.877 26.631 1.00 89.38 355 ALA A C 1
ATOM 2929 O O . ALA A 1 355 ? -18.766 -9.811 27.034 1.00 89.38 355 ALA A O 1
ATOM 2930 N N . SER A 1 356 ? -16.592 -10.238 27.422 1.00 88.44 356 SER A N 1
ATOM 2931 C CA . SER A 1 356 ? -16.758 -10.435 28.861 1.00 88.44 356 SER A CA 1
ATOM 2932 C C . SER A 1 356 ? -17.052 -9.104 29.550 1.00 88.44 356 SER A C 1
ATOM 2934 O O . SER A 1 356 ? -16.346 -8.120 29.318 1.00 88.44 356 SER A O 1
ATOM 2936 N N . VAL A 1 357 ? -18.033 -9.098 30.449 1.00 89.25 357 VAL A N 1
ATOM 2937 C CA . VAL A 1 357 ? -18.396 -7.924 31.245 1.00 89.25 357 VAL A CA 1
ATOM 2938 C C . VAL A 1 357 ? -18.132 -8.214 32.713 1.00 89.25 357 VAL A C 1
ATOM 2940 O O . VAL A 1 357 ? -18.594 -9.224 33.244 1.00 89.25 357 VAL A O 1
ATOM 2943 N N . SER A 1 358 ? -17.369 -7.341 33.367 1.00 91.00 358 SER A N 1
ATOM 2944 C CA . SER A 1 358 ? -17.058 -7.491 34.789 1.00 91.00 358 SER A CA 1
ATOM 2945 C C . SER A 1 358 ? -18.166 -6.871 35.634 1.00 91.00 358 SER A C 1
ATOM 2947 O O . SER A 1 358 ? -18.679 -5.808 35.296 1.00 91.00 358 SER A O 1
ATOM 2949 N N . LYS A 1 359 ? -18.537 -7.506 36.747 1.00 87.62 359 LYS A N 1
ATOM 2950 C CA . LYS A 1 359 ? -19.414 -6.865 37.734 1.00 87.62 359 LYS A CA 1
ATOM 2951 C C . LYS A 1 359 ? -18.599 -5.904 38.590 1.00 87.62 359 LYS A C 1
ATOM 2953 O O . LYS A 1 359 ? -17.504 -6.248 39.029 1.00 87.62 359 LYS A O 1
ATOM 2958 N N . LEU A 1 360 ? -19.157 -4.729 38.827 1.00 83.12 360 LEU A N 1
ATOM 2959 C CA . LEU A 1 360 ? -18.608 -3.687 39.671 1.00 83.12 360 LEU A CA 1
ATOM 2960 C C . LEU A 1 360 ? -19.627 -3.383 40.770 1.00 83.12 360 LEU A C 1
ATOM 2962 O O . LEU A 1 360 ? -20.726 -2.917 40.482 1.00 83.12 360 LEU A O 1
ATOM 2966 N N . ASP A 1 361 ? -19.281 -3.689 42.019 1.00 78.12 361 ASP A N 1
ATOM 2967 C CA . ASP A 1 361 ? -20.139 -3.380 43.163 1.00 78.12 361 ASP A CA 1
ATOM 2968 C C . ASP A 1 361 ? -19.755 -2.009 43.722 1.00 78.12 361 ASP A C 1
ATOM 2970 O O . ASP A 1 361 ? -18.716 -1.857 44.363 1.00 78.12 361 ASP A O 1
ATOM 2974 N N . ILE A 1 362 ? -20.564 -1.002 43.403 1.00 72.81 362 ILE A N 1
ATOM 2975 C CA . ILE A 1 362 ? -20.383 0.387 43.849 1.00 72.81 362 ILE A CA 1
ATOM 2976 C C . ILE A 1 362 ? -21.650 0.921 44.525 1.00 72.81 362 ILE A C 1
ATOM 2978 O O . ILE A 1 362 ? -21.906 2.122 44.506 1.00 72.81 362 ILE A O 1
ATOM 2982 N N . LYS A 1 363 ? -22.456 0.033 45.128 1.00 66.31 363 LYS A N 1
ATOM 2983 C CA . LYS A 1 363 ? -23.695 0.411 45.822 1.00 66.31 363 LYS A CA 1
ATOM 2984 C C . LYS A 1 363 ? -23.470 1.588 46.774 1.00 66.31 363 LYS A C 1
ATOM 2986 O O . LYS A 1 363 ? -22.685 1.487 47.715 1.00 66.31 363 LYS A O 1
ATOM 2991 N N . GLY A 1 364 ? -24.199 2.679 46.542 1.00 59.94 364 GLY A N 1
ATOM 2992 C CA . GLY A 1 364 ? -24.167 3.875 47.386 1.00 59.94 364 GLY A CA 1
ATOM 2993 C C . GLY A 1 364 ? -22.912 4.744 47.247 1.00 59.94 364 GLY A C 1
ATOM 2994 O O . GLY A 1 364 ? -22.739 5.664 48.043 1.00 59.94 364 GLY A O 1
ATOM 2995 N N . ILE A 1 365 ? -22.036 4.480 46.270 1.00 63.47 365 ILE A N 1
ATOM 2996 C CA . ILE A 1 365 ? -20.900 5.352 45.957 1.00 63.47 365 ILE A CA 1
ATOM 2997 C C . ILE A 1 365 ? -21.346 6.357 44.899 1.00 63.47 365 ILE A C 1
ATOM 2999 O O . ILE A 1 365 ? -21.477 6.024 43.724 1.00 63.47 365 ILE A O 1
ATOM 3003 N N . GLU A 1 366 ? -21.531 7.608 45.315 1.00 69.44 366 GLU A N 1
ATOM 3004 C CA . GLU A 1 366 ? -21.683 8.720 44.382 1.00 69.44 366 GLU A CA 1
ATOM 3005 C C . GLU A 1 366 ? -20.364 8.902 43.617 1.00 69.44 366 GLU A C 1
ATOM 3007 O O . GLU A 1 366 ? -19.296 9.126 44.215 1.00 69.44 366 GLU A O 1
ATOM 3012 N N . ILE A 1 367 ? -20.419 8.746 42.292 1.00 71.31 367 ILE A N 1
ATOM 3013 C CA . ILE A 1 367 ? -19.233 8.825 41.444 1.00 71.31 367 ILE A CA 1
ATOM 3014 C C . ILE A 1 367 ? -18.896 10.293 41.204 1.00 71.31 367 ILE A C 1
ATOM 3016 O O . ILE A 1 367 ? -19.304 10.915 40.230 1.00 71.31 367 ILE A O 1
ATOM 3020 N N . THR A 1 368 ? -18.125 10.837 42.135 1.00 72.62 368 THR A N 1
ATOM 3021 C CA . THR A 1 368 ? -17.572 12.187 42.072 1.00 72.62 368 THR A CA 1
ATOM 3022 C C . THR A 1 368 ? -16.074 12.133 41.790 1.00 72.62 368 THR A C 1
ATOM 3024 O O . THR A 1 368 ? -15.425 11.097 41.943 1.00 72.62 368 THR A O 1
ATOM 3027 N N . GLU A 1 369 ? -15.485 13.279 41.457 1.00 71.19 369 GLU A N 1
ATOM 3028 C CA . GLU A 1 369 ? -14.032 13.457 41.334 1.00 71.19 369 GLU A CA 1
ATOM 3029 C C . GLU A 1 369 ? -13.247 12.906 42.543 1.00 71.19 369 GLU A C 1
ATOM 3031 O O . GLU A 1 369 ? -12.174 12.328 42.375 1.00 71.19 369 GLU A O 1
ATOM 3036 N N . LYS A 1 370 ? -13.805 12.992 43.757 1.00 70.62 370 LYS A N 1
ATOM 3037 C CA . LYS A 1 370 ? -13.156 12.481 44.976 1.00 70.62 370 LYS A CA 1
ATOM 3038 C C . LYS A 1 370 ? -13.088 10.954 45.031 1.00 70.62 370 LYS A C 1
ATOM 3040 O O . LYS A 1 370 ? -12.152 10.411 45.614 1.00 70.62 370 LYS A O 1
ATOM 3045 N N . ASN A 1 371 ? -14.055 10.275 44.419 1.00 80.50 371 ASN A N 1
ATOM 3046 C CA . ASN A 1 371 ? -14.220 8.826 44.520 1.00 80.50 371 ASN A CA 1
ATOM 3047 C C . ASN A 1 371 ? -13.870 8.091 43.217 1.00 80.50 371 ASN A C 1
ATOM 3049 O O . ASN A 1 371 ? -13.745 6.870 43.214 1.00 80.50 371 ASN A O 1
ATOM 3053 N N . ILE A 1 372 ? -13.665 8.803 42.102 1.00 84.88 372 ILE A N 1
ATOM 3054 C CA . ILE A 1 372 ? -13.313 8.165 40.828 1.00 84.88 372 ILE A CA 1
ATOM 3055 C C . ILE A 1 372 ? -11.999 7.385 40.948 1.00 84.88 372 ILE A C 1
ATOM 3057 O O . ILE A 1 372 ? -11.914 6.233 40.537 1.00 84.88 372 ILE A O 1
ATOM 3061 N N . LEU A 1 373 ? -10.989 7.968 41.599 1.00 84.00 373 LEU A N 1
ATOM 3062 C CA . LEU A 1 373 ? -9.678 7.342 41.779 1.00 84.00 373 LEU A CA 1
ATOM 3063 C C . LEU A 1 373 ? -9.706 6.164 42.765 1.00 84.00 373 LEU A C 1
ATOM 3065 O O . LEU A 1 373 ? -8.770 5.366 42.769 1.00 84.00 373 LEU A O 1
ATOM 3069 N N . SER A 1 374 ? -10.763 6.035 43.575 1.00 82.62 374 SER A N 1
ATOM 3070 C CA . SER A 1 374 ? -10.949 4.924 44.514 1.00 82.62 374 SER A CA 1
ATOM 3071 C C . SER A 1 374 ? -11.791 3.778 43.946 1.00 82.62 374 SER A C 1
ATOM 3073 O O . SER A 1 374 ? -11.997 2.781 44.641 1.00 82.62 374 SER A O 1
ATOM 3075 N N . LEU A 1 375 ? -12.242 3.865 42.686 1.00 84.75 375 LEU A N 1
ATOM 3076 C CA . LEU A 1 375 ? -12.998 2.781 42.063 1.00 84.75 375 LEU A CA 1
ATOM 3077 C C . LEU A 1 375 ? -12.178 1.474 42.031 1.00 84.75 375 LEU A C 1
ATOM 3079 O O . LEU A 1 375 ? -11.027 1.473 41.580 1.00 84.75 375 LEU A O 1
ATOM 3083 N N . PRO A 1 376 ? -12.777 0.323 42.396 1.00 81.94 376 PRO A N 1
ATOM 3084 C CA . PRO A 1 376 ? -12.049 -0.945 42.523 1.00 81.94 376 PRO A CA 1
ATOM 3085 C C . PRO A 1 376 ? -11.557 -1.528 41.186 1.00 81.94 376 PRO A C 1
ATOM 3087 O O . PRO A 1 376 ? -10.798 -2.496 41.164 1.00 81.94 376 PRO A O 1
ATOM 3090 N N . ILE A 1 377 ? -11.943 -0.928 40.056 1.00 83.62 377 ILE A N 1
ATOM 3091 C CA . ILE A 1 377 ? -11.415 -1.251 38.722 1.00 83.62 377 ILE A CA 1
ATOM 3092 C C . ILE A 1 377 ? -9.949 -0.831 38.549 1.00 83.62 377 ILE A C 1
ATOM 3094 O O . ILE A 1 377 ? -9.237 -1.386 37.705 1.00 83.62 377 ILE A O 1
ATOM 3098 N N . PHE A 1 378 ? -9.485 0.139 39.342 1.00 84.19 378 PHE A N 1
ATOM 3099 C CA . PHE A 1 378 ? -8.119 0.631 39.294 1.00 84.19 378 PHE A CA 1
ATOM 3100 C C . PHE A 1 378 ? -7.238 -0.213 40.208 1.00 84.19 378 PHE A C 1
ATOM 3102 O O . PHE A 1 378 ? -7.183 -0.027 41.421 1.00 84.19 378 PHE A O 1
ATOM 3109 N N . ARG A 1 379 ? -6.506 -1.163 39.612 1.00 69.50 379 ARG A N 1
ATOM 3110 C CA . ARG A 1 379 ? -5.476 -1.908 40.344 1.00 69.50 379 ARG A CA 1
ATOM 3111 C C . ARG A 1 379 ? -4.398 -0.945 40.845 1.00 69.50 379 ARG A C 1
ATOM 3113 O O . ARG A 1 379 ? -3.890 -0.119 40.076 1.00 69.50 379 ARG A O 1
ATOM 3120 N N . ILE A 1 380 ? -4.014 -1.104 42.109 1.00 67.56 380 ILE A N 1
ATOM 3121 C CA . ILE A 1 380 ? -2.813 -0.481 42.665 1.00 67.56 380 ILE A CA 1
ATOM 3122 C C . ILE A 1 380 ? -1.624 -1.197 42.030 1.00 67.56 380 ILE A C 1
ATOM 3124 O O . ILE A 1 380 ? -1.376 -2.372 42.300 1.00 67.56 380 ILE A O 1
ATOM 3128 N N . LEU A 1 381 ? -0.930 -0.507 41.131 1.00 75.19 381 LEU A N 1
ATOM 3129 C CA . LEU A 1 381 ? 0.312 -0.992 40.548 1.00 75.19 381 LEU A CA 1
ATOM 3130 C C . LEU A 1 381 ? 1.466 -0.279 41.255 1.00 75.19 381 LEU A C 1
ATOM 3132 O O . LEU A 1 381 ? 1.425 0.950 41.369 1.00 75.19 381 LEU A O 1
ATOM 3136 N N . PRO A 1 382 ? 2.481 -1.014 41.748 1.00 71.38 382 PRO A N 1
ATOM 3137 C CA . PRO A 1 382 ? 3.644 -0.379 42.344 1.00 71.38 382 PRO A CA 1
ATOM 3138 C C . PRO A 1 382 ? 4.282 0.542 41.301 1.00 71.38 382 PRO A C 1
ATOM 3140 O O . PRO A 1 382 ? 4.534 0.124 40.171 1.00 71.38 382 PRO A O 1
ATOM 3143 N N . ASN A 1 383 ? 4.523 1.793 41.693 1.00 82.38 383 ASN A N 1
ATOM 3144 C CA . ASN A 1 383 ? 5.119 2.852 40.871 1.00 82.38 383 ASN A CA 1
ATOM 3145 C C . ASN A 1 383 ? 4.223 3.465 39.784 1.00 82.38 383 ASN A C 1
ATOM 3147 O O . ASN A 1 383 ? 4.756 4.171 38.936 1.00 82.38 383 ASN A O 1
ATOM 3151 N N . ILE A 1 384 ? 2.901 3.257 39.798 1.00 85.44 384 ILE A N 1
ATOM 3152 C CA . ILE A 1 384 ? 1.981 4.021 38.937 1.00 85.44 384 ILE A CA 1
ATOM 3153 C C . ILE A 1 384 ? 1.124 4.945 39.796 1.00 85.44 384 ILE A C 1
ATOM 3155 O O . ILE A 1 384 ? 0.421 4.491 40.699 1.00 85.44 384 ILE A O 1
ATOM 3159 N N . THR A 1 385 ? 1.161 6.240 39.494 1.00 86.88 385 THR A N 1
ATOM 3160 C CA . THR A 1 385 ? 0.249 7.233 40.072 1.00 86.88 385 THR A CA 1
ATOM 3161 C C . THR A 1 385 ? -0.798 7.639 39.053 1.00 86.88 385 THR A C 1
ATOM 3163 O O . THR A 1 385 ? -0.520 7.652 37.857 1.00 86.88 385 THR A O 1
ATOM 3166 N N . ARG A 1 386 ? -2.000 7.972 39.527 1.00 89.50 386 ARG A N 1
ATOM 3167 C CA . ARG A 1 386 ? -3.095 8.454 38.683 1.00 89.50 386 ARG A CA 1
ATOM 3168 C C . ARG A 1 386 ? -3.557 9.817 39.155 1.00 89.50 386 ARG A C 1
ATOM 3170 O O . ARG A 1 386 ? -3.677 10.039 40.359 1.00 89.50 386 ARG A O 1
ATOM 3177 N N . SER A 1 387 ? -3.846 10.693 38.211 1.00 89.81 387 SER A N 1
ATOM 3178 C CA . SER A 1 387 ? -4.454 11.998 38.451 1.00 89.81 387 SER A CA 1
ATOM 3179 C C . SER A 1 387 ? -5.551 12.246 37.423 1.00 89.81 387 SER A C 1
ATOM 3181 O O . SER A 1 387 ? -5.549 11.660 36.341 1.00 89.81 387 SER A O 1
ATOM 3183 N N . ILE A 1 388 ? -6.514 13.097 37.767 1.00 90.81 388 ILE A N 1
ATOM 3184 C CA . ILE A 1 388 ? -7.522 13.546 36.807 1.00 90.81 388 ILE A CA 1
ATOM 3185 C C . ILE A 1 388 ? -6.854 14.573 35.899 1.00 90.81 388 ILE A C 1
ATOM 3187 O O . ILE A 1 388 ? -6.365 15.598 36.367 1.00 90.81 388 ILE A O 1
ATOM 3191 N N . PHE A 1 389 ? -6.811 14.261 34.610 1.00 90.31 389 PHE A N 1
ATOM 3192 C CA . PHE A 1 389 ? -6.260 15.123 33.573 1.00 90.31 389 PHE A CA 1
ATOM 3193 C C . PHE A 1 389 ? -7.337 16.034 32.984 1.00 90.31 389 PHE A C 1
ATOM 3195 O O . PHE A 1 389 ? -7.098 17.216 32.759 1.00 90.31 389 PHE A O 1
ATOM 3202 N N . ASN A 1 390 ? -8.531 15.487 32.744 1.00 89.25 390 ASN A N 1
ATOM 3203 C CA . ASN A 1 390 ? -9.664 16.227 32.200 1.00 89.25 390 ASN A CA 1
ATOM 3204 C C . ASN A 1 390 ? -10.992 15.607 32.671 1.00 89.25 390 ASN A C 1
ATOM 3206 O O . ASN A 1 390 ? -11.043 14.416 32.991 1.00 89.25 390 ASN A O 1
ATOM 3210 N N . LYS A 1 391 ? -12.070 16.395 32.698 1.00 89.12 391 LYS A N 1
ATOM 3211 C CA . LYS A 1 391 ? -13.427 15.927 33.000 1.00 89.12 391 LYS A CA 1
ATOM 3212 C C . LYS A 1 391 ? -14.474 16.693 32.196 1.00 89.12 391 LYS A C 1
ATOM 3214 O O . LYS A 1 391 ? -14.335 17.890 31.966 1.00 89.12 391 LYS A O 1
ATOM 3219 N N . VAL A 1 392 ? -15.540 15.995 31.817 1.00 87.50 392 VAL A N 1
ATOM 3220 C CA . VAL A 1 392 ? -16.750 16.584 31.231 1.00 87.50 392 VAL A CA 1
ATOM 3221 C C . VAL A 1 392 ? -17.926 16.087 32.060 1.00 87.50 392 VAL A C 1
ATOM 3223 O O . VAL A 1 392 ? -18.444 14.992 31.823 1.00 87.50 392 VAL A O 1
ATOM 3226 N N . GLU A 1 393 ? -18.288 16.868 33.080 1.00 82.06 393 GLU A N 1
ATOM 3227 C CA . GLU A 1 393 ? -19.269 16.474 34.101 1.00 82.06 393 GLU A CA 1
ATOM 3228 C C . GLU A 1 393 ? -20.643 16.190 33.491 1.00 82.06 393 GLU A C 1
ATOM 3230 O O . GLU A 1 393 ? -21.237 15.168 33.812 1.00 82.06 393 GLU A O 1
ATOM 3235 N N . GLU A 1 394 ? -21.101 16.988 32.518 1.00 83.69 394 GLU A N 1
ATOM 3236 C CA . GLU A 1 394 ? -22.427 16.788 31.905 1.00 83.69 394 GLU A CA 1
ATOM 3237 C C . GLU A 1 394 ? -22.561 15.450 31.162 1.00 83.69 394 GLU A C 1
ATOM 3239 O O . GLU A 1 394 ? -23.668 14.995 30.882 1.00 83.69 394 GLU A O 1
ATOM 3244 N N . LYS A 1 395 ? -21.433 14.824 30.807 1.00 84.94 395 LYS A N 1
ATOM 3245 C CA . LYS A 1 395 ? -21.383 13.541 30.095 1.00 84.94 395 LYS A CA 1
ATOM 3246 C C . LYS A 1 395 ? -20.851 12.399 30.960 1.00 84.94 395 LYS A C 1
ATOM 3248 O O . LYS A 1 395 ? -20.671 11.299 30.431 1.00 84.94 395 LYS A O 1
ATOM 3253 N N . ASN A 1 396 ? -20.565 12.654 32.242 1.00 89.56 396 ASN A N 1
ATOM 3254 C CA . ASN A 1 396 ? -19.900 11.720 33.151 1.00 89.56 396 ASN A CA 1
ATOM 3255 C C . ASN A 1 396 ? -18.615 11.116 32.547 1.00 89.56 396 ASN A C 1
ATOM 3257 O O . ASN A 1 396 ? -18.363 9.910 32.651 1.00 89.56 396 ASN A O 1
ATOM 3261 N N . ILE A 1 397 ? -17.819 11.954 31.869 1.00 92.81 397 ILE A N 1
ATOM 3262 C CA . ILE A 1 397 ? -16.537 11.562 31.270 1.00 92.81 397 ILE A CA 1
ATOM 3263 C C . ILE A 1 397 ? -15.399 12.015 32.180 1.00 92.81 397 ILE A C 1
ATOM 3265 O O . ILE A 1 397 ? -15.294 13.194 32.525 1.00 92.81 397 ILE A O 1
ATOM 3269 N N . PHE A 1 398 ? -14.500 11.087 32.490 1.00 93.38 398 PHE A N 1
ATOM 3270 C CA . PHE A 1 398 ? -13.279 11.321 33.248 1.00 93.38 398 PHE A CA 1
ATOM 3271 C C . PHE A 1 398 ? -12.081 10.827 32.444 1.00 93.38 398 PHE A C 1
ATOM 3273 O O . PHE A 1 398 ? -12.022 9.666 32.037 1.00 93.38 398 PHE A O 1
ATOM 3280 N N . VAL A 1 399 ? -11.099 11.700 32.247 1.00 93.00 399 VAL A N 1
ATOM 3281 C CA . VAL A 1 399 ? -9.803 11.334 31.682 1.00 93.00 399 VAL A CA 1
ATOM 3282 C C . VAL A 1 399 ? -8.784 11.324 32.804 1.00 93.00 399 VAL A C 1
ATOM 3284 O O . VAL A 1 399 ? -8.528 12.352 33.432 1.00 93.00 399 VAL A O 1
ATOM 3287 N N . LEU A 1 400 ? -8.185 10.164 33.047 1.00 92.69 400 LEU A N 1
ATOM 3288 C CA . LEU A 1 400 ? -7.131 10.001 34.041 1.00 92.69 400 LEU A CA 1
ATOM 3289 C C . LEU A 1 400 ? -5.785 9.886 33.330 1.00 92.69 400 LEU A C 1
ATOM 3291 O O . LEU A 1 400 ? -5.675 9.128 32.370 1.00 92.69 400 LEU A O 1
ATOM 3295 N N . GLN A 1 401 ? -4.763 10.591 33.804 1.00 91.69 401 GLN A N 1
ATOM 3296 C CA . GLN A 1 401 ? -3.383 10.374 33.376 1.00 91.69 401 GLN A CA 1
ATOM 3297 C C . GLN A 1 401 ? -2.734 9.343 34.298 1.00 91.69 401 GLN A C 1
ATOM 3299 O O . GLN A 1 401 ? -2.857 9.425 35.522 1.00 91.69 401 GLN A O 1
ATOM 3304 N N . GLU A 1 402 ? -2.064 8.359 33.707 1.00 90.12 402 GLU A N 1
ATOM 3305 C CA . GLU A 1 402 ? -1.203 7.421 34.418 1.00 90.12 402 GLU A CA 1
ATOM 3306 C C . GLU A 1 402 ? 0.248 7.885 34.275 1.00 90.12 402 GLU A C 1
ATOM 3308 O O . GLU A 1 402 ? 0.738 8.047 33.159 1.00 90.12 402 GLU A O 1
ATOM 3313 N N . ASP A 1 403 ? 0.943 8.055 35.398 1.00 88.88 403 ASP A N 1
ATOM 3314 C CA . ASP A 1 403 ? 2.370 8.379 35.442 1.00 88.88 403 ASP A CA 1
ATOM 3315 C C . ASP A 1 403 ? 3.145 7.244 36.108 1.00 88.88 403 ASP A C 1
ATOM 3317 O O . ASP A 1 403 ? 2.750 6.754 37.172 1.00 88.88 403 ASP A O 1
ATOM 3321 N N . GLN A 1 404 ? 4.285 6.874 35.532 1.00 87.31 404 GLN A N 1
ATOM 3322 C CA . GLN A 1 404 ? 5.230 5.948 36.134 1.00 87.31 404 GLN A CA 1
ATOM 3323 C C . GLN A 1 404 ? 6.276 6.706 36.966 1.00 87.31 404 GLN A C 1
ATOM 3325 O O . GLN A 1 404 ? 6.942 7.623 36.483 1.00 87.31 404 GLN A O 1
ATOM 3330 N N . LEU A 1 405 ? 6.451 6.297 38.223 1.00 83.62 405 LEU A N 1
ATOM 3331 C CA . LEU A 1 405 ? 7.511 6.774 39.112 1.00 83.62 405 LEU A CA 1
ATOM 3332 C C . LEU A 1 405 ? 8.846 6.121 38.729 1.00 83.62 405 LEU A C 1
ATOM 3334 O O . LEU A 1 405 ? 9.007 4.902 38.849 1.00 83.62 405 LEU A O 1
ATOM 3338 N N . LYS A 1 406 ? 9.822 6.929 38.300 1.00 82.00 406 LYS A N 1
ATOM 3339 C CA . LYS A 1 406 ? 11.218 6.498 38.132 1.00 82.00 406 LYS A CA 1
ATOM 3340 C C . LYS A 1 406 ? 11.982 6.585 39.457 1.00 82.00 406 LYS A C 1
ATOM 3342 O O . LYS A 1 406 ? 11.569 7.277 40.386 1.00 82.00 406 LYS A O 1
ATOM 3347 N N . ARG A 1 407 ? 13.124 5.882 39.531 1.00 72.31 407 ARG A N 1
ATOM 3348 C CA . ARG A 1 407 ? 13.979 5.773 40.736 1.00 72.31 407 ARG A CA 1
ATOM 3349 C C . ARG A 1 407 ? 14.393 7.129 41.335 1.00 72.31 407 ARG A C 1
ATOM 3351 O O . ARG A 1 407 ? 14.581 7.194 42.542 1.00 72.31 407 ARG A O 1
ATOM 3358 N N . ASP A 1 408 ? 14.427 8.192 40.531 1.00 75.44 408 ASP A N 1
ATOM 3359 C CA . ASP A 1 408 ? 14.858 9.537 40.943 1.00 75.44 408 ASP A CA 1
ATOM 3360 C C . ASP A 1 408 ? 13.689 10.503 41.230 1.00 75.44 408 ASP A C 1
ATOM 3362 O O . ASP A 1 408 ? 13.839 11.717 41.139 1.00 75.44 408 ASP A O 1
ATOM 3366 N N . SER A 1 409 ? 12.492 9.991 41.545 1.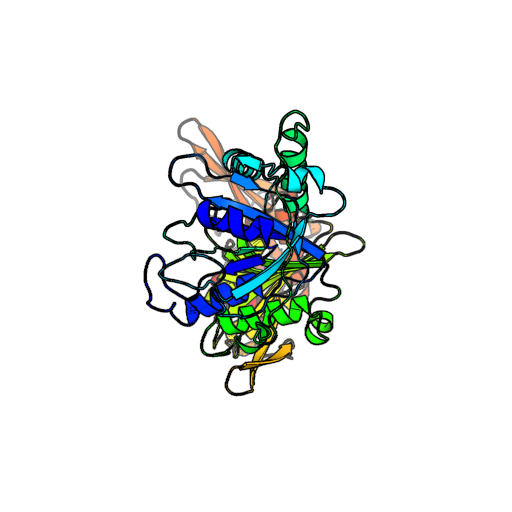00 65.81 409 SER A N 1
ATOM 3367 C CA . SER A 1 409 ? 11.255 10.782 41.754 1.00 65.81 409 SER A CA 1
ATOM 3368 C C . SER A 1 409 ? 10.746 11.556 40.526 1.00 65.81 409 SER A C 1
ATOM 3370 O O . SER A 1 409 ? 9.762 12.289 40.619 1.00 65.81 409 SER A O 1
ATOM 3372 N N . LEU A 1 410 ? 11.365 11.365 39.360 1.00 74.81 410 LEU A N 1
ATOM 3373 C CA . LEU A 1 410 ? 10.853 11.845 38.080 1.00 74.81 410 LEU A CA 1
ATOM 3374 C C . LEU A 1 410 ? 9.631 11.014 37.668 1.00 74.81 410 LEU A C 1
ATOM 3376 O O . LEU A 1 410 ? 9.677 9.781 37.666 1.00 74.81 410 LEU A O 1
ATOM 3380 N N . LYS A 1 411 ? 8.540 11.699 37.319 1.00 80.69 411 LYS A N 1
ATOM 3381 C CA . LYS A 1 411 ? 7.343 11.088 36.738 1.00 80.69 411 LYS A CA 1
ATOM 3382 C C . LYS A 1 411 ? 7.459 11.103 35.223 1.00 80.69 411 LYS A C 1
ATOM 3384 O O . LYS A 1 411 ? 7.721 12.150 34.638 1.00 80.69 411 LYS A O 1
ATOM 3389 N N . GLU A 1 412 ? 7.259 9.951 34.603 1.00 83.94 412 GLU A N 1
ATOM 3390 C CA . GLU A 1 412 ? 7.116 9.839 33.154 1.00 83.94 412 GLU A CA 1
ATOM 3391 C C . GLU A 1 412 ? 5.675 9.455 32.834 1.00 83.94 412 GLU A C 1
ATOM 3393 O O . GLU A 1 412 ? 5.137 8.524 33.438 1.00 83.94 412 GLU A O 1
ATOM 3398 N N . LYS A 1 413 ? 5.052 10.177 31.899 1.00 85.19 413 LYS A N 1
ATOM 3399 C CA . LYS A 1 413 ? 3.713 9.854 31.403 1.00 85.19 413 LYS A CA 1
ATOM 3400 C C . LYS A 1 413 ? 3.726 8.419 30.868 1.00 85.19 413 LYS A C 1
ATOM 3402 O O . LYS A 1 413 ? 4.522 8.084 29.997 1.00 85.19 413 LYS A O 1
ATOM 3407 N N . PHE A 1 414 ? 2.837 7.587 31.397 1.00 84.19 414 PHE A N 1
ATOM 3408 C CA . PHE A 1 414 ? 2.674 6.188 31.007 1.00 84.19 414 PHE A CA 1
ATOM 3409 C C . PHE A 1 414 ? 1.488 5.984 30.053 1.00 84.19 414 PHE A C 1
ATOM 3411 O O . PHE A 1 414 ? 1.510 5.078 29.223 1.00 84.19 414 PHE A O 1
ATOM 3418 N N . GLY A 1 415 ? 0.449 6.815 30.169 1.00 89.69 415 GLY A N 1
ATOM 3419 C CA . GLY A 1 415 ? -0.716 6.777 29.288 1.00 89.69 415 GLY A CA 1
ATOM 3420 C C . GLY A 1 415 ? -1.934 7.469 29.889 1.00 89.69 415 GLY A C 1
ATOM 3421 O O . GLY A 1 415 ? -1.836 8.185 30.886 1.00 89.69 415 GLY A O 1
ATOM 3422 N N . TYR A 1 416 ? -3.094 7.225 29.290 1.00 92.12 416 TYR A N 1
ATOM 3423 C CA . TYR A 1 416 ? -4.378 7.764 29.721 1.00 92.12 416 TYR A CA 1
ATOM 3424 C C . TYR A 1 416 ? -5.414 6.665 29.944 1.00 92.12 416 TYR A C 1
ATOM 3426 O O . TYR A 1 416 ? -5.380 5.597 29.332 1.00 92.12 416 TYR A O 1
ATOM 3434 N N . ILE A 1 417 ? -6.400 6.959 30.782 1.00 93.06 417 ILE A N 1
ATOM 3435 C CA . ILE A 1 417 ? -7.643 6.204 30.898 1.00 93.06 417 ILE A CA 1
ATOM 3436 C C . ILE A 1 417 ? -8.776 7.128 30.479 1.00 93.06 417 ILE A C 1
ATOM 3438 O O . ILE A 1 417 ? -8.967 8.175 31.090 1.00 93.06 417 ILE A O 1
ATOM 3442 N N . TYR A 1 418 ? -9.539 6.717 29.471 1.00 95.00 418 TYR A N 1
ATOM 3443 C CA . TYR A 1 418 ? -10.754 7.404 29.049 1.00 95.00 418 TYR A CA 1
ATOM 3444 C C . TYR A 1 418 ? -11.957 6.652 29.617 1.00 95.00 418 TYR A C 1
ATOM 3446 O O . TYR A 1 418 ? -12.304 5.573 29.131 1.00 95.00 418 TYR A O 1
ATOM 3454 N N . LEU A 1 419 ? -12.548 7.181 30.686 1.00 95.19 419 LEU A N 1
ATOM 3455 C CA . LEU A 1 419 ? -13.648 6.562 31.418 1.00 95.19 419 LEU A CA 1
ATOM 3456 C C . LEU A 1 419 ? -14.949 7.324 31.157 1.00 95.19 419 LEU A C 1
ATOM 3458 O O . LEU A 1 419 ? -15.005 8.529 31.384 1.00 95.19 419 LEU A O 1
ATOM 3462 N N . GLN A 1 420 ? -16.003 6.615 30.751 1.00 95.12 420 GLN A N 1
ATOM 3463 C CA . GLN A 1 420 ? -17.362 7.160 30.725 1.00 95.12 420 GLN A CA 1
ATOM 3464 C C . GLN A 1 420 ? -18.335 6.262 31.490 1.00 95.12 420 GLN A C 1
ATOM 3466 O O . GLN A 1 420 ? -18.238 5.030 31.450 1.00 95.12 420 GLN A O 1
ATOM 3471 N N . ILE A 1 421 ? -19.269 6.901 32.191 1.00 92.62 421 ILE A N 1
ATOM 3472 C CA . ILE A 1 421 ? -20.217 6.250 33.091 1.00 92.62 421 ILE A CA 1
ATOM 3473 C C . ILE A 1 421 ? -21.636 6.562 32.633 1.00 92.62 421 ILE A C 1
ATOM 3475 O O . ILE A 1 421 ? -21.994 7.720 32.435 1.00 92.62 421 ILE A O 1
ATOM 3479 N N . PHE A 1 422 ? -22.436 5.516 32.472 1.00 92.44 422 PHE A N 1
ATOM 3480 C CA . PHE A 1 422 ? -23.819 5.587 32.030 1.00 92.44 422 PHE A CA 1
ATOM 3481 C C . PHE A 1 422 ? -24.739 5.086 33.146 1.00 92.44 422 PHE A C 1
ATOM 3483 O O . PHE A 1 422 ? -24.577 3.973 33.644 1.00 92.44 422 PHE A O 1
ATOM 3490 N N . GLU A 1 423 ? -25.735 5.892 33.507 1.00 89.94 423 GLU A N 1
ATOM 3491 C CA . GLU A 1 423 ? -26.746 5.567 34.531 1.00 89.94 423 GLU A CA 1
ATOM 3492 C C . GLU A 1 423 ? -27.862 4.654 33.998 1.00 89.94 423 GLU A C 1
ATOM 3494 O O . GLU A 1 423 ? -28.856 4.387 34.663 1.00 89.94 423 GLU A O 1
ATOM 3499 N N . GLU A 1 424 ? -27.708 4.158 32.776 1.00 92.31 424 GLU A N 1
ATOM 3500 C CA . GLU A 1 424 ? -28.690 3.346 32.078 1.00 92.31 424 GLU A CA 1
ATOM 3501 C C . GLU A 1 424 ? -28.009 2.241 31.265 1.00 92.31 424 GLU A C 1
ATOM 3503 O O . GLU A 1 424 ? -26.782 2.085 31.255 1.00 92.31 424 GLU A O 1
ATOM 3508 N N . LYS A 1 425 ? -28.821 1.422 30.593 1.00 94.94 425 LYS A N 1
ATOM 3509 C CA . LYS A 1 425 ? -28.314 0.443 29.635 1.00 94.94 425 LYS A CA 1
ATOM 3510 C C . LYS A 1 425 ? -27.726 1.187 28.433 1.00 94.94 425 LYS A C 1
ATOM 3512 O O . LYS A 1 425 ? -28.403 2.008 27.823 1.00 94.94 425 LYS A O 1
ATOM 3517 N N . LEU A 1 426 ? -26.491 0.857 28.065 1.00 96.25 426 LEU A N 1
ATOM 3518 C CA . LEU A 1 426 ? -25.832 1.438 26.905 1.00 96.25 426 LEU A CA 1
ATOM 3519 C C . LEU A 1 426 ? -26.412 0.859 25.609 1.00 96.25 426 LEU A C 1
ATOM 3521 O O . LEU A 1 426 ? -26.334 -0.354 25.379 1.00 96.25 426 LEU A O 1
ATOM 3525 N N . ASP A 1 427 ? -26.958 1.744 24.779 1.00 95.62 427 ASP A N 1
ATOM 3526 C CA . ASP A 1 427 ? -27.407 1.482 23.410 1.00 95.62 427 ASP A CA 1
ATOM 3527 C C . ASP A 1 427 ? -26.356 1.916 22.369 1.00 95.62 427 ASP A C 1
ATOM 3529 O O . ASP A 1 427 ? -25.306 2.482 22.697 1.00 95.62 427 ASP A O 1
ATOM 3533 N N . TRP A 1 428 ? -26.596 1.577 21.101 1.00 93.75 428 TRP A N 1
ATOM 3534 C CA . TRP A 1 428 ? -25.639 1.843 20.024 1.00 93.75 428 TRP A CA 1
ATOM 3535 C C . TRP A 1 428 ? -25.377 3.326 19.773 1.00 93.75 428 TRP A C 1
ATOM 3537 O O . TRP A 1 428 ? -24.236 3.695 19.499 1.00 93.75 428 TRP A O 1
ATOM 3547 N N . GLU A 1 429 ? -26.394 4.180 19.882 1.00 94.94 429 GLU A N 1
ATOM 3548 C CA . GLU A 1 429 ? -26.244 5.616 19.641 1.00 94.94 429 GLU A CA 1
ATOM 3549 C C . GLU A 1 429 ? -25.340 6.247 20.707 1.00 94.94 429 GLU A C 1
ATOM 3551 O O . GLU A 1 429 ? -24.374 6.950 20.387 1.00 94.94 429 GLU A O 1
ATOM 3556 N N . LYS A 1 430 ? -25.566 5.909 21.981 1.00 96.06 430 LYS A N 1
ATOM 3557 C CA . LYS A 1 430 ? -24.702 6.336 23.089 1.00 96.06 430 LYS A CA 1
ATOM 3558 C C . LYS A 1 430 ? -23.293 5.772 22.951 1.00 96.06 430 LYS A C 1
ATOM 3560 O O . LYS A 1 430 ? -22.317 6.486 23.186 1.00 96.06 430 LYS A O 1
ATOM 3565 N N . PHE A 1 431 ? -23.158 4.524 22.502 1.00 96.56 431 PHE A N 1
ATOM 3566 C CA . PHE A 1 431 ? -21.852 3.936 22.214 1.00 96.56 431 PHE A CA 1
ATOM 3567 C C . PHE A 1 431 ? -21.116 4.667 21.077 1.00 96.56 431 PHE A C 1
ATOM 3569 O O . PHE A 1 431 ? -19.917 4.918 21.186 1.00 96.56 431 PHE A O 1
ATOM 3576 N N . GLN A 1 432 ? -21.812 5.092 20.018 1.00 95.44 432 GLN A N 1
ATOM 3577 C CA . GLN A 1 432 ? -21.230 5.929 18.963 1.00 95.44 432 GLN A CA 1
ATOM 3578 C C . GLN A 1 432 ? -20.743 7.276 19.505 1.00 95.44 432 GLN A C 1
ATOM 3580 O O . GLN A 1 432 ? -19.679 7.750 19.105 1.00 95.44 432 GLN A O 1
ATOM 3585 N N . VAL A 1 433 ? -21.495 7.901 20.415 1.00 95.00 433 VAL A N 1
ATOM 3586 C CA . VAL A 1 433 ? -21.074 9.144 21.081 1.00 95.00 433 VAL A CA 1
ATOM 3587 C C . VAL A 1 433 ? -19.815 8.919 21.924 1.00 95.00 433 VAL A C 1
ATOM 3589 O O . VAL A 1 433 ? -18.864 9.684 21.769 1.00 95.00 433 VAL A O 1
ATOM 3592 N N . PHE A 1 434 ? -19.760 7.850 22.728 1.00 96.06 434 PHE A N 1
ATOM 3593 C CA . PHE A 1 434 ? -18.556 7.469 23.483 1.00 96.06 434 PHE A CA 1
ATOM 3594 C C . PHE A 1 434 ? -17.342 7.305 22.561 1.00 96.06 434 PHE A C 1
ATOM 3596 O O . PHE A 1 434 ? -16.285 7.885 22.797 1.00 96.06 434 PHE A O 1
ATOM 3603 N N . MET A 1 435 ? -17.498 6.548 21.472 1.00 95.75 435 MET A N 1
ATOM 3604 C CA . MET A 1 435 ? -16.400 6.257 20.551 1.00 95.75 435 MET A CA 1
ATOM 3605 C C . MET A 1 435 ? -15.917 7.509 19.798 1.00 95.75 435 MET A C 1
ATOM 3607 O O . MET A 1 435 ? -14.714 7.635 19.565 1.00 95.75 435 MET A O 1
ATOM 3611 N N . ARG A 1 436 ? -16.810 8.455 19.459 1.00 94.38 436 ARG A N 1
ATOM 3612 C CA . ARG A 1 436 ? -16.420 9.775 18.919 1.00 94.38 436 ARG A CA 1
ATOM 3613 C C . ARG A 1 436 ? -15.619 10.581 19.932 1.00 94.38 436 ARG A C 1
ATOM 3615 O O . ARG A 1 436 ? -14.541 11.049 19.591 1.00 94.38 436 ARG A O 1
ATOM 3622 N N . GLY A 1 437 ? -16.099 10.666 21.172 1.00 93.75 437 GLY A N 1
ATOM 3623 C CA . GLY A 1 437 ? -15.389 11.370 22.240 1.00 93.75 437 GLY A CA 1
ATOM 3624 C C . GLY A 1 437 ? -14.010 10.770 22.529 1.00 93.75 437 GLY A C 1
ATOM 3625 O O . GLY A 1 437 ? -13.046 11.507 22.724 1.00 93.75 437 GLY A O 1
ATOM 3626 N N . LEU A 1 438 ? -13.886 9.439 22.487 1.00 93.38 438 LEU A N 1
ATOM 3627 C CA . LEU A 1 438 ? -12.601 8.748 22.601 1.00 93.38 438 LEU A CA 1
ATOM 3628 C C . LEU A 1 438 ? -11.659 9.111 21.446 1.00 93.38 438 LEU A C 1
ATOM 3630 O O . LEU A 1 438 ? -10.488 9.394 21.682 1.00 93.38 438 LEU A O 1
ATOM 3634 N N . LYS A 1 439 ? -12.158 9.100 20.204 1.00 90.19 439 LYS A N 1
ATOM 3635 C CA . LYS A 1 439 ? -11.375 9.481 19.022 1.00 90.19 439 LYS A CA 1
ATOM 3636 C C . LYS A 1 439 ? -10.884 10.925 19.118 1.00 90.19 439 LYS A C 1
ATOM 3638 O O . LYS A 1 439 ? -9.687 11.153 18.985 1.00 90.19 439 LYS A O 1
ATOM 3643 N N . GLU A 1 440 ? -11.782 11.865 19.406 1.00 89.75 440 GLU A N 1
ATOM 3644 C CA . GLU A 1 440 ? -11.451 13.284 19.578 1.00 89.75 440 GLU A CA 1
ATOM 3645 C C . GLU A 1 440 ? -10.416 13.488 20.688 1.00 89.75 440 GLU A C 1
ATOM 3647 O O . GLU A 1 440 ? -9.498 14.292 20.543 1.00 89.75 440 GLU A O 1
ATOM 3652 N N . PHE A 1 441 ? -10.524 12.741 21.790 1.00 90.56 441 PHE A N 1
ATOM 3653 C CA . PHE A 1 441 ? -9.532 12.793 22.856 1.00 90.56 441 PHE A CA 1
ATOM 3654 C C . PHE A 1 441 ? -8.152 12.322 22.380 1.00 90.56 441 PHE A C 1
ATOM 3656 O O . PHE A 1 441 ? -7.160 13.015 22.595 1.00 90.56 441 PHE A O 1
ATOM 3663 N N . VAL A 1 442 ? -8.079 11.165 21.717 1.00 87.00 442 VAL A N 1
ATOM 3664 C CA . VAL A 1 442 ? -6.807 10.615 21.227 1.00 87.00 442 VAL A CA 1
ATOM 3665 C C . VAL A 1 442 ? -6.168 11.537 20.187 1.00 87.00 442 VAL A C 1
ATOM 3667 O O . VAL A 1 442 ? -4.965 11.772 20.250 1.00 87.00 442 VAL A O 1
ATOM 3670 N N . GLU A 1 443 ? -6.959 12.097 19.271 1.00 83.12 443 GLU A N 1
ATOM 3671 C CA . GLU A 1 443 ? -6.470 12.997 18.219 1.00 83.12 443 GLU A CA 1
ATOM 3672 C C . GLU A 1 443 ? -5.955 14.334 18.777 1.00 83.12 443 GLU A C 1
ATOM 3674 O O . GLU A 1 443 ? -4.952 14.840 18.283 1.00 83.12 443 GLU A O 1
ATOM 3679 N N . ASN A 1 444 ? -6.580 14.880 19.827 1.00 83.62 444 ASN A N 1
ATOM 3680 C CA . ASN A 1 444 ? -6.202 16.188 20.379 1.00 83.62 444 ASN A CA 1
ATOM 3681 C C . ASN A 1 444 ? -5.191 16.125 21.536 1.00 83.62 444 ASN A C 1
ATOM 3683 O O . ASN A 1 444 ? -4.413 17.058 21.719 1.00 83.62 444 ASN A O 1
ATOM 3687 N N . PHE A 1 445 ? -5.211 15.060 22.342 1.00 80.50 445 PHE A N 1
ATOM 3688 C CA . PHE A 1 445 ? -4.443 14.973 23.595 1.00 80.50 445 PHE A CA 1
ATOM 3689 C C . PHE A 1 445 ? -3.552 13.729 23.687 1.00 80.50 445 PHE A C 1
ATOM 3691 O O . PHE A 1 445 ? -2.563 13.734 24.415 1.00 80.50 445 PHE A O 1
ATOM 3698 N N . GLY A 1 446 ? -3.884 12.664 22.957 1.00 66.81 446 GLY A N 1
ATOM 3699 C CA . GLY A 1 446 ? -3.115 11.418 22.927 1.00 66.81 446 GLY A CA 1
ATOM 3700 C C . GLY A 1 446 ? -2.036 11.372 21.847 1.00 66.81 446 GLY A C 1
ATOM 3701 O O . GLY A 1 446 ? -1.604 10.278 21.507 1.00 66.81 446 GLY A O 1
ATOM 3702 N N . GLU A 1 447 ? -1.667 12.512 21.249 1.00 71.75 447 GLU A N 1
ATOM 3703 C CA . GLU A 1 447 ? -0.745 12.591 20.096 1.00 71.75 447 GLU A CA 1
ATOM 3704 C C . GLU A 1 447 ? -1.155 11.676 18.918 1.00 71.75 447 GLU A C 1
ATOM 3706 O O . GLU A 1 447 ? -0.334 11.271 18.097 1.00 71.75 447 GLU A O 1
ATOM 3711 N N . GLY A 1 448 ? -2.444 11.325 18.825 1.00 68.69 448 GLY A N 1
ATOM 3712 C CA . GLY A 1 448 ? -2.968 10.382 17.838 1.00 68.69 448 GLY A CA 1
ATOM 3713 C C . GLY A 1 448 ? -2.707 8.899 18.141 1.00 68.69 448 GLY A C 1
ATOM 3714 O O . GLY A 1 448 ? -3.103 8.053 17.334 1.00 68.69 448 GLY A O 1
ATOM 3715 N N . ASP A 1 449 ? -2.092 8.548 19.277 1.00 74.69 449 ASP A N 1
ATOM 3716 C CA . ASP A 1 449 ? -1.769 7.163 19.627 1.00 74.69 449 ASP A CA 1
ATOM 3717 C C . ASP A 1 449 ? -2.844 6.488 20.501 1.00 74.69 449 ASP A C 1
ATOM 3719 O O . ASP A 1 449 ? -2.912 6.609 21.729 1.00 74.69 449 ASP A O 1
ATOM 3723 N N . TYR A 1 450 ? -3.675 5.668 19.855 1.00 75.25 450 TYR A N 1
ATOM 3724 C CA . TYR A 1 450 ? -4.671 4.824 20.523 1.00 75.25 450 TYR A CA 1
ATOM 3725 C C . TYR A 1 450 ? -4.058 3.735 21.426 1.00 75.25 450 TYR A C 1
ATOM 3727 O O . TYR A 1 450 ? -4.787 3.091 22.189 1.00 75.25 450 TYR A O 1
ATOM 3735 N N . MET A 1 451 ? -2.747 3.485 21.352 1.00 80.25 451 MET A N 1
ATOM 3736 C CA . MET A 1 451 ? -2.043 2.567 22.250 1.00 80.25 451 MET A CA 1
ATOM 3737 C C . MET A 1 451 ? -1.828 3.155 23.642 1.00 80.25 451 MET A C 1
ATOM 3739 O O . MET A 1 451 ? -1.675 2.389 24.595 1.00 80.25 451 MET A O 1
ATOM 3743 N N . GLU A 1 452 ? -1.844 4.478 23.786 1.00 85.00 452 GLU A N 1
ATOM 3744 C CA . GLU A 1 452 ? -1.626 5.136 25.075 1.00 85.00 452 GLU A CA 1
ATOM 3745 C C . GLU A 1 452 ? -2.907 5.286 25.893 1.00 85.00 452 GLU A C 1
ATOM 3747 O O . GLU A 1 452 ? -2.845 5.473 27.105 1.00 85.00 452 GLU A O 1
ATOM 3752 N N . THR A 1 453 ? -4.079 5.176 25.263 1.00 90.25 453 THR A N 1
ATOM 3753 C CA . THR A 1 453 ? -5.363 5.444 25.922 1.00 90.25 453 THR A CA 1
ATOM 3754 C C . THR A 1 453 ? -6.134 4.156 26.176 1.00 90.25 453 THR A C 1
ATOM 3756 O O . THR A 1 453 ? -6.496 3.450 25.242 1.00 90.25 453 THR A O 1
ATOM 3759 N N . CYS A 1 454 ? -6.429 3.850 27.441 1.00 91.88 454 CYS A N 1
ATOM 3760 C CA . CYS A 1 454 ? -7.265 2.724 27.855 1.00 91.88 454 CYS A CA 1
ATOM 3761 C C . CYS A 1 454 ? -8.739 3.155 27.994 1.00 91.88 454 CYS A C 1
ATOM 3763 O O . CYS A 1 454 ? -9.082 3.810 28.981 1.00 91.88 454 CYS A O 1
ATOM 3765 N N . PRO A 1 455 ? -9.634 2.762 27.070 1.00 95.25 455 PRO A N 1
ATOM 3766 C CA . PRO A 1 455 ? -11.060 3.048 27.188 1.00 95.25 455 PRO A CA 1
ATOM 3767 C C . PRO A 1 455 ? -11.754 2.142 28.216 1.00 95.25 455 PRO A C 1
ATOM 3769 O O . PRO A 1 455 ? -11.602 0.915 28.201 1.00 95.25 455 PRO A O 1
ATOM 3772 N N . ILE A 1 456 ? -12.550 2.746 29.098 1.00 95.94 456 ILE A N 1
ATOM 3773 C CA . ILE A 1 456 ? -13.355 2.056 30.108 1.00 95.94 456 ILE A CA 1
ATOM 3774 C C . ILE A 1 456 ? -14.793 2.569 30.059 1.00 95.94 456 ILE A C 1
ATOM 3776 O O . ILE A 1 456 ? -15.029 3.775 30.037 1.00 95.94 456 ILE A O 1
ATOM 3780 N N . ILE A 1 457 ? -15.751 1.642 30.091 1.00 96.44 457 ILE A N 1
ATOM 3781 C CA . ILE A 1 457 ? -17.178 1.955 30.156 1.00 96.44 457 ILE A CA 1
ATOM 3782 C C . ILE A 1 457 ? -17.803 1.285 31.378 1.00 96.44 457 ILE A C 1
ATOM 3784 O O . ILE A 1 457 ? -17.645 0.075 31.580 1.00 96.44 457 ILE A O 1
ATOM 3788 N N . ILE A 1 458 ? -18.545 2.068 32.159 1.00 94.19 458 ILE A N 1
ATOM 3789 C CA . ILE A 1 458 ? -19.394 1.597 33.259 1.00 94.19 458 ILE A CA 1
ATOM 3790 C C . ILE A 1 458 ? -20.853 1.878 32.878 1.00 94.19 458 ILE A C 1
ATOM 3792 O O . ILE A 1 458 ? -21.166 3.006 32.514 1.00 94.19 458 ILE A O 1
ATOM 3796 N N . ALA A 1 459 ? -21.737 0.878 32.933 1.00 94.56 459 ALA A N 1
ATOM 3797 C CA . ALA A 1 459 ? -23.161 1.034 32.599 1.00 94.56 459 ALA A CA 1
ATOM 3798 C C . ALA A 1 459 ? -24.060 0.086 33.417 1.00 94.56 459 ALA A C 1
ATOM 3800 O O . ALA A 1 459 ? -23.562 -0.873 34.009 1.00 94.56 459 ALA A O 1
ATOM 3801 N N . LEU A 1 460 ? -25.388 0.280 33.405 1.00 92.44 460 LEU A N 1
ATOM 3802 C CA . LEU A 1 460 ? -26.333 -0.695 33.993 1.00 92.44 460 LEU A CA 1
ATOM 3803 C C . LEU A 1 460 ? -26.473 -1.974 33.145 1.00 92.44 460 LEU A C 1
ATOM 3805 O O . LEU A 1 460 ? -26.927 -3.016 33.614 1.00 92.44 460 LEU A O 1
ATOM 3809 N N . GLY A 1 461 ? -26.080 -1.910 31.875 1.00 94.12 461 GLY A N 1
ATOM 3810 C CA . GLY A 1 461 ? -26.124 -3.027 30.940 1.00 94.12 461 GLY A CA 1
ATOM 3811 C C . GLY A 1 461 ? -25.652 -2.611 29.554 1.00 94.12 461 GLY A C 1
ATOM 3812 O O . GLY A 1 461 ? -25.408 -1.437 29.300 1.00 94.12 461 GLY A O 1
ATOM 3813 N N . PHE A 1 462 ? -25.557 -3.575 28.641 1.00 95.44 462 PHE A N 1
ATOM 3814 C CA . PHE A 1 462 ? -25.093 -3.347 27.273 1.00 95.44 462 PHE A CA 1
ATOM 3815 C C . PHE A 1 462 ? -26.001 -4.069 26.280 1.00 95.44 462 PHE A C 1
ATOM 3817 O O . PHE A 1 462 ? -26.458 -5.186 26.537 1.00 95.44 462 PHE A O 1
ATOM 3824 N N . GLU A 1 463 ? -26.264 -3.455 25.132 1.00 94.19 463 GLU A N 1
ATOM 3825 C CA . GLU A 1 463 ? -26.867 -4.164 24.005 1.00 94.19 463 GLU A CA 1
ATOM 3826 C C . GLU A 1 463 ? -25.931 -5.226 23.415 1.00 94.19 463 GLU A C 1
ATOM 3828 O O . GLU A 1 463 ? -24.708 -5.077 23.393 1.00 94.19 463 GLU A O 1
ATOM 3833 N N . THR A 1 464 ? -26.518 -6.299 22.871 1.00 90.94 464 THR A N 1
ATOM 3834 C CA . THR A 1 464 ? -25.762 -7.415 22.282 1.00 90.94 464 THR A CA 1
ATOM 3835 C C . THR A 1 464 ? -24.802 -6.949 21.185 1.00 90.94 464 THR A C 1
ATOM 3837 O O . THR A 1 464 ? -23.651 -7.378 21.170 1.00 90.94 464 THR A O 1
ATOM 3840 N N . GLN A 1 465 ? -25.238 -6.038 20.310 1.00 91.38 465 GLN A N 1
ATOM 3841 C CA . GLN A 1 465 ? -24.410 -5.515 19.218 1.00 91.38 465 GLN A CA 1
ATOM 3842 C C . GLN A 1 465 ? -23.136 -4.810 19.711 1.00 91.38 465 GLN A C 1
ATOM 3844 O O . GLN A 1 465 ? -22.069 -4.986 19.123 1.00 91.38 465 GLN A O 1
ATOM 3849 N N . ILE A 1 466 ? -23.208 -4.095 20.839 1.00 94.50 466 ILE A N 1
ATOM 3850 C CA . ILE A 1 466 ? -22.055 -3.429 21.461 1.00 94.50 466 ILE A CA 1
ATOM 3851 C C . ILE A 1 466 ? -21.080 -4.471 22.003 1.00 94.50 466 ILE A C 1
ATOM 3853 O O . ILE A 1 466 ? -19.878 -4.388 21.757 1.00 94.50 466 ILE A O 1
ATOM 3857 N N . LEU A 1 467 ? -21.592 -5.487 22.705 1.00 94.50 467 LEU A N 1
ATOM 3858 C CA . LEU A 1 467 ? -20.764 -6.568 23.240 1.00 94.50 467 LEU A CA 1
ATOM 3859 C C . LEU A 1 467 ? -20.033 -7.324 22.127 1.00 94.50 467 LEU A C 1
ATOM 3861 O O . LEU A 1 467 ? -18.868 -7.688 22.299 1.00 94.50 467 LEU A O 1
ATOM 3865 N N . SER A 1 468 ? -20.693 -7.546 20.991 1.00 92.69 468 SER A N 1
ATOM 3866 C CA . SER A 1 468 ? -20.074 -8.176 19.825 1.00 92.69 468 SER A CA 1
ATOM 3867 C C . SER A 1 468 ? -19.037 -7.280 19.161 1.00 92.69 468 SER A C 1
ATOM 3869 O O . SER A 1 468 ? -17.937 -7.750 18.864 1.00 92.69 468 SER A O 1
ATOM 3871 N N . PHE A 1 469 ? -19.330 -5.985 18.991 1.00 94.06 469 PHE A N 1
ATOM 3872 C CA . PHE A 1 469 ? -18.350 -5.027 18.482 1.00 94.06 469 PHE A CA 1
ATOM 3873 C C . PHE A 1 469 ? -17.096 -4.993 19.359 1.00 94.06 469 PHE A C 1
ATOM 3875 O O . PHE A 1 469 ? -15.991 -5.123 18.841 1.00 94.06 469 PHE A O 1
ATOM 3882 N N . ILE A 1 470 ? -17.256 -4.874 20.679 1.00 95.25 470 ILE A N 1
ATOM 3883 C CA . ILE A 1 470 ? -16.132 -4.780 21.619 1.00 95.25 470 ILE A CA 1
ATOM 3884 C C . ILE A 1 470 ? -15.316 -6.070 21.642 1.00 95.25 470 ILE A C 1
ATOM 3886 O O . ILE A 1 470 ? -14.090 -6.009 21.706 1.00 95.25 470 ILE A O 1
ATOM 3890 N N . ASN A 1 471 ? -15.962 -7.233 21.528 1.00 93.50 471 ASN A N 1
ATOM 3891 C CA . ASN A 1 471 ? -15.241 -8.496 21.417 1.00 93.50 471 ASN A CA 1
ATOM 3892 C C . ASN A 1 471 ? -14.319 -8.496 20.196 1.00 93.50 471 ASN A C 1
ATOM 3894 O O . ASN A 1 471 ? -13.129 -8.767 20.316 1.00 93.50 471 ASN A O 1
ATOM 3898 N N . PHE A 1 472 ? -14.851 -8.149 19.024 1.00 92.19 472 PHE A N 1
ATOM 3899 C CA . PHE A 1 472 ? -14.044 -8.087 17.812 1.00 92.19 472 PHE A CA 1
ATOM 3900 C C . PHE A 1 472 ? -12.992 -6.976 17.857 1.00 92.19 472 PHE A C 1
ATOM 3902 O O . PHE A 1 472 ? -11.858 -7.219 17.456 1.00 92.19 472 PHE A O 1
ATOM 3909 N N . TYR A 1 473 ? -13.327 -5.796 18.386 1.00 92.69 473 TYR A N 1
ATOM 3910 C CA . TYR A 1 473 ? -12.381 -4.698 18.588 1.00 92.69 473 TYR A CA 1
ATOM 3911 C C . TYR A 1 473 ? -11.187 -5.181 19.415 1.00 92.69 473 TYR A C 1
ATOM 3913 O O . TYR A 1 473 ? -10.055 -5.077 18.960 1.00 92.69 473 TYR A O 1
ATOM 3921 N N . ASN A 1 474 ? -11.434 -5.800 20.570 1.00 92.88 474 ASN A N 1
ATOM 3922 C CA . ASN A 1 474 ? -10.384 -6.270 21.474 1.00 92.88 474 ASN A CA 1
ATOM 3923 C C . ASN A 1 474 ? -9.527 -7.408 20.887 1.00 92.88 474 ASN A C 1
ATOM 3925 O O . ASN A 1 474 ? -8.413 -7.619 21.359 1.00 92.88 474 ASN A O 1
ATOM 3929 N N . ILE A 1 475 ? -10.032 -8.151 19.894 1.00 88.81 475 ILE A N 1
ATOM 3930 C CA . ILE A 1 475 ? -9.285 -9.230 19.226 1.00 88.81 475 ILE A CA 1
ATOM 3931 C C . ILE A 1 475 ? -8.505 -8.702 18.013 1.00 88.81 475 ILE A C 1
ATOM 3933 O O . ILE A 1 475 ? -7.379 -9.136 17.773 1.00 88.81 475 ILE A O 1
ATOM 3937 N N . TYR A 1 476 ? -9.103 -7.818 17.210 1.00 87.19 476 TYR A N 1
ATOM 3938 C CA . TYR A 1 476 ? -8.569 -7.437 15.897 1.00 87.19 476 TYR A CA 1
ATOM 3939 C C . TYR A 1 476 ? -7.807 -6.118 15.907 1.00 87.19 476 TYR A C 1
ATOM 3941 O O . TYR A 1 476 ? -6.833 -5.982 15.164 1.00 87.19 476 TYR A O 1
ATOM 3949 N N . GLN A 1 477 ? -8.215 -5.152 16.727 1.00 86.19 477 GLN A N 1
ATOM 3950 C CA . GLN A 1 477 ? -7.484 -3.898 16.861 1.00 86.19 477 GLN A CA 1
ATOM 3951 C C . GLN A 1 477 ? -6.252 -4.127 17.729 1.00 86.19 477 GLN A C 1
ATOM 3953 O O . GLN A 1 477 ? -6.326 -4.768 18.774 1.00 86.19 477 GLN A O 1
ATOM 3958 N N . ARG A 1 478 ? -5.109 -3.571 17.319 1.00 83.81 478 ARG A N 1
ATOM 3959 C CA . ARG A 1 478 ? -3.898 -3.607 18.154 1.00 83.81 478 ARG A CA 1
ATOM 3960 C C . ARG A 1 478 ? -3.928 -2.603 19.304 1.00 83.81 478 ARG A C 1
ATOM 3962 O O . ARG A 1 478 ? -3.063 -2.682 20.164 1.00 83.81 478 ARG A O 1
ATOM 3969 N N . ARG A 1 479 ? -4.930 -1.721 19.317 1.00 87.69 479 ARG A N 1
ATOM 3970 C CA . ARG A 1 479 ? -5.216 -0.686 20.320 1.00 87.69 479 ARG A CA 1
ATOM 3971 C C . ARG A 1 479 ? -5.472 -1.281 21.709 1.00 87.69 479 ARG A C 1
ATOM 3973 O O . ARG A 1 479 ? -5.736 -2.476 21.850 1.00 87.69 479 ARG A O 1
ATOM 3980 N N . LYS A 1 480 ? -5.450 -0.448 22.756 1.00 89.00 480 LYS A N 1
ATOM 3981 C CA . LYS A 1 480 ? -5.835 -0.896 24.106 1.00 89.00 480 LYS A CA 1
ATOM 3982 C C . LYS A 1 480 ? -7.279 -1.401 24.109 1.00 89.00 480 LYS A C 1
ATOM 3984 O O . LYS A 1 480 ? -8.174 -0.769 23.548 1.00 89.00 480 LYS A O 1
ATOM 3989 N N . ALA A 1 481 ? -7.492 -2.534 24.773 1.00 91.75 481 ALA A N 1
ATOM 3990 C CA . ALA A 1 481 ? -8.803 -3.159 24.876 1.00 91.75 481 ALA A CA 1
ATOM 3991 C C . ALA A 1 481 ? -9.808 -2.261 25.616 1.00 91.75 481 ALA A C 1
ATOM 3993 O O . ALA A 1 481 ? -9.487 -1.702 26.668 1.00 91.75 481 ALA A O 1
ATOM 3994 N N . ILE A 1 482 ? -11.037 -2.196 25.101 1.00 95.19 482 ILE A N 1
ATOM 3995 C CA . ILE A 1 482 ? -12.176 -1.581 25.784 1.00 95.19 482 ILE A CA 1
ATOM 3996 C C . ILE A 1 482 ? -12.608 -2.502 26.918 1.00 95.19 482 ILE A C 1
ATOM 3998 O O . ILE A 1 482 ? -12.917 -3.679 26.700 1.00 95.19 482 ILE A O 1
ATOM 4002 N N . LYS A 1 483 ? -12.624 -1.957 28.135 1.00 95.38 483 LYS A N 1
ATOM 4003 C CA . LYS A 1 483 ? -13.041 -2.675 29.342 1.00 95.38 483 LYS A CA 1
ATOM 4004 C C . LYS A 1 483 ? -14.469 -2.299 29.712 1.00 95.38 483 LYS A C 1
ATOM 4006 O O . LYS A 1 483 ? -14.807 -1.119 29.760 1.00 95.38 483 LYS A O 1
ATOM 4011 N N . LEU A 1 484 ? -15.274 -3.316 30.004 1.00 95.56 484 LEU A N 1
ATOM 4012 C CA . LEU A 1 484 ? -16.692 -3.180 30.315 1.00 95.56 484 LEU A CA 1
ATOM 4013 C C . LEU A 1 484 ? -16.985 -3.576 31.757 1.00 95.56 484 LEU A C 1
ATOM 4015 O O . LEU A 1 484 ? -16.610 -4.672 32.194 1.00 95.56 484 LEU A O 1
ATOM 4019 N N . PHE A 1 485 ? -17.725 -2.717 32.450 1.00 93.38 485 PHE A N 1
ATOM 4020 C CA . PHE A 1 485 ? -18.198 -2.955 33.805 1.00 93.38 485 PHE A CA 1
ATOM 4021 C C . PHE A 1 485 ? -19.712 -2.736 33.896 1.00 93.38 485 PHE A C 1
ATOM 4023 O O . PHE A 1 485 ? -20.221 -1.718 33.430 1.00 93.38 485 PHE A O 1
ATOM 4030 N N . ILE A 1 486 ? -20.423 -3.692 34.500 1.00 90.31 486 ILE A N 1
ATOM 4031 C CA . ILE A 1 486 ? -21.824 -3.526 34.911 1.00 90.31 486 ILE A CA 1
ATOM 4032 C C . ILE A 1 486 ? -21.860 -3.138 36.376 1.00 90.31 486 ILE A C 1
ATOM 4034 O O . ILE A 1 486 ? -21.205 -3.782 37.196 1.00 90.31 486 ILE A O 1
ATOM 4038 N N . THR A 1 487 ? -22.673 -2.143 36.692 1.00 85.25 487 THR A N 1
ATOM 4039 C CA . THR A 1 487 ? -22.940 -1.703 38.058 1.00 85.25 487 THR A CA 1
ATOM 4040 C C . THR A 1 487 ? -24.429 -1.790 38.390 1.00 85.25 487 THR A C 1
ATOM 4042 O O . THR A 1 487 ? -25.272 -1.771 37.497 1.00 85.25 487 THR A O 1
ATOM 4045 N N . ASN A 1 488 ? -24.734 -1.884 39.685 1.00 72.44 488 ASN A N 1
ATOM 4046 C CA . ASN A 1 488 ? -26.053 -1.593 40.237 1.00 72.44 488 ASN A CA 1
ATOM 4047 C C . ASN A 1 488 ? -25.969 -0.188 40.857 1.00 72.44 488 ASN A C 1
ATOM 4049 O O . ASN A 1 488 ? -25.725 -0.082 42.062 1.00 72.44 488 ASN A O 1
ATOM 4053 N N . LEU A 1 489 ? -26.024 0.856 40.021 1.00 62.66 489 LEU A N 1
ATOM 4054 C CA . LEU A 1 489 ? -26.122 2.236 40.514 1.00 62.66 489 LEU A CA 1
ATOM 4055 C C . LEU A 1 489 ? -27.459 2.458 41.223 1.00 62.66 489 LEU A C 1
ATOM 4057 O O . LEU A 1 489 ? -28.463 1.860 40.768 1.00 62.66 489 LEU A O 1
#

Secondary structure (DSSP, 8-state):
--EEEEEEEHHHHHHHHHHTEEEE-SB-TTSSSBPPHHHHHHHHHHHTT--TT-EEEEEEE-SSS--EEEEEEEE-S--EE-----S--SS----EEEEEEE-STTHHHHHTT-EEEHHHHHHHHHTTS--S-S-SS--TTS---SEEEE-HHHHHHHHHHHHHT---TTPPPPPP-PPPPPTT-EEGGGG---BTTBHHHHHHHHHHHHHHT-HHHHHHH-S--EEEEEEESSTT---EEEEEEEEE-SSSEEEEEEEE-SSEE-HHHHHHHHHHHHHHHTSTT--TTT-EEEEEEEESEE-HHHHHHHHHHHHH-SS-EEEEEEEEEEGGGTEEEEEEEPPPS---GGGS-----EEE--TT----HHHHTT-TTS---TTEEEEEEEEEGGGTEEEEEEEEEPTTS-EEEEEEEEEEE-SSEEPHHHHHHHHHHHHHHHHHHSTT-TTTEEEEEEESEE-HHHHHHHHHHHHH-SSPPPEEEEE--

pLDDT: mean 89.41, std 10.03, range [40.5, 98.69]

Mean predicted aligned error: 7.04 Å

Radius of gyration: 27.14 Å; Cα contacts (8 Å, |Δi|>4): 974; chains: 1; bounding box: 62×44×82 Å

Solvent-accessible surface area (backbone atoms only — not comparable to full-atom values): 26474 Å² total; per-residue (Å²): 111,54,26,34,42,35,54,41,47,56,78,54,42,63,55,23,64,25,31,20,43,50,58,36,72,56,33,40,87,99,28,75,51,65,44,56,69,65,57,46,29,43,56,44,34,47,41,46,50,48,38,62,65,16,37,39,31,33,38,34,45,46,95,90,53,83,33,29,39,31,53,47,26,24,24,70,31,51,35,25,36,41,72,68,78,77,64,99,51,98,43,48,46,27,23,50,24,36,34,35,43,64,23,82,93,41,34,68,50,29,40,40,67,39,56,41,53,46,68,61,56,49,53,31,34,77,69,61,64,28,65,52,53,80,69,91,70,72,48,98,88,47,80,80,67,49,46,42,52,42,45,63,65,38,48,50,52,52,51,52,52,43,58,71,68,60,67,87,77,88,58,76,63,64,71,75,54,71,66,76,88,58,92,82,48,39,62,40,73,76,72,43,46,47,25,60,76,36,51,39,25,50,52,23,50,50,34,35,41,59,60,69,58,34,72,67,41,42,74,74,62,41,71,66,60,48,69,36,55,60,32,44,40,37,85,90,44,100,46,61,37,55,32,40,39,32,21,71,49,101,63,45,36,40,37,36,46,31,48,73,36,39,46,67,40,44,57,72,57,48,24,48,52,53,48,45,53,60,46,40,61,70,36,90,89,50,45,84,91,45,38,45,54,31,40,31,43,37,16,51,40,70,37,64,72,45,54,55,45,45,33,52,52,46,70,54,64,69,63,72,44,62,48,44,35,30,41,46,62,34,79,91,13,50,40,65,51,77,43,80,54,73,70,71,80,77,69,71,48,86,79,48,66,64,44,82,70,43,82,43,93,48,72,92,60,74,86,39,87,88,43,57,83,68,40,86,86,62,73,90,47,93,54,55,48,78,46,82,71,48,73,42,73,97,65,43,32,40,32,31,36,35,29,35,58,43,99,84,76,48,72,44,86,66,34,36,34,45,35,39,53,42,98,40,65,44,45,69,70,60,49,39,52,52,51,41,54,51,49,55,44,23,59,74,73,41,84,57,38,52,70,41,37,37,40,36,41,39,20,56,36,72,40,60,60,55,32,27,48,50,32,48,44,51,70,35,44,87,45,46,52,73,43,47,33,33,38,65,124

Sequence (489 aa):
MGAFICQISERDWLVSRELGIYGNRINKPESREELRNQDRLSVIRDLIGIREGDLVFFHVVRSADQSTIRGIYEARSKAFFDSTKIWDDPYDTFPHRFLFKPHEEFKDLCLSDSYINVSEFYAKIEQKKIWSQATLENERNIEKRAVRKISNEDAGEIIKLLLRDFSAESKQKYKVRLIEISKVAKDLRLCIDSIGSIENAIKALLMYELREKTKFVENVFGDVTDFMNEVFVAQTTRKLFDILVINNKLKGRNYFIIEAKTDQFRPDNLSQLLSYIDLFRQKELFSIENDNIIGCILSKRIHDNVINFVSLYNQLGVFDRVIMLTYNPKDSGRNAEFKIKGNLEQASFELLPKASVSKLDIKGIEITEKNILSLPIFRILPNITRSIFNKVEEKNIFVLQEDQLKRDSLKEKFGYIYLQIFEEKLDWEKFQVFMRGLKEFVENFGEGDYMETCPIIIALGFETQILSFINFYNIYQRRKAIKLFITNL

Foldseek 3Di:
DWEKEFEDEPQVVLLCLQAQKDFAWQADPPALHGDDLQLVLVQLLQQQLDAFQYWYWYQHDDPPDFTKIWAGKTWHHRWWFDQPARHPDPRGSRGGMTGIHHDPVCNLRSQLGFIDGVVVLCVCVVVLQFAQDLHPDDDPPDSRDRMWIGGPSSVVVRVVRRVVPDDSPDGDGDHHDHDDDDPPIGNSLQVQFPQLNHQSSVSSQVSNCLSVVDPVCCVPPNPFPDKTAQGDLGSPDPHGQGMWTWDQDPFEIEIEREDTDSAEDELQNLLVQQVSVLSNCLRPNHDPVGYAYEYEYEHQYYDVLSLLLLLLVVVLVQHGHYWYKHWDADPNGSDIDIDTDDRDDDDPLVPFDFADAAEFECVPPDDDLVCVCVGPVDDDDVQKDKDFPDDDVVQQWTKIWIWGQDPVRDTDTQAIETETEEAAEDDSVNVSVSSNVVQVCCVPPVVSDLQRYAYEYEHQHYDSSVRNNQVSCQVRHPGHRYHHYHYPD

Nearest PDB structures (foldseek):
  6wan-assembly4_D  TM=6.528E-01  e=2.398E-01  Acinetobacter baumannii
  4ozk-assembly1_A  TM=7.456E-01  e=2.353E+00  Brevibacillus laterosporus GI-9
  7r2w-assembly1_A  TM=3.723E-01  e=4.480E+00  Escherichia coli